Protein AF-0000000075696956 (afdb_homodimer)

Secondary structure (DSSP, 8-state):
-EEEEE-SSEEEEEEE-TTS-EEEEEEES-HHHHHHHSEE-TT-BEE-TT--S----EEEESTHHHHTHHHHTTSBSPPEE--HHHHHHHHHHHHHT-GGGEEEESS--S---SEEEEEESSSEEEEEE-TT--EEEEEEES-SHHHHHHHHHHHHS---HHHHHHHHHH--GGGTSEEHHHHH-TT-S-GGGTTSEEETTGGGGTS-S---HHHHHHHHHHHHHHHHHHHHHHHHHHHT--EEEEESTT--TTSSHHHHHHHHHHHH-TT-EEEEETTGGGHHHHHHHHHHHH--/-EEEEE-SSEEEEEEE-TTS-EEEEEEES-HHHHHHHSEE-TT-BEE-TT--S----EEEESTHHHHTHHHHTTSBSPPEE--HHHHHHHHHHHHHT-GGGEEEESS--S---SEEEEEESSSEEEEEE-TT--EEEEEEES-SHHHHHHHHHHHHS---HHHHHHHHHH--GGGTSEEHHHHH-TT-S-GGGTTSEEETTGGGGTT-S---HHHHHHHHHHHHHHHHHHHHHHHHHHHT--EEEEESTT--TTSSHHHHHHHHHHHH-TT-EEEEETTGGGHHHHHHHHHHHH--

Solvent-accessible surface area (backbone atoms only — not comparable to full-atom values): 29019 Å² total; per-residue (Å²): 40,30,4,31,20,25,36,75,61,40,28,28,34,20,36,39,47,96,86,65,50,76,46,81,49,77,45,60,53,38,72,69,53,47,51,67,51,62,29,56,50,98,84,25,40,57,46,39,91,90,50,90,63,85,61,74,32,32,15,32,20,35,41,28,49,55,54,45,34,77,64,50,71,62,35,31,53,67,55,42,80,48,62,43,68,60,28,26,51,50,14,43,55,57,42,59,69,43,62,90,44,46,49,73,48,67,59,87,71,89,68,72,62,42,24,33,40,35,40,28,25,49,24,29,39,30,29,37,34,42,80,86,71,46,73,41,84,70,53,65,37,33,53,26,39,22,20,52,30,7,48,36,16,56,67,63,68,42,60,47,68,70,59,45,49,55,32,22,69,74,29,48,40,76,76,28,27,32,30,38,25,74,34,27,26,86,75,42,84,60,65,88,45,32,82,39,66,37,8,39,32,27,44,24,36,78,78,30,75,69,72,59,61,28,28,51,31,20,37,51,51,46,47,37,28,31,54,47,24,38,44,47,40,41,44,25,58,48,69,70,40,47,32,37,35,48,29,23,64,53,63,46,83,91,50,60,52,63,58,41,26,47,62,29,21,41,74,78,34,75,70,39,19,42,34,40,35,61,67,24,57,37,19,37,5,42,19,23,16,52,49,31,64,65,60,118,40,30,4,31,20,24,36,77,63,41,27,27,33,19,37,38,47,97,86,65,50,74,46,81,49,76,44,61,54,38,73,69,52,47,51,67,52,62,29,54,50,98,86,27,40,58,47,40,90,90,50,90,64,86,59,74,33,31,15,33,20,36,42,29,49,55,54,45,34,77,63,48,71,61,34,32,52,66,55,44,80,49,62,46,69,59,27,28,50,50,13,45,54,58,42,58,70,46,62,91,45,46,50,74,49,66,59,86,70,88,68,73,63,43,24,34,40,34,41,29,26,49,24,30,39,30,30,37,35,42,80,86,70,46,73,40,84,70,52,66,37,33,52,26,40,22,20,52,30,6,49,36,15,54,66,64,70,44,60,47,68,70,60,44,50,55,31,22,69,74,29,48,40,74,75,29,28,30,30,38,27,75,35,27,26,86,77,41,84,60,64,88,46,33,80,38,67,37,8,39,33,27,44,23,36,78,78,32,78,67,72,58,61,28,27,52,32,19,37,51,52,46,49,37,27,31,53,47,25,37,44,48,42,40,44,25,57,49,69,72,41,48,33,38,35,48,29,24,64,54,61,45,86,91,49,59,53,63,58,41,26,48,61,31,22,40,73,75,35,76,71,38,20,42,34,40,34,60,67,24,56,36,18,37,5,43,19,21,15,53,48,30,66,65,60,119

Radius of gyration: 25.89 Å; Cα contacts (8 Å, |Δi|>4): 1410; chains: 2; bounding box: 44×90×58 Å

pLDDT: mean 91.82, std 8.29, range [48.97, 98.5]

Sequence (592 aa):
MLGVDLGGSFTKMCFIGKDGNKQLFCIPTLIEEIKNFFQTDENGELKIEQIHEKIEKICITGGGSVKFREFFEQIKPKPVKLDELGTQAFGAAHLLKDRSNVKILGPQIEDLIPCIIISMGTGVSYSALSIDNKVKHVGGSPLGGGTLLGLANLLIQVNNFDEILRLANIGKTSTLDLLISDIYGQNYGNTLLSDVCASSFAKASIEHKTAPKEDIAASLLSAICYSIAGGAATVARAEKVTSLVFVGGFLSMEGSIPDSLYKSASLFNKEISLIFPENHRYAGAIGAALRASELQMLGVDLGGSFTKMCFIGKDGNKQLFCIPTLIEEIKNFFQTDENGELKIEQIHEKIEKICITGGGSVKFREFFEQIKPKPVKLDELGTQAFGAAHLLKDRSNVKILGPQIEDLIPCIIISMGTGVSYSALSIDNKVKHVGGSPL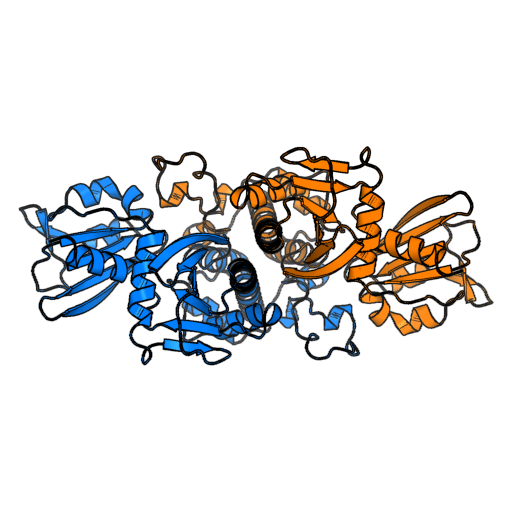GGGTLLGLANLLIQVNNFDEILRLANIGKTSTLDLLISDIYGQNYGNTLLSDVCASSFAKASIEHKTAPKEDIAASLLSAICYSIAGGAATVARAEKVTSLVFVGGFLSMEGSIPDSLYKSASLFNKEISLIFPENHRYAGAIGAALRASELQ

Organism: Trichomonas vaginalis (strain ATCC PRA-98 / G3) (NCBI:txid412133)

InterPro domains:
  IPR004567 Type II pantothenate kinase [PF03630] (21-290)
  IPR004567 Type II pantothenate kinase [PTHR12280] (3-291)
  IPR043129 ATPase, nucleotide binding domain [SSF53067] (2-291)

Structure (mmCIF, N/CA/C/O backbone):
data_AF-0000000075696956-model_v1
#
loop_
_entity.id
_entity.type
_entity.pdbx_description
1 polymer 'Fumble family protein'
#
loop_
_atom_site.group_PDB
_atom_site.id
_atom_site.type_symbol
_atom_site.label_atom_id
_atom_site.label_alt_id
_atom_site.label_comp_id
_atom_site.label_asym_id
_atom_site.label_entity_id
_atom_site.label_seq_id
_atom_site.pdbx_PDB_ins_code
_atom_site.Cartn_x
_atom_site.Cartn_y
_atom_site.Cartn_z
_atom_site.occupancy
_atom_site.B_iso_or_equiv
_atom_site.auth_seq_id
_atom_site.auth_comp_id
_atom_site.auth_asym_id
_atom_site.auth_atom_id
_atom_site.pdbx_PDB_model_num
ATOM 1 N N . MET A 1 1 ? 5.582 -37.031 -11.594 1 95.69 1 MET A N 1
ATOM 2 C CA . MET A 1 1 ? 4.586 -36.219 -10.891 1 95.69 1 MET A CA 1
ATOM 3 C C . MET A 1 1 ? 4.559 -34.812 -11.422 1 95.69 1 MET A C 1
ATOM 5 O O . MET A 1 1 ? 5.609 -34.188 -11.633 1 95.69 1 MET A O 1
ATOM 9 N N . LEU A 1 2 ? 3.389 -34.344 -11.688 1 97.5 2 LEU A N 1
ATOM 10 C CA . LEU A 1 2 ? 3.25 -33 -12.281 1 97.5 2 LEU A CA 1
ATOM 11 C C . LEU A 1 2 ? 2.482 -32.062 -11.352 1 97.5 2 LEU A C 1
ATOM 13 O O . LEU A 1 2 ? 1.396 -32.406 -10.883 1 97.5 2 LEU A O 1
ATOM 17 N N . GLY A 1 3 ? 3.137 -30.953 -11.008 1 98.25 3 GLY A N 1
ATOM 18 C CA . GLY A 1 3 ? 2.477 -29.859 -10.32 1 98.25 3 GLY A CA 1
ATOM 19 C C . GLY A 1 3 ? 2.186 -28.672 -11.219 1 98.25 3 GLY A C 1
ATOM 20 O O . GLY A 1 3 ? 3.047 -28.234 -11.984 1 98.25 3 GLY A O 1
ATOM 21 N N . VAL A 1 4 ? 0.925 -28.188 -11.125 1 98 4 VAL A N 1
ATOM 22 C CA . VAL A 1 4 ? 0.504 -27.078 -11.977 1 98 4 VAL A CA 1
ATOM 23 C C . VAL A 1 4 ? -0.059 -25.953 -11.109 1 98 4 VAL A C 1
ATOM 25 O O . VAL A 1 4 ? -0.96 -26.172 -10.297 1 98 4 VAL A O 1
ATOM 28 N N . ASP A 1 5 ? 0.472 -24.766 -11.219 1 97.38 5 ASP A N 1
ATOM 29 C CA . ASP A 1 5 ? -0.042 -23.547 -10.602 1 97.38 5 ASP A CA 1
ATOM 30 C C . ASP A 1 5 ? -0.634 -22.609 -11.656 1 97.38 5 ASP A C 1
ATOM 32 O O . ASP A 1 5 ? 0.098 -21.875 -12.328 1 97.38 5 ASP A O 1
ATOM 36 N N . LEU A 1 6 ? -1.943 -22.594 -11.758 1 95.25 6 LEU A N 1
ATOM 37 C CA . LEU A 1 6 ? -2.66 -21.797 -12.75 1 95.25 6 LEU A CA 1
ATOM 38 C C . LEU A 1 6 ? -2.961 -20.406 -12.203 1 95.25 6 LEU A C 1
ATOM 40 O O . LEU A 1 6 ? -4.07 -20.141 -11.727 1 95.25 6 LEU A O 1
ATOM 44 N N . GLY A 1 7 ? -2.123 -19.5 -12.383 1 90.25 7 GLY A N 1
ATOM 45 C CA . GLY A 1 7 ? -2.299 -18.125 -11.914 1 90.25 7 GLY A CA 1
ATOM 46 C C . GLY A 1 7 ? -3.137 -17.281 -12.844 1 90.25 7 GLY A C 1
ATOM 47 O O . GLY A 1 7 ? -3.629 -17.766 -13.867 1 90.25 7 GLY A O 1
ATOM 48 N N . GLY A 1 8 ? -3.322 -16.062 -12.477 1 83.5 8 GLY A N 1
ATOM 49 C CA . GLY A 1 8 ? -4.109 -15.148 -13.281 1 83.5 8 GLY A CA 1
ATOM 50 C C . GLY A 1 8 ? -3.439 -14.766 -14.586 1 83.5 8 GLY A C 1
ATOM 51 O O . GLY A 1 8 ? -4.105 -14.617 -15.609 1 83.5 8 GLY A O 1
ATOM 52 N N . SER A 1 9 ? -2.109 -14.594 -14.562 1 86.44 9 SER A N 1
ATOM 53 C CA . SER A 1 9 ? -1.383 -14.141 -15.742 1 86.44 9 SER A CA 1
ATOM 54 C C . SER A 1 9 ? -0.562 -15.266 -16.359 1 86.44 9 SER A C 1
ATOM 56 O O . SER A 1 9 ? -0.457 -15.367 -17.578 1 86.44 9 SER A O 1
ATOM 58 N N . PHE A 1 10 ? 0.007 -16.078 -15.477 1 91.44 10 PHE A N 1
ATOM 59 C CA . PHE A 1 10 ? 0.877 -17.141 -15.961 1 91.44 10 PHE A CA 1
ATOM 60 C C . PHE A 1 10 ? 0.565 -18.453 -15.266 1 91.44 10 PHE A C 1
ATOM 62 O O . PHE A 1 10 ? 0.112 -18.469 -14.117 1 91.44 10 PHE A O 1
ATOM 69 N N . THR A 1 11 ? 0.818 -19.5 -15.977 1 95.81 11 THR A N 1
ATOM 70 C CA . THR A 1 11 ? 0.739 -20.875 -15.469 1 95.81 11 THR A CA 1
ATOM 71 C C . THR A 1 11 ? 2.131 -21.484 -15.336 1 95.81 11 THR A C 1
ATOM 73 O O . THR A 1 11 ? 2.902 -21.484 -16.297 1 95.81 11 THR A O 1
ATOM 76 N N . LYS A 1 12 ? 2.48 -21.906 -14.148 1 97.44 12 LYS A N 1
ATOM 77 C CA . LYS A 1 12 ? 3.766 -22.547 -13.875 1 97.44 12 LYS A CA 1
ATOM 78 C C . LYS A 1 12 ? 3.594 -24.047 -13.656 1 97.44 12 LYS A C 1
ATOM 80 O O . LYS A 1 12 ? 2.623 -24.484 -13.031 1 97.44 12 LYS A O 1
ATOM 85 N N . MET A 1 13 ? 4.559 -24.844 -14.133 1 97.94 13 MET A N 1
ATOM 86 C CA . MET A 1 13 ? 4.527 -26.297 -13.969 1 97.94 13 MET A CA 1
ATOM 87 C C . MET A 1 13 ? 5.863 -26.812 -13.453 1 97.94 13 MET A C 1
ATOM 89 O O . MET A 1 13 ? 6.914 -26.234 -13.758 1 97.94 13 MET A O 1
ATOM 93 N N . CYS A 1 14 ? 5.773 -27.766 -12.672 1 98.5 14 CYS A N 1
ATOM 94 C CA . CYS A 1 14 ? 6.93 -28.516 -12.203 1 98.5 14 CYS A CA 1
ATOM 95 C C . CYS A 1 14 ? 6.715 -30.016 -12.391 1 98.5 14 CYS A C 1
ATOM 97 O O . CYS A 1 14 ? 5.762 -30.578 -11.859 1 98.5 14 CYS A O 1
ATOM 99 N N . PHE A 1 15 ? 7.555 -30.656 -13.219 1 98.25 15 PHE A N 1
ATOM 100 C CA . PHE A 1 15 ? 7.559 -32.094 -13.359 1 98.25 15 PHE A CA 1
ATOM 101 C C . PHE A 1 15 ? 8.711 -32.719 -12.57 1 98.25 15 PHE A C 1
ATOM 103 O O . PHE A 1 15 ? 9.859 -32.281 -12.711 1 98.25 15 PHE A O 1
ATOM 110 N N . ILE A 1 16 ? 8.398 -33.656 -11.695 1 97 16 ILE A N 1
ATOM 111 C CA . ILE A 1 16 ? 9.414 -34.406 -10.977 1 97 16 ILE A CA 1
ATOM 112 C C . ILE A 1 16 ? 9.523 -35.812 -11.57 1 97 16 ILE A C 1
ATOM 114 O O . ILE A 1 16 ? 8.609 -36.625 -11.43 1 97 16 ILE A O 1
ATOM 118 N N . GLY A 1 17 ? 10.648 -36.094 -12.117 1 94.94 17 GLY A N 1
ATOM 119 C CA . GLY A 1 17 ? 10.891 -37.406 -12.727 1 94.94 17 GLY A CA 1
ATOM 120 C C . GLY A 1 17 ? 11.188 -38.5 -11.711 1 94.94 17 GLY A C 1
ATOM 121 O O . GLY A 1 17 ? 11.312 -38.219 -10.516 1 94.94 17 GLY A O 1
ATOM 122 N N . LYS A 1 18 ? 11.352 -39.719 -12.211 1 93.06 18 LYS A N 1
ATOM 123 C CA . LYS A 1 18 ? 11.656 -40.875 -11.367 1 93.06 18 LYS A CA 1
ATOM 124 C C . LYS A 1 18 ? 13.008 -40.719 -10.688 1 93.06 18 LYS A C 1
ATOM 126 O O . LYS A 1 18 ? 13.211 -41.188 -9.57 1 93.06 18 LYS A O 1
ATOM 131 N N . ASP A 1 19 ? 13.867 -39.969 -11.297 1 93.25 19 ASP A N 1
ATOM 132 C CA . ASP A 1 19 ? 15.203 -39.75 -10.75 1 93.25 19 ASP A CA 1
ATOM 133 C C . ASP A 1 19 ? 15.211 -38.594 -9.766 1 93.25 19 ASP A C 1
ATOM 135 O O . ASP A 1 19 ? 16.25 -38.281 -9.172 1 93.25 19 ASP A O 1
ATOM 139 N N . GLY A 1 20 ? 14.086 -37.938 -9.594 1 91.31 20 GLY A N 1
ATOM 140 C CA . GLY A 1 20 ? 13.992 -36.812 -8.648 1 91.31 20 GLY A CA 1
ATOM 141 C C . GLY A 1 20 ? 14.297 -35.469 -9.281 1 91.31 20 GLY A C 1
ATOM 142 O O . GLY A 1 20 ? 14.102 -34.438 -8.656 1 91.31 20 GLY A O 1
ATOM 143 N N . ASN A 1 21 ? 14.672 -35.562 -10.562 1 93.44 21 ASN A N 1
ATOM 144 C CA . ASN A 1 21 ? 14.984 -34.312 -11.25 1 93.44 21 ASN A CA 1
ATOM 145 C C . ASN A 1 21 ? 13.727 -33.5 -11.555 1 93.44 21 ASN A C 1
ATOM 147 O O . ASN A 1 21 ? 12.688 -34.094 -11.891 1 93.44 21 ASN A O 1
ATOM 151 N N . LYS A 1 22 ? 13.891 -32.188 -11.453 1 95.94 22 LYS A N 1
ATOM 152 C CA . LYS A 1 22 ? 12.758 -31.297 -11.688 1 95.94 22 LYS A CA 1
ATOM 153 C C . LYS A 1 22 ? 12.883 -30.578 -13.031 1 95.94 22 LYS A C 1
ATOM 155 O O . LYS A 1 22 ? 13.977 -30.156 -13.422 1 95.94 22 LYS A O 1
ATOM 160 N N . GLN A 1 23 ? 11.828 -30.516 -13.75 1 97.56 23 GLN A N 1
ATOM 161 C CA . GLN A 1 23 ? 11.68 -29.672 -14.938 1 97.56 23 GLN A CA 1
ATOM 162 C C . GLN A 1 23 ? 10.625 -28.594 -14.719 1 97.56 23 GLN A C 1
ATOM 164 O O . GLN A 1 23 ? 9.523 -28.875 -14.242 1 97.56 23 GLN A O 1
ATOM 169 N N . LEU A 1 24 ? 11.016 -27.344 -15.031 1 97.88 24 LEU A N 1
ATOM 170 C CA . LEU A 1 24 ? 10.156 -26.188 -14.766 1 97.88 24 LEU A CA 1
ATOM 171 C C . LEU A 1 24 ? 9.711 -25.531 -16.062 1 97.88 24 LEU A C 1
ATOM 173 O O . LEU A 1 24 ? 10.516 -25.359 -16.984 1 97.88 24 LEU A O 1
ATOM 177 N N . PHE A 1 25 ? 8.383 -25.234 -16.156 1 97.31 25 PHE A N 1
ATOM 178 C CA . PHE A 1 25 ? 7.805 -24.578 -17.328 1 97.31 25 PHE A CA 1
ATOM 179 C C . PHE A 1 25 ? 6.926 -23.406 -16.938 1 97.31 25 PHE A C 1
ATOM 181 O O . PHE A 1 25 ? 6.367 -23.391 -15.836 1 97.31 25 PHE A O 1
ATOM 188 N N . CYS A 1 26 ? 6.824 -22.422 -17.781 1 96 26 CYS A N 1
ATOM 189 C CA . CYS A 1 26 ? 5.973 -21.266 -17.578 1 96 26 CYS A CA 1
ATOM 190 C C . CYS A 1 26 ? 5.328 -20.828 -18.891 1 96 26 CYS A C 1
ATOM 192 O O . CYS A 1 26 ? 6.016 -20.609 -19.891 1 96 26 CYS A O 1
ATOM 194 N N . ILE A 1 27 ? 3.986 -20.703 -18.938 1 94.81 27 ILE A N 1
ATOM 195 C CA . ILE A 1 27 ? 3.262 -20.25 -20.125 1 94.81 27 ILE A CA 1
ATOM 196 C C . ILE A 1 27 ? 2.227 -19.203 -19.719 1 94.81 27 ILE A C 1
ATOM 198 O O . ILE A 1 27 ? 1.799 -19.156 -18.562 1 94.81 27 ILE A O 1
ATOM 202 N N . PRO A 1 28 ? 1.761 -18.328 -20.641 1 91.06 28 PRO A N 1
ATOM 203 C CA . PRO A 1 28 ? 0.643 -17.438 -20.328 1 91.06 28 PRO A CA 1
ATOM 204 C C . PRO A 1 28 ? -0.636 -18.188 -19.984 1 91.06 28 PRO A C 1
ATOM 206 O O . PRO A 1 28 ? -0.896 -19.266 -20.531 1 91.06 28 PRO A O 1
ATOM 209 N N . THR A 1 29 ? -1.385 -17.625 -19.062 1 91.69 29 THR A N 1
ATOM 210 C CA . THR A 1 29 ? -2.662 -18.234 -18.719 1 91.69 29 THR A CA 1
ATOM 211 C C . THR A 1 29 ? -3.734 -17.859 -19.734 1 91.69 29 THR A C 1
ATOM 213 O O . THR A 1 29 ? -4.602 -17.031 -19.469 1 91.69 29 THR A O 1
ATOM 216 N N . LEU A 1 30 ? -3.668 -18.5 -20.781 1 89.19 30 LEU A N 1
ATOM 217 C CA . LEU A 1 30 ? -4.621 -18.406 -21.875 1 89.19 30 LEU A CA 1
ATOM 218 C C . LEU A 1 30 ? -5.09 -19.781 -22.312 1 89.19 30 LEU A C 1
ATOM 220 O O . LEU A 1 30 ? -4.293 -20.719 -22.375 1 89.19 30 LEU A O 1
ATOM 224 N N . ILE A 1 31 ? -6.328 -19.844 -22.609 1 89.56 31 ILE A N 1
ATOM 225 C CA . ILE A 1 31 ? -6.922 -21.141 -22.906 1 89.56 31 ILE A CA 1
ATOM 226 C C . ILE A 1 31 ? -6.18 -21.797 -24.062 1 89.56 31 ILE A C 1
ATOM 228 O O . ILE A 1 31 ? -5.949 -23.016 -24.047 1 89.56 31 ILE A O 1
ATOM 232 N N . GLU A 1 32 ? -5.836 -21 -25.016 1 93.31 32 GLU A N 1
ATOM 233 C CA . GLU A 1 32 ? -5.141 -21.547 -26.188 1 93.31 32 GLU A CA 1
ATOM 234 C C . GLU A 1 32 ? -3.771 -22.094 -25.797 1 93.31 32 GLU A C 1
ATOM 236 O O . GLU A 1 32 ? -3.375 -23.172 -26.266 1 93.31 32 GLU A O 1
ATOM 241 N N . GLU A 1 33 ? -3.076 -21.375 -24.938 1 93.44 33 GLU A N 1
ATOM 242 C CA . GLU A 1 33 ? -1.75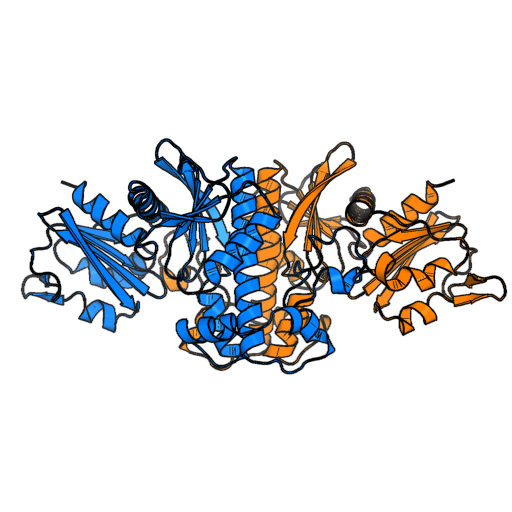9 -21.812 -24.484 1 93.44 33 GLU A CA 1
ATOM 243 C C . GLU A 1 33 ? -1.859 -23.047 -23.594 1 93.44 33 GLU A C 1
ATOM 245 O O . GLU A 1 33 ? -1.028 -23.953 -23.703 1 93.44 33 GLU A O 1
ATOM 250 N N . ILE A 1 34 ? -2.857 -23.078 -22.797 1 92.31 34 ILE A N 1
ATOM 251 C CA . ILE A 1 3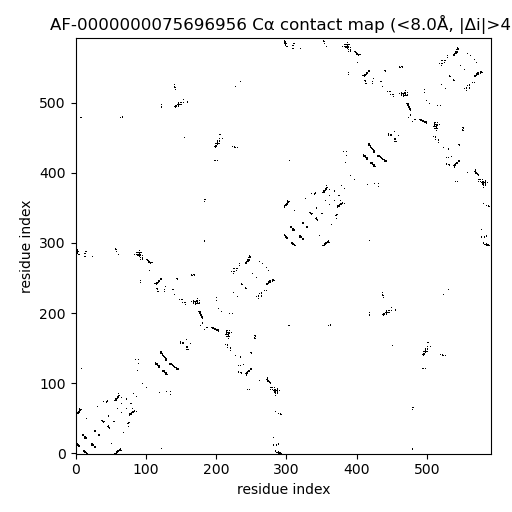4 ? -3.088 -24.203 -21.906 1 92.31 34 ILE A CA 1
ATOM 252 C C . ILE A 1 34 ? -3.385 -25.453 -22.719 1 92.31 34 ILE A C 1
ATOM 254 O O . ILE A 1 34 ? -2.764 -26.5 -22.516 1 92.31 34 ILE A O 1
ATOM 258 N N . LYS A 1 35 ? -4.227 -25.359 -23.672 1 91.69 35 LYS A N 1
ATOM 259 C CA . LYS A 1 35 ? -4.598 -26.484 -24.516 1 91.69 35 LYS A CA 1
ATOM 260 C C . LYS A 1 35 ? -3.408 -26.984 -25.328 1 91.69 35 LYS A C 1
ATOM 262 O O . LYS A 1 35 ? -3.262 -28.188 -25.547 1 91.69 35 LYS A O 1
ATOM 267 N N . ASN A 1 36 ? -2.662 -26.031 -25.766 1 93.5 36 ASN A N 1
ATOM 268 C CA . ASN A 1 36 ? -1.492 -26.375 -26.562 1 93.5 36 ASN A CA 1
ATOM 269 C C . ASN A 1 36 ? -0.446 -27.109 -25.719 1 93.5 36 ASN A C 1
ATOM 271 O O . ASN A 1 36 ? 0.248 -28 -26.219 1 93.5 36 ASN A O 1
ATOM 275 N N . PHE A 1 37 ? -0.311 -26.75 -24.516 1 94.19 37 PHE A N 1
ATOM 276 C CA . PHE A 1 37 ? 0.71 -27.344 -23.656 1 94.19 37 PHE A CA 1
ATOM 277 C C . PHE A 1 37 ? 0.253 -28.688 -23.109 1 94.19 37 PHE A C 1
ATOM 279 O O . PHE A 1 37 ? 1.036 -29.641 -23.047 1 94.19 37 PHE A O 1
ATOM 286 N N . PHE A 1 38 ? -1.013 -28.719 -22.703 1 93.69 38 PHE A N 1
ATOM 287 C CA . PHE A 1 38 ? -1.574 -29.922 -22.094 1 93.69 38 PHE A CA 1
ATOM 288 C C . PHE A 1 38 ? -2.311 -30.75 -23.141 1 93.69 38 PHE A C 1
ATOM 290 O O . PHE A 1 38 ? -3.535 -30.891 -23.094 1 93.69 38 PHE A O 1
ATOM 297 N N . GLN A 1 39 ? -1.601 -31.422 -23.922 1 92.69 39 GLN A N 1
ATOM 298 C CA . GLN A 1 39 ? -2.195 -32.25 -24.938 1 92.69 39 GLN A CA 1
ATOM 299 C C . GLN A 1 39 ? -2.51 -33.656 -24.391 1 92.69 39 GLN A C 1
ATOM 301 O O . GLN A 1 39 ? -1.891 -34.094 -23.422 1 92.69 39 GLN A O 1
ATOM 306 N N . THR A 1 40 ? -3.496 -34.312 -24.984 1 90.75 40 THR A N 1
ATOM 307 C CA . THR A 1 40 ? -3.877 -35.656 -24.578 1 90.75 40 THR A CA 1
ATOM 308 C C . THR A 1 40 ? -3.855 -36.625 -25.766 1 90.75 40 THR A C 1
ATOM 310 O O . THR A 1 40 ? -3.992 -36.188 -26.906 1 90.75 40 THR A O 1
ATOM 313 N N . ASP A 1 41 ? -3.59 -37.875 -25.5 1 88.88 41 ASP A N 1
ATOM 314 C CA . ASP A 1 41 ? -3.709 -38.906 -26.531 1 88.88 41 ASP A CA 1
ATOM 315 C C . ASP A 1 41 ? -5.16 -39.344 -26.703 1 88.88 41 ASP A C 1
ATOM 317 O O . ASP A 1 41 ? -6.074 -38.688 -26.172 1 88.88 41 ASP A O 1
ATOM 321 N N . GLU A 1 42 ? -5.309 -40.375 -27.516 1 88.19 42 GLU A N 1
ATOM 322 C CA . GLU A 1 42 ? -6.645 -40.844 -27.859 1 88.19 42 GLU A CA 1
ATOM 323 C C . GLU A 1 42 ? -7.395 -41.344 -26.625 1 88.19 42 GLU A C 1
ATOM 325 O O . GLU A 1 42 ? -8.625 -41.312 -26.609 1 88.19 42 GLU A O 1
ATOM 330 N N . ASN A 1 43 ? -6.66 -41.719 -25.609 1 87.88 43 ASN A N 1
ATOM 331 C CA . ASN A 1 43 ? -7.27 -42.25 -24.406 1 87.88 43 ASN A CA 1
ATOM 332 C C . ASN A 1 43 ? -7.441 -41.188 -23.328 1 87.88 43 ASN A C 1
ATOM 334 O O . ASN A 1 43 ? -7.855 -41.5 -22.203 1 87.88 43 ASN A O 1
ATOM 338 N N . GLY A 1 44 ? -7 -39.969 -23.594 1 87.19 44 GLY A N 1
ATOM 339 C CA . GLY A 1 44 ? -7.129 -38.875 -22.641 1 87.19 44 GLY A CA 1
ATOM 340 C C . GLY A 1 44 ? -5.91 -38.719 -21.75 1 87.19 44 GLY A C 1
ATOM 341 O O . GLY A 1 44 ? -5.898 -37.875 -20.844 1 87.19 44 GLY A O 1
ATOM 342 N N . GLU A 1 45 ? -4.93 -39.531 -22.031 1 91.44 45 GLU A N 1
ATOM 343 C CA . GLU A 1 45 ? -3.717 -39.469 -21.219 1 91.44 45 GLU A CA 1
ATOM 344 C C . GLU A 1 45 ? -2.877 -38.25 -21.578 1 91.44 45 GLU A C 1
ATOM 346 O O . GLU A 1 45 ? -2.627 -37.969 -22.766 1 91.44 45 GLU A O 1
ATOM 351 N N . LEU A 1 46 ? -2.541 -37.531 -20.562 1 93.12 46 LEU A N 1
ATOM 352 C CA . LEU A 1 46 ? -1.785 -36.312 -20.766 1 93.12 46 LEU A CA 1
ATOM 353 C C . LEU A 1 46 ? -0.43 -36.594 -21.406 1 93.12 46 LEU A C 1
ATOM 355 O O . LEU A 1 46 ? 0.287 -37.5 -20.953 1 93.12 46 LEU A O 1
ATOM 359 N N . LYS A 1 47 ? -0.138 -35.844 -22.438 1 90.56 47 LYS A N 1
ATOM 360 C CA . LYS A 1 47 ? 1.149 -35.906 -23.125 1 90.56 47 LYS A CA 1
ATOM 361 C C . LYS A 1 47 ? 1.739 -34.5 -23.281 1 90.56 47 LYS A C 1
ATOM 363 O O . LYS A 1 47 ? 1.202 -33.688 -24.031 1 90.56 47 LYS A O 1
ATOM 368 N N . ILE A 1 48 ? 2.787 -34.25 -22.531 1 92.56 48 ILE A N 1
ATOM 369 C CA . ILE A 1 48 ? 3.529 -33 -22.672 1 92.56 48 ILE A CA 1
ATOM 370 C C . ILE A 1 48 ? 4.809 -33.25 -23.453 1 92.56 48 ILE A C 1
ATOM 372 O O . ILE A 1 48 ? 5.625 -34.094 -23.078 1 92.56 48 ILE A O 1
ATOM 376 N N . GLU A 1 49 ? 5.004 -32.5 -24.562 1 91.56 49 GLU A N 1
ATOM 377 C CA . GLU A 1 49 ? 6.074 -32.75 -25.531 1 91.56 49 GLU A CA 1
ATOM 378 C C . GLU A 1 49 ? 7.441 -32.719 -24.859 1 91.56 49 GLU A C 1
ATOM 380 O O . GLU A 1 49 ? 8.328 -33.5 -25.203 1 91.56 49 GLU A O 1
ATOM 385 N N . GLN A 1 50 ? 7.602 -31.859 -23.891 1 91.75 50 GLN A N 1
ATOM 386 C CA . GLN A 1 50 ? 8.898 -31.641 -23.266 1 91.75 50 GLN A CA 1
ATOM 387 C C . GLN A 1 50 ? 9.18 -32.688 -22.188 1 91.75 50 GLN A C 1
ATOM 389 O O . GLN A 1 50 ? 10.312 -32.812 -21.719 1 91.75 50 GLN A O 1
ATOM 394 N N . ILE A 1 51 ? 8.141 -33.406 -21.812 1 93.38 51 ILE A N 1
ATOM 395 C CA . ILE A 1 51 ? 8.281 -34.406 -20.781 1 93.38 51 ILE A CA 1
ATOM 3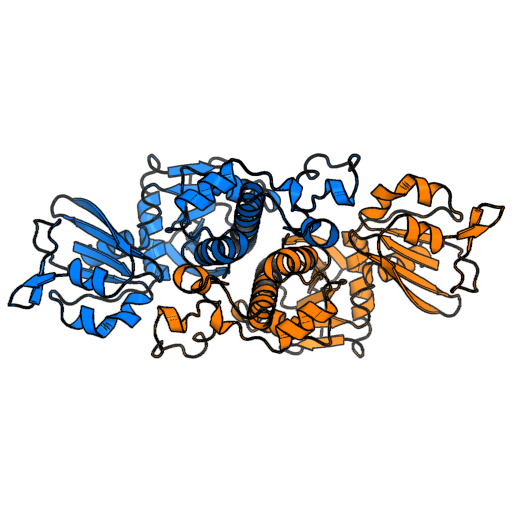96 C C . ILE A 1 51 ? 8.234 -35.812 -21.391 1 93.38 51 ILE A C 1
ATOM 398 O O . ILE A 1 51 ? 7.195 -36.219 -21.906 1 93.38 51 ILE A O 1
ATOM 402 N N . HIS A 1 52 ? 9.25 -36.562 -21.266 1 90.44 52 HIS A N 1
ATOM 403 C CA . HIS A 1 52 ? 9.398 -37.844 -21.969 1 90.44 52 HIS A CA 1
ATOM 404 C C . HIS A 1 52 ? 9.016 -39.031 -21.062 1 90.44 52 HIS A C 1
ATOM 406 O O . HIS A 1 52 ? 9.055 -40.188 -21.5 1 90.44 52 HIS A O 1
ATOM 412 N N . GLU A 1 53 ? 8.68 -38.75 -19.859 1 92.06 53 GLU A N 1
ATOM 413 C CA . GLU A 1 53 ? 8.219 -39.781 -18.922 1 92.06 53 GLU A CA 1
ATOM 414 C C . GLU A 1 53 ? 6.699 -39.719 -18.75 1 92.06 53 GLU A C 1
ATOM 416 O O . GLU A 1 53 ? 6.078 -38.688 -18.984 1 92.06 53 GLU A O 1
ATOM 421 N N . LYS A 1 54 ? 6.195 -40.906 -18.406 1 90.75 54 LYS A N 1
ATOM 422 C CA . LYS A 1 54 ? 4.766 -40.938 -18.125 1 90.75 54 LYS A CA 1
ATOM 423 C C . LYS A 1 54 ? 4.418 -40.125 -16.875 1 90.75 54 LYS A C 1
ATOM 425 O O . LYS A 1 54 ? 5.133 -40.188 -15.875 1 90.75 54 LYS A O 1
ATOM 430 N N . ILE A 1 55 ? 3.348 -39.344 -16.969 1 93.75 55 ILE A N 1
ATOM 431 C CA . ILE A 1 55 ? 2.857 -38.594 -15.82 1 93.75 55 ILE A CA 1
ATOM 432 C C . ILE A 1 55 ? 1.877 -39.438 -15.016 1 93.75 55 ILE A C 1
ATOM 434 O O . ILE A 1 55 ? 0.789 -39.75 -15.492 1 93.75 55 ILE A O 1
ATOM 438 N N . GLU A 1 56 ? 2.244 -39.75 -13.836 1 94 56 GLU A N 1
ATOM 439 C CA . GLU A 1 56 ? 1.458 -40.688 -13.039 1 94 56 GLU A CA 1
ATOM 440 C C . GLU A 1 56 ? 0.427 -39.969 -12.188 1 94 56 GLU A C 1
ATOM 442 O O . GLU A 1 56 ? -0.639 -40.5 -11.891 1 94 56 GLU A O 1
ATOM 447 N N . LYS A 1 57 ? 0.784 -38.781 -11.719 1 95.69 57 LYS A N 1
ATOM 448 C CA . LYS A 1 57 ? -0.094 -38 -10.859 1 95.69 57 LYS A CA 1
ATOM 449 C C . LYS A 1 57 ? 0.013 -36.5 -11.195 1 95.69 57 LYS A C 1
ATOM 451 O O . LYS A 1 57 ? 1.098 -36 -11.508 1 95.69 57 LYS A O 1
ATOM 456 N N . ILE A 1 58 ? -1.119 -35.844 -11.094 1 96.38 58 ILE A N 1
ATOM 457 C CA . ILE A 1 58 ? -1.185 -34.406 -11.359 1 96.38 58 ILE A CA 1
ATOM 458 C C . ILE A 1 58 ? -1.866 -33.719 -10.188 1 96.38 58 ILE A C 1
ATOM 460 O O . ILE A 1 58 ? -2.955 -34.094 -9.766 1 96.38 58 ILE A O 1
ATOM 464 N N . CYS A 1 59 ? -1.216 -32.719 -9.633 1 97.62 59 CYS A N 1
ATOM 465 C CA . CYS A 1 59 ? -1.84 -31.812 -8.68 1 97.62 59 CYS A CA 1
ATOM 466 C C . CYS A 1 59 ? -1.88 -30.406 -9.242 1 97.62 59 CYS A C 1
ATOM 468 O O . CYS A 1 59 ? -0.917 -29.938 -9.859 1 97.62 59 CYS A O 1
ATOM 470 N N . ILE A 1 60 ? -3.012 -29.719 -9.094 1 96.94 60 ILE A N 1
ATOM 471 C CA . ILE A 1 60 ? -3.17 -28.375 -9.633 1 96.94 60 ILE A CA 1
ATOM 472 C C . ILE A 1 60 ? -3.604 -27.422 -8.523 1 96.94 60 ILE A C 1
ATOM 474 O O . ILE A 1 60 ? -4.285 -27.828 -7.582 1 96.94 60 ILE A O 1
ATOM 478 N N . THR A 1 61 ? -3.133 -26.203 -8.586 1 95.44 61 THR A N 1
ATOM 479 C CA . THR A 1 61 ? -3.521 -25.125 -7.688 1 95.44 61 THR A CA 1
ATOM 480 C C . THR A 1 61 ? -3.699 -23.812 -8.461 1 95.44 61 THR A C 1
ATOM 482 O O . THR A 1 61 ? -3.719 -23.812 -9.695 1 95.44 61 THR A O 1
ATOM 485 N N . GLY A 1 62 ? -4.09 -22.766 -7.758 1 92.12 62 GLY A N 1
ATOM 486 C CA . GLY A 1 62 ? -4.293 -21.484 -8.391 1 92.12 62 GLY A CA 1
ATOM 487 C C . GLY A 1 62 ? -5.738 -21.234 -8.789 1 92.12 62 GLY A C 1
ATOM 488 O O . GLY A 1 62 ? -6.504 -22.188 -8.992 1 92.12 62 GLY A O 1
ATOM 489 N N . GLY A 1 63 ? -6.07 -20.016 -8.93 1 86.12 63 GLY A N 1
ATOM 490 C CA . GLY A 1 63 ? -7.426 -19.641 -9.312 1 86.12 63 GLY A CA 1
ATOM 491 C C . GLY A 1 63 ? -7.844 -20.203 -10.664 1 86.12 63 GLY A C 1
ATOM 492 O O . GLY A 1 63 ? -9.023 -20.484 -10.883 1 86.12 63 GLY A O 1
ATOM 493 N N . GLY A 1 64 ? -6.934 -20.344 -11.555 1 84.56 64 GLY A N 1
ATOM 494 C CA . GLY A 1 64 ? -7.207 -20.906 -12.867 1 84.56 64 GLY A CA 1
ATOM 495 C C . GLY A 1 64 ? -7.699 -22.344 -12.805 1 84.56 64 GLY A C 1
ATOM 496 O O . GLY A 1 64 ? -8.312 -22.828 -13.758 1 84.56 64 GLY A O 1
ATOM 497 N N . SER A 1 65 ? -7.375 -23 -11.703 1 86.5 65 SER A N 1
ATOM 498 C CA . SER A 1 65 ? -7.832 -24.391 -11.562 1 86.5 65 SER A CA 1
ATOM 499 C C . SER A 1 65 ? -9.352 -24.453 -11.469 1 86.5 65 SER A C 1
ATOM 501 O O . SER A 1 65 ? -9.953 -25.484 -11.773 1 86.5 65 SER A O 1
ATOM 503 N N . VAL A 1 66 ? -9.906 -23.359 -11.023 1 84.12 66 VAL A N 1
ATOM 504 C CA . VAL A 1 66 ? -11.359 -23.266 -10.969 1 84.12 66 VAL A CA 1
ATOM 505 C C . VAL A 1 66 ? -11.891 -22.75 -12.305 1 84.12 66 VAL A C 1
ATOM 507 O O . VAL A 1 66 ? -12.852 -23.297 -12.852 1 84.12 66 VAL A O 1
ATOM 510 N N . LYS A 1 67 ? -11.219 -21.844 -12.82 1 83.88 67 LYS A N 1
ATOM 511 C CA . LYS A 1 67 ? -11.617 -21.203 -14.07 1 83.88 67 LYS A CA 1
ATOM 512 C C . LYS A 1 67 ? -11.594 -22.203 -15.227 1 83.88 67 LYS A C 1
ATOM 514 O O . LYS A 1 67 ? -12.477 -22.188 -16.094 1 83.88 67 LYS A O 1
ATOM 519 N N . PHE A 1 68 ? -10.602 -23.125 -15.242 1 88.19 68 PHE A N 1
ATOM 520 C CA . PHE A 1 68 ? -10.398 -24.047 -16.344 1 88.19 68 PHE A CA 1
ATOM 521 C C . PHE A 1 68 ? -10.766 -25.469 -15.922 1 88.19 68 PHE A C 1
ATOM 523 O O . PHE A 1 68 ? -10.211 -26.438 -16.438 1 88.19 68 PHE A O 1
ATOM 530 N N . ARG A 1 69 ? -11.617 -25.547 -14.969 1 89.12 69 ARG A N 1
ATOM 531 C CA . ARG A 1 69 ? -12 -26.828 -14.375 1 89.12 69 ARG A CA 1
ATOM 532 C C . ARG A 1 69 ? -12.484 -27.797 -15.438 1 89.12 69 ARG A C 1
ATOM 534 O O . ARG A 1 69 ? -12.117 -28.984 -15.422 1 89.12 69 ARG A O 1
ATOM 541 N N . GLU A 1 70 ? -13.312 -27.375 -16.359 1 88.94 70 GLU A N 1
ATOM 542 C CA . GLU A 1 70 ? -13.883 -28.234 -17.391 1 88.94 70 GLU A CA 1
ATOM 543 C C . GLU A 1 70 ? -12.797 -28.891 -18.234 1 88.94 70 GLU A C 1
ATOM 545 O O . GLU A 1 70 ? -12.914 -30.062 -18.609 1 88.94 70 GLU A O 1
ATOM 550 N N . PHE A 1 71 ? -11.812 -28.172 -18.5 1 90.12 71 PHE A N 1
ATOM 551 C CA . PHE A 1 71 ? -10.703 -28.688 -19.297 1 90.12 71 PHE A CA 1
ATOM 552 C C . PHE A 1 71 ? -9.93 -29.75 -18.531 1 90.12 71 PHE A C 1
ATOM 554 O O . PHE A 1 71 ? -9.664 -30.828 -19.047 1 90.12 71 PHE A O 1
ATOM 561 N N . PHE A 1 72 ? -9.602 -29.5 -17.297 1 91.44 72 PHE A N 1
ATOM 562 C CA . PHE A 1 72 ? -8.719 -30.359 -16.5 1 91.44 72 PHE A CA 1
ATOM 563 C C . PHE A 1 72 ? -9.469 -31.609 -16.031 1 91.44 72 PHE A C 1
ATOM 565 O O . PHE A 1 72 ? -8.844 -32.625 -15.688 1 91.44 72 PHE A O 1
ATOM 572 N N . GLU A 1 73 ? -10.742 -31.547 -16 1 90.94 73 GLU A N 1
ATOM 573 C CA . GLU A 1 73 ? -11.547 -32.688 -15.609 1 90.94 73 GLU A CA 1
ATOM 574 C C . GLU A 1 73 ? -11.492 -33.781 -16.672 1 90.94 73 GLU A C 1
ATOM 576 O O . GLU A 1 73 ? -11.781 -34.938 -16.391 1 90.94 73 GLU A O 1
ATOM 581 N N . GLN A 1 74 ? -11.047 -33.438 -17.891 1 90.69 74 GLN A N 1
ATOM 582 C CA . GLN A 1 74 ? -11.062 -34.375 -19 1 90.69 74 GLN A CA 1
ATOM 583 C C . GLN A 1 74 ? -9.695 -35.062 -19.172 1 90.69 74 GLN A C 1
ATOM 585 O O . GLN A 1 74 ? -9.547 -35.969 -19.969 1 90.69 74 GLN A O 1
ATOM 590 N N . ILE A 1 75 ? -8.781 -34.594 -18.406 1 91.88 75 ILE A N 1
ATOM 591 C CA . ILE A 1 75 ? -7.43 -35.094 -18.609 1 91.88 75 ILE A CA 1
ATOM 592 C C . ILE A 1 75 ? -7.164 -36.25 -17.656 1 91.88 75 ILE A C 1
ATOM 594 O O . ILE A 1 75 ? -7.742 -36.344 -16.578 1 91.88 75 ILE A O 1
ATOM 598 N N . LYS A 1 76 ? -6.352 -37.219 -18.156 1 93.69 76 LYS A N 1
ATOM 599 C CA . LYS A 1 76 ? -5.863 -38.344 -17.344 1 93.69 76 LYS A CA 1
ATOM 600 C C . LYS A 1 76 ? -4.348 -38.281 -17.172 1 93.69 76 LYS A C 1
ATOM 602 O O . LYS A 1 76 ? -3.625 -37.969 -18.125 1 93.69 76 LYS A O 1
ATOM 607 N N . PRO A 1 77 ? -3.818 -38.719 -15.977 1 94.75 77 PRO A N 1
ATOM 608 C CA . PRO A 1 77 ? -4.598 -39.031 -14.773 1 94.75 77 PRO A CA 1
ATOM 609 C C . PRO A 1 77 ? -5.375 -37.812 -14.258 1 94.75 77 PRO A C 1
ATOM 611 O O . PRO A 1 77 ? -4.984 -36.656 -14.5 1 94.75 77 PRO A O 1
ATOM 614 N N . LYS A 1 78 ? -6.441 -38.031 -13.531 1 94.38 78 LYS A N 1
ATOM 615 C CA . LYS A 1 78 ? -7.289 -36.938 -13.031 1 94.38 78 LYS A CA 1
ATOM 616 C C . LYS A 1 78 ? -6.523 -36.062 -12.055 1 94.38 78 LYS A C 1
ATOM 618 O O . LYS A 1 78 ? -5.98 -36.531 -11.062 1 94.38 78 LYS A O 1
ATOM 623 N N . PRO A 1 79 ? -6.5 -34.781 -12.305 1 95.56 79 PRO A N 1
ATOM 624 C CA . PRO A 1 79 ? -5.77 -33.875 -11.422 1 95.56 79 PRO A CA 1
ATOM 625 C C . PRO A 1 79 ? -6.434 -33.719 -10.055 1 95.56 79 PRO A C 1
ATOM 627 O O . PRO A 1 79 ? -7.664 -33.688 -9.961 1 95.56 79 PRO A O 1
ATOM 630 N N . VAL A 1 80 ? -5.645 -33.656 -9.062 1 95.88 80 VAL A N 1
ATOM 631 C CA . VAL A 1 80 ? -6.109 -33.344 -7.715 1 95.88 80 VAL A CA 1
ATOM 632 C C . VAL A 1 80 ? -5.938 -31.844 -7.438 1 95.88 80 VAL A C 1
ATOM 634 O O . VAL A 1 80 ? -4.848 -31.297 -7.609 1 95.88 80 VAL A O 1
ATOM 637 N N . LYS A 1 81 ? -7 -31.219 -7.051 1 94.5 81 LYS A N 1
ATOM 638 C CA . LYS A 1 81 ? -6.961 -29.797 -6.758 1 94.5 81 LYS A CA 1
ATOM 639 C C . LYS A 1 81 ? -6.457 -29.547 -5.34 1 94.5 81 LYS A C 1
ATOM 641 O O . LYS A 1 81 ? -6.879 -30.203 -4.395 1 94.5 81 LYS A O 1
ATOM 646 N N . LEU A 1 82 ? -5.539 -28.594 -5.242 1 94.75 82 LEU A N 1
ATOM 647 C CA . LEU A 1 82 ? -4.965 -28.219 -3.951 1 94.75 82 LEU A CA 1
ATOM 648 C C . LEU A 1 82 ? -5.293 -26.766 -3.613 1 94.75 82 LEU A C 1
ATOM 650 O O . LEU A 1 82 ? -5.57 -25.969 -4.508 1 94.75 82 LEU A O 1
ATOM 654 N N . ASP A 1 83 ? -5.305 -26.438 -2.318 1 91.94 83 ASP A N 1
ATOM 655 C CA . ASP A 1 83 ? -5.461 -25.047 -1.905 1 91.94 83 ASP A CA 1
ATOM 656 C C . ASP A 1 83 ? -4.27 -24.203 -2.361 1 91.94 83 ASP A C 1
ATOM 658 O O . ASP A 1 83 ? -3.135 -24.688 -2.381 1 91.94 83 ASP A O 1
ATOM 662 N N . GLU A 1 84 ? -4.516 -23.047 -2.701 1 90.31 84 GLU A N 1
ATOM 663 C CA . GLU A 1 84 ? -3.514 -22.188 -3.342 1 90.31 84 GLU A CA 1
ATOM 664 C C . GLU A 1 84 ? -2.469 -21.719 -2.336 1 90.31 84 GLU A C 1
ATOM 666 O O . GLU A 1 84 ? -1.27 -21.922 -2.539 1 90.31 84 GLU A O 1
ATOM 671 N N . LEU A 1 85 ? -2.881 -21.141 -1.241 1 88.25 85 LEU A N 1
ATOM 672 C CA . LEU A 1 85 ? -1.973 -20.484 -0.3 1 88.25 85 LEU A CA 1
ATOM 673 C C . LEU A 1 85 ? -1.097 -21.516 0.406 1 88.25 85 LEU A C 1
ATOM 675 O O . LEU A 1 85 ? 0.119 -21.344 0.505 1 88.25 85 LEU A O 1
ATOM 679 N N . GLY A 1 86 ? -1.725 -22.578 0.8 1 92.19 86 GLY A N 1
ATOM 680 C CA . GLY A 1 86 ? -0.97 -23.641 1.45 1 92.19 86 GLY A CA 1
ATOM 681 C C . GLY A 1 86 ? 0.04 -24.297 0.533 1 92.19 86 GLY A C 1
ATOM 682 O O . GLY A 1 86 ? 1.159 -24.609 0.95 1 92.19 86 GLY A O 1
ATOM 683 N N . THR A 1 87 ? -0.352 -24.516 -0.69 1 95.88 87 THR A N 1
ATOM 684 C CA . THR A 1 87 ? 0.522 -25.156 -1.666 1 95.88 87 THR A CA 1
ATOM 685 C C . THR A 1 87 ? 1.723 -24.266 -1.982 1 95.88 87 THR A C 1
ATOM 687 O O . THR A 1 87 ? 2.85 -24.766 -2.098 1 95.88 87 THR A O 1
ATOM 690 N N . GLN A 1 88 ? 1.469 -23.016 -2.145 1 95.38 88 GLN A N 1
ATOM 691 C CA . GLN A 1 88 ? 2.551 -22.062 -2.398 1 95.38 88 GLN A CA 1
ATOM 692 C C . GLN A 1 88 ? 3.533 -22.031 -1.232 1 95.38 88 GLN A C 1
ATOM 694 O O . GLN A 1 88 ? 4.75 -22.016 -1.438 1 95.38 88 GLN A O 1
ATOM 699 N N . ALA A 1 89 ? 2.994 -21.984 -0.042 1 94.75 89 ALA A N 1
ATOM 700 C CA . ALA A 1 89 ? 3.838 -21.969 1.15 1 94.75 89 ALA A CA 1
ATOM 701 C C . ALA A 1 89 ? 4.664 -23.25 1.255 1 94.75 89 ALA A C 1
ATOM 703 O O . ALA A 1 89 ? 5.832 -23.219 1.645 1 94.75 89 ALA A O 1
ATOM 704 N N . PHE A 1 90 ? 4.051 -24.344 0.941 1 95.81 90 PHE A N 1
ATOM 705 C CA . PHE A 1 90 ? 4.742 -25.641 0.959 1 95.81 90 PHE A CA 1
ATOM 706 C C . PHE A 1 90 ? 5.902 -25.641 -0.026 1 95.81 90 PHE A C 1
ATOM 708 O O . PHE A 1 90 ? 7.004 -26.094 0.304 1 95.81 90 PHE A O 1
ATOM 715 N N . GLY A 1 91 ? 5.633 -25.109 -1.221 1 97.62 91 GLY A N 1
ATOM 716 C CA . GLY A 1 91 ? 6.688 -24.984 -2.213 1 97.62 91 GLY A CA 1
ATOM 717 C C . GLY A 1 91 ? 7.801 -24.047 -1.781 1 97.62 91 GLY A C 1
ATOM 718 O O . GLY A 1 91 ? 8.984 -24.344 -1.96 1 97.62 91 GLY A O 1
ATOM 719 N N . ALA A 1 92 ? 7.438 -22.969 -1.203 1 97.31 92 ALA A N 1
ATOM 720 C CA . ALA A 1 92 ? 8.422 -22.016 -0.718 1 97.31 92 ALA A CA 1
ATOM 721 C C . ALA A 1 92 ? 9.297 -22.625 0.37 1 97.31 92 ALA A C 1
ATOM 723 O O . ALA A 1 92 ? 10.523 -22.453 0.363 1 97.31 92 ALA A O 1
ATOM 724 N N . ALA A 1 93 ? 8.688 -23.328 1.285 1 96.25 93 ALA A N 1
ATOM 725 C CA . ALA A 1 93 ? 9.43 -24 2.354 1 96.25 93 ALA A CA 1
ATOM 726 C C . ALA A 1 93 ? 10.445 -24.984 1.784 1 96.25 93 ALA A C 1
ATOM 728 O O . ALA A 1 93 ? 11.555 -25.109 2.295 1 96.25 93 ALA A O 1
ATOM 729 N N . HIS A 1 94 ? 10.031 -25.672 0.831 1 96.56 94 HIS A N 1
ATOM 730 C CA . HIS A 1 94 ? 10.922 -26.625 0.184 1 96.56 94 HIS A CA 1
ATOM 731 C C . HIS A 1 94 ? 12.133 -25.922 -0.422 1 96.56 94 HIS A C 1
ATOM 733 O O . HIS A 1 94 ? 13.258 -26.422 -0.327 1 96.56 94 HIS A O 1
ATOM 739 N N . LEU A 1 95 ? 11.898 -24.797 -1.076 1 97.06 95 LEU A N 1
ATOM 740 C CA . LEU A 1 95 ? 12.977 -24.047 -1.717 1 97.06 95 LEU A CA 1
ATOM 741 C C . LEU A 1 95 ? 13.977 -23.547 -0.683 1 97.06 95 LEU A C 1
ATOM 743 O O . LEU A 1 95 ? 15.148 -23.328 -1.002 1 97.06 95 LEU A O 1
ATOM 747 N N . LEU A 1 96 ? 13.547 -23.391 0.534 1 96.31 96 LEU A N 1
ATOM 748 C CA . LEU A 1 96 ? 14.383 -22.828 1.588 1 96.31 96 LEU A CA 1
ATOM 749 C C . LEU A 1 96 ? 15.305 -23.891 2.178 1 96.31 96 LEU A C 1
ATOM 751 O O . LEU A 1 96 ? 16.25 -23.578 2.895 1 96.31 96 LEU A O 1
ATOM 755 N N . LYS A 1 97 ? 15.086 -25.109 1.896 1 94.25 97 LYS A N 1
ATOM 756 C CA . LYS A 1 97 ? 15.859 -26.203 2.482 1 94.25 97 LYS A CA 1
ATOM 757 C C . LYS A 1 97 ? 17.312 -26.172 2.008 1 94.25 97 LYS A C 1
ATOM 759 O O . LYS A 1 97 ? 18.219 -26.578 2.732 1 94.25 97 LYS A O 1
ATOM 764 N N . ASP A 1 98 ? 17.5 -25.734 0.828 1 92.75 98 ASP A N 1
ATOM 765 C CA . ASP A 1 98 ? 18.859 -25.594 0.315 1 92.75 98 ASP A CA 1
ATOM 766 C C . ASP A 1 98 ? 19.344 -24.156 0.459 1 92.75 98 ASP A C 1
ATOM 768 O O . ASP A 1 98 ? 19.172 -23.328 -0.452 1 92.75 98 ASP A O 1
ATOM 772 N N . ARG A 1 99 ? 20.141 -23.922 1.392 1 91.44 99 ARG A N 1
ATOM 773 C CA . ARG A 1 99 ? 20.578 -22.578 1.723 1 91.44 99 ARG A CA 1
ATOM 774 C C . ARG A 1 99 ? 21.5 -22.016 0.638 1 91.44 99 ARG A C 1
ATOM 776 O O . ARG A 1 99 ? 21.609 -20.812 0.472 1 91.44 99 ARG A O 1
ATOM 783 N N . SER A 1 100 ? 22.141 -22.906 -0.036 1 92.94 100 SER A N 1
ATOM 784 C CA . SER A 1 100 ? 23.062 -22.469 -1.07 1 92.94 100 SER A CA 1
ATOM 785 C C . SER A 1 100 ? 22.328 -21.812 -2.236 1 92.94 100 SER A C 1
ATOM 787 O O . SER A 1 100 ? 22.938 -21.109 -3.043 1 92.94 100 SER A O 1
ATOM 789 N N . ASN A 1 101 ? 21.047 -21.953 -2.307 1 95.06 101 ASN A N 1
ATOM 790 C CA . ASN A 1 101 ? 20.25 -21.438 -3.406 1 95.06 101 ASN A CA 1
ATOM 791 C C . ASN A 1 101 ? 19.359 -20.281 -2.951 1 95.06 101 ASN A C 1
ATOM 793 O O . ASN A 1 101 ? 18.312 -20.016 -3.557 1 95.06 101 ASN A O 1
ATOM 797 N N . VAL A 1 102 ? 19.828 -19.672 -1.869 1 95.19 102 VAL A N 1
ATOM 798 C CA . VAL A 1 102 ? 19.016 -18.609 -1.301 1 95.19 102 VAL A CA 1
ATOM 799 C C . VAL A 1 102 ? 19.844 -17.328 -1.207 1 95.19 102 VAL A C 1
ATOM 801 O O . VAL A 1 102 ? 20.984 -17.359 -0.744 1 95.19 102 VAL A O 1
ATOM 804 N N . LYS A 1 103 ? 19.375 -16.234 -1.782 1 95.31 103 LYS A N 1
ATOM 805 C CA . LYS A 1 103 ? 19.969 -14.914 -1.584 1 95.31 103 LYS A CA 1
ATOM 806 C C . LYS A 1 103 ? 19.297 -14.18 -0.426 1 95.31 103 LYS A C 1
ATOM 808 O O . LYS A 1 103 ? 18.078 -14.188 -0.3 1 95.31 103 LYS A O 1
ATOM 813 N N . ILE A 1 104 ? 20.125 -13.594 0.466 1 95.94 104 ILE A N 1
ATOM 814 C CA . ILE A 1 104 ? 19.594 -12.891 1.63 1 95.94 104 ILE A CA 1
ATOM 815 C C . ILE A 1 104 ? 20.047 -11.43 1.593 1 95.94 104 ILE A C 1
ATOM 817 O O . ILE A 1 104 ? 21.234 -11.148 1.383 1 95.94 104 ILE A O 1
ATOM 821 N N . LEU A 1 105 ? 19.172 -10.531 1.639 1 95.94 105 LEU A N 1
ATOM 822 C CA . LEU A 1 105 ? 19.453 -9.117 1.859 1 95.94 105 LEU A CA 1
ATOM 823 C C . LEU A 1 105 ? 19.125 -8.711 3.293 1 95.94 105 LEU A C 1
ATOM 825 O O . LEU A 1 105 ? 18.047 -9.023 3.801 1 95.94 105 LEU A O 1
ATOM 829 N N . GLY A 1 106 ? 20.047 -8 3.969 1 95.62 106 GLY A N 1
ATOM 830 C CA . GLY A 1 106 ? 19.891 -7.652 5.371 1 95.62 106 GLY A CA 1
ATOM 831 C C . GLY A 1 106 ? 20.688 -8.539 6.301 1 95.62 106 GLY A C 1
ATOM 832 O O . GLY A 1 106 ? 21.672 -9.156 5.883 1 95.62 106 GLY A O 1
ATOM 833 N N . PRO A 1 107 ? 20.344 -8.594 7.539 1 95.38 107 PRO A N 1
ATOM 834 C CA . PRO A 1 107 ? 21.078 -9.422 8.5 1 95.38 107 PRO A CA 1
ATOM 835 C C . PRO A 1 107 ? 21.062 -10.898 8.125 1 95.38 107 PRO A C 1
ATOM 837 O O . PRO A 1 107 ? 20.047 -11.422 7.656 1 95.38 107 PRO A O 1
ATOM 840 N N . GLN A 1 108 ? 22.172 -11.5 8.383 1 92.56 108 GLN A N 1
ATOM 841 C CA . GLN A 1 108 ? 22.234 -12.938 8.133 1 92.56 108 GLN A CA 1
ATOM 842 C C . GLN A 1 108 ? 21.547 -13.727 9.25 1 92.56 108 GLN A C 1
ATOM 844 O O . GLN A 1 108 ? 21.656 -13.367 10.422 1 92.56 108 GLN A O 1
ATOM 849 N N . ILE A 1 109 ? 20.781 -14.648 8.758 1 90.62 109 ILE A N 1
ATOM 850 C CA . ILE A 1 109 ? 20.031 -15.445 9.734 1 90.62 109 ILE A CA 1
ATOM 851 C C . ILE A 1 109 ? 20.312 -16.922 9.5 1 90.62 109 ILE A C 1
ATOM 853 O O . ILE A 1 109 ? 20.516 -17.359 8.367 1 90.62 109 ILE A O 1
ATOM 857 N N . GLU A 1 110 ? 20.281 -17.609 10.602 1 87.69 110 GLU A N 1
ATOM 858 C CA . GLU A 1 110 ? 20.531 -19.047 10.523 1 87.69 110 GLU A CA 1
ATOM 859 C C . GLU A 1 110 ? 19.25 -19.812 10.18 1 87.69 110 GLU A C 1
ATOM 861 O O . GLU A 1 110 ? 19.234 -20.625 9.258 1 87.69 110 GLU A O 1
ATOM 866 N N . ASP A 1 111 ? 18.219 -19.484 10.945 1 91.5 111 ASP A N 1
ATOM 867 C CA . ASP A 1 111 ? 16.938 -20.141 10.727 1 91.5 111 ASP A CA 1
ATOM 868 C C . ASP A 1 111 ? 16.047 -19.297 9.812 1 91.5 111 ASP A C 1
ATOM 870 O O . ASP A 1 111 ? 15.727 -18.156 10.133 1 91.5 111 ASP A O 1
ATOM 874 N N . LEU A 1 112 ? 15.664 -19.922 8.766 1 94.38 112 LEU A N 1
ATOM 875 C CA . LEU A 1 112 ? 14.867 -19.203 7.781 1 94.38 112 LEU A CA 1
ATOM 876 C C . LEU A 1 112 ? 13.383 -19.281 8.117 1 94.38 112 LEU A C 1
ATOM 878 O O . LEU A 1 112 ? 12.578 -18.516 7.594 1 94.38 112 LEU A O 1
ATOM 882 N N . ILE A 1 113 ? 13.031 -20.234 8.992 1 94.88 113 ILE A N 1
ATOM 883 C CA . ILE A 1 113 ? 11.672 -20.422 9.484 1 94.88 113 ILE A CA 1
ATOM 884 C C . ILE A 1 113 ? 11.648 -20.297 11 1 94.88 113 ILE A C 1
ATOM 886 O O . ILE A 1 113 ? 12.508 -20.859 11.695 1 94.88 113 ILE A O 1
ATOM 890 N N . PRO A 1 114 ? 10.656 -19.641 11.57 1 97.06 114 PRO A N 1
ATOM 891 C CA . PRO A 1 114 ? 9.43 -19.094 10.992 1 97.06 114 PRO A CA 1
ATOM 892 C C . PRO A 1 114 ? 9.68 -17.844 10.148 1 97.06 114 PRO A C 1
ATOM 894 O O . PRO A 1 114 ? 10.695 -17.172 10.328 1 97.06 114 PRO A O 1
ATOM 897 N N . CYS A 1 115 ? 8.742 -17.562 9.219 1 98.06 115 CYS A N 1
ATOM 898 C CA . CYS A 1 115 ? 8.875 -16.422 8.312 1 98.06 115 CYS A CA 1
ATOM 899 C C . CYS A 1 115 ? 7.52 -16.031 7.742 1 98.06 115 CYS A C 1
ATOM 901 O O . CYS A 1 115 ? 6.508 -16.688 8.008 1 98.06 115 CYS A O 1
ATOM 903 N N . ILE A 1 116 ? 7.461 -14.906 7.117 1 97.88 116 ILE A N 1
ATOM 904 C CA . ILE A 1 116 ? 6.332 -14.508 6.285 1 97.88 116 ILE A CA 1
ATOM 905 C C . ILE A 1 116 ? 6.652 -14.789 4.816 1 97.88 116 ILE A C 1
ATOM 907 O O . ILE A 1 116 ? 7.684 -14.359 4.305 1 97.88 116 ILE A O 1
ATOM 911 N N . ILE A 1 117 ? 5.801 -15.531 4.16 1 98.19 117 ILE A N 1
ATOM 912 C CA . ILE A 1 117 ? 5.926 -15.773 2.729 1 98.19 117 ILE A CA 1
ATOM 913 C C . ILE A 1 117 ? 5.133 -14.727 1.954 1 98.19 117 ILE A C 1
ATOM 915 O O . ILE A 1 117 ? 3.922 -14.594 2.143 1 98.19 117 ILE A O 1
ATOM 919 N N . ILE A 1 118 ? 5.824 -13.953 1.196 1 98.06 118 ILE A N 1
ATOM 920 C CA . ILE A 1 118 ? 5.199 -12.977 0.313 1 98.06 118 ILE A CA 1
ATOM 921 C C . ILE A 1 118 ? 5.109 -13.539 -1.103 1 98.06 118 ILE A C 1
ATOM 923 O O . ILE A 1 118 ? 6.129 -13.68 -1.787 1 98.06 118 ILE A O 1
ATOM 927 N N . SER A 1 119 ? 3.939 -13.852 -1.514 1 96.12 119 SER A N 1
ATOM 928 C CA . SER A 1 119 ? 3.707 -14.305 -2.881 1 96.12 119 SER A CA 1
ATOM 929 C C . SER A 1 119 ? 3.35 -13.133 -3.795 1 96.12 119 SER A C 1
ATOM 931 O O . SER A 1 119 ? 2.225 -12.633 -3.758 1 96.12 119 SER A O 1
ATOM 933 N N . MET A 1 120 ? 4.312 -12.773 -4.594 1 95.31 120 MET A N 1
ATOM 934 C CA . MET A 1 120 ? 4.121 -11.609 -5.449 1 95.31 120 MET A CA 1
ATOM 935 C C . MET A 1 120 ? 3.893 -12.023 -6.898 1 95.31 120 MET A C 1
ATOM 937 O O . MET A 1 120 ? 4.832 -12.43 -7.59 1 95.31 120 MET A O 1
ATOM 941 N N . GLY A 1 121 ? 2.707 -11.953 -7.418 1 93.38 121 GLY A N 1
ATOM 942 C CA . GLY A 1 121 ? 2.301 -12.156 -8.797 1 93.38 121 GLY A CA 1
ATOM 943 C C . GLY A 1 121 ? 1.511 -10.992 -9.367 1 93.38 121 GLY A C 1
ATOM 944 O O . GLY A 1 121 ? 1.947 -9.844 -9.289 1 93.38 121 GLY A O 1
ATOM 945 N N . THR A 1 122 ? 0.306 -11.43 -9.93 1 92.56 122 THR A N 1
ATOM 946 C CA . THR A 1 122 ? -0.592 -10.367 -10.359 1 92.56 122 THR A CA 1
ATOM 947 C C . THR A 1 122 ? -0.983 -9.484 -9.172 1 92.56 122 THR A C 1
ATOM 949 O O . THR A 1 122 ? -0.95 -8.258 -9.266 1 92.56 122 THR A O 1
ATOM 952 N N . GLY A 1 123 ? -1.392 -10.094 -8.125 1 93.69 123 GLY A N 1
ATOM 953 C CA . GLY A 1 123 ? -1.533 -9.5 -6.805 1 93.69 123 GLY A CA 1
ATOM 954 C C . GLY A 1 123 ? -0.537 -10.047 -5.797 1 93.69 123 GLY A C 1
ATOM 955 O O . GLY A 1 123 ? 0.404 -10.75 -6.168 1 93.69 123 GLY A O 1
ATOM 956 N N . VAL A 1 124 ? -0.679 -9.656 -4.531 1 95.25 124 VAL A N 1
ATOM 957 C CA . VAL A 1 124 ? 0.275 -10.062 -3.504 1 95.25 124 VAL A CA 1
ATOM 958 C C . VAL A 1 124 ? -0.471 -10.656 -2.309 1 95.25 124 VAL A C 1
ATOM 960 O O . VAL A 1 124 ? -1.513 -10.133 -1.901 1 95.25 124 VAL A O 1
ATOM 963 N N . SER A 1 125 ? 0.035 -11.719 -1.775 1 93.81 125 SER A N 1
ATOM 964 C CA . SER A 1 125 ? -0.499 -12.312 -0.554 1 93.81 125 SER A CA 1
ATOM 965 C C . SER A 1 125 ? 0.597 -12.523 0.485 1 93.81 125 SER A C 1
ATOM 967 O O . SER A 1 125 ? 1.76 -12.734 0.134 1 93.81 125 SER A O 1
ATOM 969 N N . TYR A 1 126 ? 0.271 -12.352 1.724 1 95.62 126 TYR A N 1
ATOM 970 C CA . TYR A 1 126 ? 1.157 -12.617 2.852 1 95.62 126 TYR A CA 1
ATOM 971 C C . TYR A 1 126 ? 0.694 -13.836 3.633 1 95.62 126 TYR A C 1
ATOM 973 O O . TYR A 1 126 ? -0.469 -13.922 4.035 1 95.62 126 TYR A O 1
ATOM 981 N N . SER A 1 127 ? 1.594 -14.781 3.889 1 96.62 127 SER A N 1
ATOM 982 C CA . SER A 1 127 ? 1.306 -15.961 4.695 1 96.62 127 SER A CA 1
ATOM 983 C C . SER A 1 127 ? 2.385 -16.188 5.746 1 96.62 127 SER A C 1
ATOM 985 O O . SER A 1 127 ? 3.578 -16.125 5.449 1 96.62 127 SER A O 1
ATOM 987 N N . ALA A 1 128 ? 1.946 -16.453 6.961 1 97 128 ALA A N 1
ATOM 988 C CA . ALA A 1 128 ? 2.889 -16.812 8.016 1 97 128 ALA A CA 1
ATOM 989 C C . ALA A 1 128 ? 3.174 -18.312 8.008 1 97 128 ALA A C 1
ATOM 991 O O . ALA A 1 128 ? 2.248 -19.125 7.969 1 97 128 ALA A O 1
ATOM 992 N N . LEU A 1 129 ? 4.41 -18.625 7.977 1 97.44 129 LEU A N 1
ATOM 993 C CA . LEU A 1 129 ? 4.855 -20 8.078 1 97.44 129 LEU A CA 1
ATOM 994 C C . LEU A 1 129 ? 5.52 -20.266 9.43 1 97.44 129 LEU A C 1
ATOM 996 O O . LEU A 1 129 ? 6.551 -19.656 9.742 1 97.44 129 LEU A O 1
ATOM 1000 N N . SER A 1 130 ? 4.949 -21.172 10.18 1 96.19 130 SER A N 1
ATOM 1001 C CA . SER A 1 130 ? 5.473 -21.469 11.508 1 96.19 130 SER A CA 1
ATOM 1002 C C . SER A 1 130 ? 6.543 -22.547 11.461 1 96.19 130 SER A C 1
ATOM 1004 O O . SER A 1 130 ? 6.75 -23.172 10.414 1 96.19 130 SER A O 1
ATOM 1006 N N . ILE A 1 131 ? 7.16 -22.781 12.578 1 93.44 131 ILE A N 1
ATOM 1007 C CA . ILE A 1 131 ? 8.242 -23.766 12.695 1 93.44 131 ILE A CA 1
ATOM 1008 C C . ILE A 1 131 ? 7.695 -25.156 12.445 1 93.44 131 ILE A C 1
ATOM 1010 O O . ILE A 1 131 ? 8.406 -26.031 11.93 1 93.44 131 ILE A O 1
ATOM 1014 N N . ASP A 1 132 ? 6.434 -25.344 12.766 1 92.5 132 ASP A N 1
ATOM 1015 C CA . ASP A 1 132 ? 5.812 -26.641 12.57 1 92.5 132 ASP A CA 1
ATOM 1016 C C . ASP A 1 132 ? 5.145 -26.734 11.203 1 92.5 132 ASP A C 1
ATOM 1018 O O . ASP A 1 132 ? 4.254 -27.562 10.992 1 92.5 132 ASP A O 1
ATOM 1022 N N . ASN A 1 133 ? 5.41 -25.812 10.305 1 88.5 133 ASN A N 1
ATOM 1023 C CA . ASN A 1 133 ? 5.004 -25.812 8.898 1 88.5 133 ASN A CA 1
ATOM 1024 C C . ASN A 1 133 ? 3.51 -25.531 8.75 1 88.5 133 ASN A C 1
ATOM 1026 O O . ASN A 1 133 ? 2.871 -26.047 7.832 1 88.5 133 ASN A O 1
ATOM 1030 N N . LYS A 1 134 ? 3 -24.859 9.711 1 94 134 LYS A N 1
ATOM 1031 C CA . LYS A 1 134 ? 1.628 -24.375 9.555 1 94 134 LYS A CA 1
ATOM 1032 C C . LYS A 1 134 ? 1.59 -23.031 8.836 1 94 134 LYS A C 1
ATOM 1034 O O . LYS A 1 134 ? 2.436 -22.172 9.07 1 94 134 LYS A O 1
ATOM 1039 N N . VAL A 1 135 ? 0.591 -22.953 7.945 1 94.94 135 VAL A N 1
ATOM 1040 C CA . VAL A 1 135 ? 0.476 -21.75 7.125 1 94.94 135 VAL A CA 1
ATOM 1041 C C . VAL A 1 135 ? -0.796 -21 7.496 1 94.94 135 VAL A C 1
ATOM 1043 O O . VAL A 1 135 ? -1.863 -21.594 7.645 1 94.94 135 VAL A O 1
ATOM 1046 N N . LYS A 1 136 ? -0.659 -19.734 7.723 1 94.06 136 LYS A N 1
ATOM 1047 C CA . LYS A 1 136 ? -1.787 -18.859 8.016 1 94.06 136 LYS A CA 1
ATOM 1048 C C . LYS A 1 136 ? -1.777 -17.641 7.102 1 94.06 136 LYS A C 1
ATOM 1050 O O . LYS A 1 136 ? -0.766 -16.938 7 1 94.06 136 LYS A O 1
ATOM 1055 N N . HIS A 1 137 ? -2.904 -17.438 6.414 1 92.62 137 HIS A N 1
ATOM 1056 C CA . HIS A 1 137 ? -3.041 -16.219 5.637 1 92.62 137 HIS A CA 1
ATOM 1057 C C . HIS A 1 137 ? -3.109 -14.992 6.551 1 92.62 137 HIS A C 1
ATOM 1059 O O . HIS A 1 137 ? -3.934 -14.945 7.469 1 92.62 137 HIS A O 1
ATOM 1065 N N . VAL A 1 138 ? -2.277 -13.977 6.312 1 92.44 138 VAL A N 1
ATOM 1066 C CA . VAL A 1 138 ? -2.197 -12.891 7.277 1 92.44 138 VAL A CA 1
ATOM 1067 C C . VAL A 1 138 ? -2.326 -11.547 6.555 1 92.44 138 VAL A C 1
ATOM 1069 O O . VAL A 1 138 ? -2.174 -10.492 7.172 1 92.44 138 VAL A O 1
ATOM 1072 N N . GLY A 1 139 ? -2.549 -11.562 5.246 1 89.81 139 GLY A N 1
ATOM 1073 C CA . GLY A 1 139 ? -2.758 -10.297 4.562 1 89.81 139 GLY A CA 1
ATOM 1074 C C . GLY A 1 139 ? -2.416 -10.359 3.084 1 89.81 139 GLY A C 1
ATOM 1075 O O . GLY A 1 139 ? -2.318 -11.445 2.506 1 89.81 139 GLY A O 1
ATOM 1076 N N . GLY A 1 140 ? -2.299 -9.109 2.492 1 92.25 140 GLY A N 1
ATOM 1077 C CA . GLY A 1 140 ? -1.978 -8.969 1.082 1 92.25 140 GLY A CA 1
ATOM 1078 C C . GLY A 1 140 ? -2.078 -7.535 0.588 1 92.25 140 GLY A C 1
ATOM 1079 O O . GLY A 1 140 ? -2.25 -6.609 1.384 1 92.25 140 GLY A O 1
ATOM 1080 N N . SER A 1 141 ? -1.869 -7.418 -0.716 1 93.25 141 SER A N 1
ATOM 1081 C CA . SER A 1 141 ? -1.952 -6.125 -1.387 1 93.25 141 SER A CA 1
ATOM 1082 C C . SER A 1 141 ? -2.447 -6.277 -2.82 1 93.25 141 SER A C 1
ATOM 1084 O O . SER A 1 141 ? -2.023 -7.188 -3.537 1 93.25 141 SER A O 1
ATOM 1086 N N . PRO A 1 142 ? -3.387 -5.469 -3.168 1 94.44 142 PRO A N 1
ATOM 1087 C CA . PRO A 1 142 ? -3.779 -5.488 -4.578 1 94.44 142 PRO A CA 1
ATOM 1088 C C . PRO A 1 142 ? -2.746 -4.828 -5.488 1 94.44 142 PRO A C 1
ATOM 1090 O O . PRO A 1 142 ? -2.914 -4.812 -6.711 1 94.44 142 PRO A O 1
ATOM 1093 N N . LEU A 1 143 ? -1.742 -4.227 -4.902 1 97 143 LEU A N 1
ATOM 1094 C CA . LEU A 1 143 ? -0.665 -3.621 -5.676 1 97 143 LEU A CA 1
ATOM 1095 C C . LEU A 1 143 ? 0.455 -4.625 -5.93 1 97 143 LEU A C 1
ATOM 1097 O O . LEU A 1 143 ? 1.321 -4.824 -5.074 1 97 143 LEU A O 1
ATOM 1101 N N . GLY A 1 144 ? 0.443 -5.223 -7.09 1 96.06 144 GLY A N 1
ATOM 1102 C CA . GLY A 1 144 ? 1.438 -6.207 -7.484 1 96.06 144 GLY A CA 1
ATOM 1103 C C . GLY A 1 144 ? 1.91 -6.035 -8.914 1 96.06 144 GLY A C 1
ATOM 1104 O O . GLY A 1 144 ? 2.008 -4.914 -9.414 1 96.06 144 GLY A O 1
ATOM 1105 N N . GLY A 1 145 ? 2.285 -7.109 -9.5 1 95.31 145 GLY A N 1
ATOM 1106 C CA . GLY A 1 145 ? 2.764 -7.078 -10.875 1 95.31 145 GLY A CA 1
ATOM 1107 C C . GLY A 1 145 ? 1.715 -6.602 -11.859 1 95.31 145 GLY A C 1
ATOM 1108 O O . GLY A 1 145 ? 2.037 -5.918 -12.836 1 95.31 145 GLY A O 1
ATOM 1109 N N . GLY A 1 146 ? 0.486 -7.051 -11.648 1 95 146 GLY A N 1
ATOM 1110 C CA . GLY A 1 146 ? -0.591 -6.582 -12.5 1 95 146 GLY A CA 1
ATOM 1111 C C . GLY A 1 146 ? -0.77 -5.078 -12.469 1 95 146 GLY A C 1
ATOM 1112 O O . GLY A 1 146 ? -1.065 -4.457 -13.492 1 95 146 GLY A O 1
ATOM 1113 N N . THR A 1 147 ? -0.629 -4.504 -11.336 1 97 147 THR A N 1
ATOM 1114 C CA . THR A 1 147 ? -0.732 -3.057 -11.172 1 97 147 THR A CA 1
ATOM 1115 C C . THR A 1 147 ? 0.368 -2.346 -11.953 1 97 147 THR A C 1
ATOM 1117 O O . THR A 1 147 ? 0.107 -1.36 -12.648 1 97 147 THR A O 1
ATOM 1120 N N . LEU A 1 148 ? 1.589 -2.904 -11.797 1 96.5 148 LEU A N 1
ATOM 1121 C CA . LEU A 1 148 ? 2.721 -2.312 -12.5 1 96.5 148 LEU A CA 1
ATOM 1122 C C . LEU A 1 148 ? 2.482 -2.311 -14.008 1 96.5 148 LEU A C 1
ATOM 1124 O O . LEU A 1 148 ? 2.643 -1.279 -14.664 1 96.5 148 LEU A O 1
ATOM 1128 N N . LEU A 1 149 ? 2.061 -3.406 -14.531 1 95.19 149 LEU A N 1
ATOM 1129 C CA . LEU A 1 149 ? 1.83 -3.545 -15.969 1 95.19 149 LEU A CA 1
ATOM 1130 C C . LEU A 1 149 ? 0.709 -2.621 -16.422 1 95.19 149 LEU A C 1
ATOM 1132 O O . LEU A 1 149 ? 0.84 -1.944 -17.453 1 95.19 149 LEU A O 1
ATOM 1136 N N . GLY A 1 150 ? -0.365 -2.617 -15.688 1 95.88 150 GLY A N 1
ATOM 1137 C CA . GLY A 1 150 ? -1.511 -1.8 -16.047 1 95.88 150 GLY A CA 1
ATOM 1138 C C . GLY A 1 150 ? -1.21 -0.313 -16.047 1 95.88 150 GLY A C 1
ATOM 1139 O O . GLY A 1 150 ? -1.51 0.388 -17.016 1 95.88 150 GLY A O 1
ATOM 1140 N N . LEU A 1 151 ? -0.59 0.187 -15.008 1 97 151 LEU A N 1
ATOM 1141 C CA . LEU A 1 151 ? -0.295 1.61 -14.891 1 97 151 LEU A CA 1
ATOM 1142 C C . LEU A 1 151 ? 0.788 2.025 -15.883 1 97 151 LEU A C 1
ATOM 1144 O O . LEU A 1 151 ? 0.733 3.121 -16.453 1 97 151 LEU A O 1
ATOM 1148 N N . ALA A 1 152 ? 1.802 1.147 -16.047 1 96.56 152 ALA A N 1
ATOM 1149 C CA . ALA A 1 152 ? 2.83 1.458 -17.047 1 96.56 152 ALA A CA 1
ATOM 1150 C C . ALA A 1 152 ? 2.227 1.588 -18.438 1 96.56 152 ALA A C 1
ATOM 1152 O O . ALA A 1 152 ? 2.59 2.488 -19.203 1 96.56 152 ALA A O 1
ATOM 1153 N N . ASN A 1 153 ? 1.325 0.691 -18.734 1 96 153 ASN A N 1
ATOM 1154 C CA . ASN A 1 153 ? 0.666 0.758 -20.031 1 96 153 ASN A CA 1
ATOM 1155 C C . ASN A 1 153 ? -0.107 2.062 -20.203 1 96 153 ASN A C 1
ATOM 1157 O O . ASN A 1 153 ? -0.028 2.703 -21.25 1 96 153 ASN A O 1
ATOM 1161 N N . LEU A 1 154 ? -0.833 2.463 -19.234 1 95.25 154 LEU A N 1
ATOM 1162 C CA . LEU A 1 154 ? -1.668 3.658 -19.297 1 95.25 154 LEU A CA 1
ATOM 1163 C C . LEU A 1 154 ? -0.81 4.918 -19.328 1 95.25 154 LEU A C 1
ATOM 1165 O O . LEU A 1 154 ? -1.145 5.883 -20.016 1 95.25 154 LEU A O 1
ATOM 1169 N N . LEU A 1 155 ? 0.322 4.891 -18.594 1 95.12 155 LEU A N 1
ATOM 1170 C CA . LEU A 1 155 ? 1.1 6.109 -18.391 1 95.12 155 LEU A CA 1
ATOM 1171 C C . LEU A 1 155 ? 2.123 6.297 -19.5 1 95.12 155 LEU A C 1
ATOM 1173 O O . LEU A 1 155 ? 2.35 7.422 -19.953 1 95.12 155 LEU A O 1
ATOM 1177 N N . ILE A 1 156 ? 2.77 5.156 -19.922 1 94.75 156 ILE A N 1
ATOM 1178 C CA . ILE A 1 156 ? 3.904 5.324 -20.828 1 94.75 156 ILE A CA 1
ATOM 1179 C C . ILE A 1 156 ? 3.783 4.352 -22 1 94.75 156 ILE A C 1
ATOM 1181 O O . ILE A 1 156 ? 4.715 4.203 -22.797 1 94.75 156 ILE A O 1
ATOM 1185 N N . GLN A 1 157 ? 2.711 3.59 -22.094 1 93.5 157 GLN A N 1
ATOM 1186 C CA . GLN A 1 157 ? 2.379 2.705 -23.203 1 93.5 157 GLN A CA 1
ATOM 1187 C C . GLN A 1 157 ? 3.402 1.581 -23.344 1 93.5 157 GLN A C 1
ATOM 1189 O O . GLN A 1 157 ? 3.879 1.295 -24.438 1 93.5 157 GLN A O 1
ATOM 1194 N N . VAL A 1 158 ? 3.828 1.098 -22.25 1 93.44 158 VAL A N 1
ATOM 1195 C CA . VAL A 1 158 ? 4.684 -0.081 -22.172 1 93.44 158 VAL A CA 1
ATOM 1196 C C . VAL A 1 158 ? 3.99 -1.171 -21.359 1 93.44 158 VAL A C 1
ATOM 1198 O O . VAL A 1 158 ? 3.6 -0.943 -20.203 1 93.44 158 VAL A O 1
ATOM 1201 N N . ASN A 1 159 ? 3.816 -2.348 -21.922 1 88.88 159 ASN A N 1
ATOM 1202 C CA . ASN A 1 159 ? 3.051 -3.381 -21.234 1 88.88 159 ASN A CA 1
ATOM 1203 C C . ASN A 1 159 ? 3.844 -4.68 -21.109 1 88.88 159 ASN A C 1
ATOM 1205 O O . ASN A 1 159 ? 3.264 -5.766 -21.094 1 88.88 159 ASN A O 1
ATOM 1209 N N . ASN A 1 160 ? 5.121 -4.551 -21.125 1 89.56 160 ASN A N 1
ATOM 1210 C CA . ASN A 1 160 ? 5.949 -5.73 -20.875 1 89.56 160 ASN A CA 1
ATOM 1211 C C . ASN A 1 160 ? 6.91 -5.504 -19.719 1 89.56 160 ASN A C 1
ATOM 1213 O O . ASN A 1 160 ? 7.531 -4.441 -19.625 1 89.56 160 ASN A O 1
ATOM 1217 N N . PHE A 1 161 ? 7.043 -6.516 -19 1 89.25 161 PHE A N 1
ATOM 1218 C CA . PHE A 1 161 ? 7.727 -6.453 -17.703 1 89.25 161 PHE A CA 1
ATOM 1219 C C . PHE A 1 161 ? 9.195 -6.102 -17.891 1 89.25 161 PHE A C 1
ATOM 1221 O O . PHE A 1 161 ? 9.727 -5.23 -17.203 1 89.25 161 PHE A O 1
ATOM 1228 N N . ASP A 1 162 ? 9.844 -6.758 -18.797 1 90.62 162 ASP A N 1
ATOM 1229 C CA . ASP A 1 162 ? 11.273 -6.559 -19.016 1 90.62 162 ASP A CA 1
ATOM 1230 C C . ASP A 1 162 ? 11.578 -5.109 -19.375 1 90.62 162 ASP A C 1
ATOM 1232 O O . ASP A 1 162 ? 12.531 -4.52 -18.859 1 90.62 162 ASP A O 1
ATOM 1236 N N . GLU A 1 163 ? 10.781 -4.535 -20.203 1 93.81 163 GLU A N 1
ATOM 1237 C CA . GLU A 1 163 ? 11 -3.158 -20.641 1 93.81 163 GLU A CA 1
ATOM 1238 C C . GLU A 1 163 ? 10.727 -2.172 -19.5 1 93.81 163 GLU A C 1
ATOM 1240 O O . GLU A 1 163 ? 11.438 -1.181 -19.359 1 93.81 163 GLU A O 1
ATOM 1245 N N . ILE A 1 164 ? 9.664 -2.426 -18.766 1 95.31 164 ILE A N 1
ATOM 1246 C CA . ILE A 1 164 ? 9.352 -1.564 -17.625 1 95.31 164 ILE A CA 1
ATOM 1247 C C . ILE A 1 164 ? 10.523 -1.558 -16.641 1 95.31 164 ILE A C 1
ATOM 1249 O O . ILE A 1 164 ? 10.93 -0.498 -16.172 1 95.31 164 ILE A O 1
ATOM 1253 N N . LEU A 1 165 ? 11.055 -2.744 -16.375 1 94.44 165 LEU A N 1
ATOM 1254 C CA . LEU A 1 165 ? 12.156 -2.859 -15.43 1 94.44 165 LEU A CA 1
ATOM 1255 C C . LEU A 1 165 ? 13.414 -2.188 -15.977 1 94.44 165 LEU A C 1
ATOM 1257 O O . LEU A 1 165 ? 14.164 -1.561 -15.227 1 94.44 165 LEU A O 1
ATOM 1261 N N . ARG A 1 166 ? 13.648 -2.348 -17.25 1 95.25 166 ARG A N 1
ATOM 1262 C CA . ARG A 1 166 ? 14.773 -1.664 -17.875 1 95.25 166 ARG A CA 1
ATOM 1263 C C . ARG A 1 166 ? 14.672 -0.154 -17.688 1 95.25 166 ARG A C 1
ATOM 1265 O O . ARG A 1 166 ? 15.648 0.494 -17.297 1 95.25 166 ARG A O 1
ATOM 1272 N N . LEU A 1 167 ? 13.531 0.396 -17.969 1 96.62 167 LEU A N 1
ATOM 1273 C CA . LEU A 1 167 ? 13.289 1.826 -17.812 1 96.62 167 LEU A CA 1
ATOM 1274 C C . LEU A 1 167 ? 13.445 2.242 -16.344 1 96.62 167 LEU A C 1
ATOM 1276 O O . LEU A 1 167 ? 14.117 3.232 -16.047 1 96.62 167 LEU A O 1
ATOM 1280 N N . ALA A 1 168 ? 12.828 1.447 -15.445 1 96.06 168 ALA A N 1
ATOM 1281 C CA . ALA A 1 168 ? 12.891 1.756 -14.023 1 96.06 168 ALA A CA 1
ATOM 1282 C C . ALA A 1 168 ? 14.336 1.806 -13.531 1 96.06 168 ALA A C 1
ATOM 1284 O O . ALA A 1 168 ? 14.672 2.613 -12.664 1 96.06 168 ALA A O 1
ATOM 1285 N N . ASN A 1 169 ? 15.188 0.967 -14.055 1 94.69 169 ASN A N 1
ATOM 1286 C CA . ASN A 1 169 ? 16.578 0.849 -13.617 1 94.69 169 ASN A CA 1
ATOM 1287 C C . ASN A 1 169 ? 17.391 2.082 -13.992 1 94.69 169 ASN A C 1
ATOM 1289 O O . ASN A 1 169 ? 18.406 2.379 -13.359 1 94.69 169 ASN A O 1
ATOM 1293 N N . ILE A 1 170 ? 16.969 2.82 -14.969 1 95.88 170 ILE A N 1
ATOM 1294 C CA . ILE A 1 170 ? 17.75 3.971 -15.398 1 95.88 170 ILE A CA 1
ATOM 1295 C C . ILE A 1 170 ? 17.031 5.262 -15.008 1 95.88 170 ILE A C 1
ATOM 1297 O O . ILE A 1 170 ? 17.547 6.359 -15.234 1 95.88 170 ILE A O 1
ATOM 1301 N N . GLY A 1 171 ? 15.836 5.176 -14.422 1 96.12 171 GLY A N 1
ATOM 1302 C CA . GLY A 1 171 ? 15.062 6.348 -14.031 1 96.12 171 GLY A CA 1
ATOM 1303 C C . GLY A 1 171 ? 15.398 6.848 -12.641 1 96.12 171 GLY A C 1
ATOM 1304 O O . GLY A 1 171 ? 16.078 6.164 -11.875 1 96.12 171 GLY A O 1
ATOM 1305 N N . LYS A 1 172 ? 14.914 8.047 -12.359 1 94.56 172 LYS A N 1
ATOM 1306 C CA . LYS A 1 172 ? 15.047 8.672 -11.039 1 94.56 172 LYS A CA 1
ATOM 1307 C C . LYS A 1 172 ? 13.688 8.961 -10.422 1 94.56 172 LYS A C 1
ATOM 1309 O O . LYS A 1 172 ? 12.836 9.594 -11.047 1 94.56 172 LYS A O 1
ATOM 1314 N N . THR A 1 173 ? 13.523 8.5 -9.156 1 94.25 173 THR A N 1
ATOM 1315 C CA . THR A 1 173 ? 12.242 8.688 -8.484 1 94.25 173 THR A CA 1
ATOM 1316 C C . THR A 1 173 ? 12.086 10.125 -8.008 1 94.25 173 THR A C 1
ATOM 1318 O O . THR A 1 173 ? 10.969 10.625 -7.859 1 94.25 173 THR A O 1
ATOM 1321 N N . SER A 1 174 ? 13.203 10.875 -7.781 1 92.25 174 SER A N 1
ATOM 1322 C CA . SER A 1 174 ? 13.203 12.203 -7.176 1 92.25 174 SER A CA 1
ATOM 1323 C C . SER A 1 174 ? 12.516 13.227 -8.078 1 92.25 174 SER A C 1
ATOM 1325 O O . SER A 1 174 ? 12.141 14.312 -7.625 1 92.25 174 SER A O 1
ATOM 1327 N N . THR A 1 175 ? 12.328 12.875 -9.344 1 93.31 175 THR A N 1
ATOM 1328 C CA . THR A 1 175 ? 11.648 13.766 -10.281 1 93.31 175 THR A CA 1
ATOM 1329 C C . THR A 1 175 ? 10.156 13.836 -9.977 1 93.31 175 THR A C 1
ATOM 1331 O O . THR A 1 175 ? 9.523 14.883 -10.164 1 93.31 175 THR A O 1
ATOM 1334 N N . LEU A 1 176 ? 9.664 12.719 -9.469 1 95.81 176 LEU A N 1
ATOM 1335 C CA . LEU A 1 176 ? 8.211 12.633 -9.344 1 95.81 176 LEU A CA 1
ATOM 1336 C C . LEU A 1 176 ? 7.797 12.5 -7.883 1 95.81 176 LEU A C 1
ATOM 1338 O O . LEU A 1 176 ? 6.703 12.922 -7.5 1 95.81 176 LEU A O 1
ATOM 1342 N N . ASP A 1 177 ? 8.641 11.891 -7.098 1 95.25 177 ASP A N 1
ATOM 1343 C CA . ASP A 1 177 ? 8.312 11.617 -5.699 1 95.25 177 ASP A CA 1
ATOM 1344 C C . ASP A 1 177 ? 8.711 12.781 -4.801 1 95.25 177 ASP A C 1
ATOM 1346 O O . ASP A 1 177 ? 9.766 13.391 -4.992 1 95.25 177 ASP A O 1
ATOM 1350 N N . LEU A 1 178 ? 7.855 13.094 -3.898 1 93.38 178 LEU A N 1
ATOM 1351 C CA . LEU A 1 178 ? 8.188 14.047 -2.846 1 93.38 178 LEU A CA 1
ATOM 1352 C C . LEU A 1 178 ? 9.008 13.375 -1.744 1 93.38 178 LEU A C 1
ATOM 1354 O O . LEU A 1 178 ? 8.539 12.43 -1.107 1 93.38 178 LEU A O 1
ATOM 1358 N N . LEU A 1 179 ? 10.172 13.844 -1.557 1 91.25 179 LEU A N 1
ATOM 1359 C CA . LEU A 1 179 ? 11.055 13.289 -0.537 1 91.25 179 LEU A CA 1
ATOM 1360 C C . LEU A 1 179 ? 10.914 14.055 0.775 1 91.25 179 LEU A C 1
ATOM 1362 O O . LEU A 1 179 ? 10.469 15.203 0.784 1 91.25 179 LEU A O 1
ATOM 1366 N N . ILE A 1 180 ? 11.227 13.398 1.894 1 86.62 180 ILE A N 1
ATOM 1367 C CA . ILE A 1 180 ? 11.195 14.031 3.205 1 86.62 180 ILE A CA 1
ATOM 1368 C C . ILE A 1 180 ? 12.031 15.312 3.182 1 86.62 180 ILE A C 1
ATOM 1370 O O . ILE A 1 180 ? 11.633 16.328 3.74 1 86.62 180 ILE A O 1
ATOM 1374 N N . SER A 1 181 ? 13.148 15.312 2.451 1 86.31 181 SER A N 1
ATOM 1375 C CA . SER A 1 181 ? 14.016 16.484 2.355 1 86.31 181 SER A CA 1
ATOM 1376 C C . SER A 1 181 ? 13.32 17.641 1.645 1 86.31 181 SER A C 1
ATOM 1378 O O . SER A 1 181 ? 13.625 18.797 1.897 1 86.31 181 SER A O 1
ATOM 1380 N N . ASP A 1 182 ? 12.414 17.312 0.791 1 85.44 182 ASP A N 1
ATOM 1381 C CA . ASP A 1 182 ? 11.648 18.344 0.105 1 85.44 182 ASP A CA 1
ATOM 1382 C C . ASP A 1 182 ? 10.719 19.078 1.074 1 85.44 182 ASP A C 1
ATOM 1384 O O . ASP A 1 182 ? 10.414 20.266 0.883 1 85.44 182 ASP A O 1
ATOM 1388 N N . ILE A 1 183 ? 10.242 18.375 2.078 1 82.44 183 ILE A N 1
ATOM 1389 C CA . ILE A 1 183 ? 9.266 18.922 3.016 1 82.44 183 ILE A CA 1
ATOM 1390 C C . ILE A 1 183 ? 9.984 19.625 4.16 1 82.44 183 ILE A C 1
ATOM 1392 O O . ILE A 1 183 ? 9.617 20.75 4.535 1 82.44 183 ILE A O 1
ATOM 1396 N N . TYR A 1 184 ? 11.031 19 4.652 1 80.75 184 TYR A N 1
ATOM 1397 C CA . TYR A 1 184 ? 11.688 19.484 5.859 1 80.75 184 TYR A CA 1
ATOM 1398 C C . TYR A 1 184 ? 12.898 20.344 5.52 1 80.75 184 TYR A C 1
ATOM 1400 O O . TYR A 1 184 ? 13.398 21.078 6.363 1 80.75 184 TYR A O 1
ATOM 1408 N N . GLY A 1 185 ? 13.25 20.328 4.32 1 75.94 185 GLY A N 1
ATOM 1409 C CA . GLY A 1 185 ? 14.469 21 3.918 1 75.94 185 GLY A CA 1
ATOM 1410 C C . GLY A 1 185 ? 15.711 20.141 4.07 1 75.94 185 GLY A C 1
ATOM 1411 O O . GLY A 1 185 ? 15.641 19.016 4.578 1 75.94 185 GLY A O 1
ATOM 1412 N N . GLN A 1 186 ? 16.766 20.594 3.477 1 65.56 186 GLN A N 1
ATOM 1413 C CA . GLN A 1 186 ? 18.016 19.859 3.438 1 65.56 186 GLN A CA 1
ATOM 1414 C C . GLN A 1 186 ? 18.641 19.75 4.828 1 65.56 186 GLN A C 1
ATOM 1416 O O . GLN A 1 186 ? 19.438 18.844 5.086 1 65.56 186 GLN A O 1
ATOM 1421 N N . ASN A 1 187 ? 18.281 20.562 5.676 1 58.94 187 ASN A N 1
ATOM 1422 C CA . ASN A 1 187 ? 18.875 20.594 7 1 58.94 187 ASN A CA 1
ATOM 1423 C C . ASN A 1 187 ? 18.109 19.734 7.992 1 58.94 187 ASN A C 1
ATOM 1425 O O . ASN A 1 187 ? 18.188 19.953 9.203 1 58.94 187 ASN A O 1
ATOM 1429 N N . TYR A 1 188 ? 17.391 18.891 7.465 1 57.25 188 TYR A N 1
ATOM 1430 C CA . TYR A 1 188 ? 16.656 17.969 8.336 1 57.25 188 TYR A CA 1
ATOM 1431 C C . TYR A 1 188 ? 17.609 17.109 9.156 1 57.25 188 TYR A C 1
ATOM 1433 O O . TYR A 1 188 ? 18.609 16.609 8.633 1 57.25 188 TYR A O 1
ATOM 1441 N N . GLY A 1 189 ? 17.719 17.328 10.445 1 52.47 189 GLY A N 1
ATOM 1442 C CA . GLY A 1 189 ? 18.672 16.75 11.383 1 52.47 189 GLY A CA 1
ATOM 1443 C C . GLY A 1 189 ? 18.844 15.25 11.211 1 52.47 189 GLY A C 1
ATOM 1444 O O . GLY A 1 189 ? 19.844 14.68 11.656 1 52.47 189 GLY A O 1
ATOM 1445 N N . ASN A 1 190 ? 17.797 14.57 10.82 1 55.12 190 ASN A N 1
ATOM 1446 C CA . ASN A 1 190 ? 18.031 13.141 10.625 1 55.12 190 ASN A CA 1
ATOM 1447 C C . ASN A 1 190 ? 18.297 12.812 9.164 1 55.12 190 ASN A C 1
ATOM 1449 O O . ASN A 1 190 ? 17.359 12.547 8.398 1 55.12 190 ASN A O 1
ATOM 1453 N N . THR A 1 191 ? 19.516 12.945 8.711 1 50.09 191 THR A N 1
ATOM 1454 C CA . THR A 1 191 ? 20.031 12.82 7.348 1 50.09 191 THR A CA 1
ATOM 1455 C C . THR A 1 191 ? 19.625 11.477 6.742 1 50.09 191 THR A C 1
ATOM 1457 O O . THR A 1 191 ? 19.406 11.383 5.535 1 50.09 191 THR A O 1
ATOM 1460 N N . LEU A 1 192 ? 19.375 10.469 7.602 1 49.16 192 LEU A N 1
ATOM 1461 C CA . LEU A 1 192 ? 19.156 9.117 7.113 1 49.16 192 LEU A CA 1
ATOM 1462 C C . LEU A 1 192 ? 17.781 8.977 6.488 1 49.16 192 LEU A C 1
ATOM 1464 O O . LEU A 1 192 ? 17.547 8.086 5.664 1 49.16 192 LEU A O 1
ATOM 1468 N N . LEU A 1 193 ? 17.016 10.023 6.707 1 65.88 193 LEU A N 1
ATOM 1469 C CA . LEU A 1 193 ? 15.648 9.906 6.227 1 65.88 193 LEU A CA 1
ATOM 1470 C C . LEU A 1 193 ? 15.391 10.883 5.09 1 65.88 193 LEU A C 1
ATOM 1472 O O . LEU A 1 193 ? 14.289 10.914 4.527 1 65.88 193 LEU A O 1
ATOM 1476 N N . SER A 1 194 ? 16.422 11.586 4.754 1 69.81 194 SER A N 1
ATOM 1477 C CA . SER A 1 194 ? 16.234 12.664 3.787 1 69.81 194 SER A CA 1
ATOM 1478 C C . SER A 1 194 ? 15.758 12.125 2.443 1 69.81 194 SER A C 1
ATOM 1480 O O . SER A 1 194 ? 14.891 12.719 1.8 1 69.81 194 SER A O 1
ATOM 1482 N N . ASP A 1 1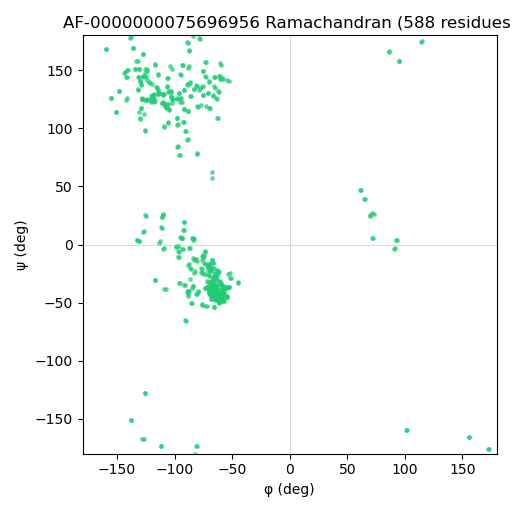95 ? 16.25 10.938 2.09 1 80.56 195 ASP A N 1
ATOM 1483 C CA . ASP A 1 195 ? 15.961 10.414 0.756 1 80.56 195 ASP A CA 1
ATOM 1484 C C . ASP A 1 195 ? 14.75 9.492 0.777 1 80.56 195 ASP A C 1
ATOM 1486 O O . ASP A 1 195 ? 14.359 8.945 -0.257 1 80.56 195 ASP A O 1
ATOM 1490 N N . VAL A 1 196 ? 14.195 9.477 1.908 1 85.81 196 VAL A N 1
ATOM 1491 C CA . VAL A 1 196 ? 13.023 8.617 2.031 1 85.81 196 VAL A CA 1
ATOM 1492 C C . VAL A 1 196 ? 11.836 9.273 1.336 1 85.81 196 VAL A C 1
ATOM 1494 O O . VAL A 1 196 ? 11.625 10.484 1.449 1 85.81 196 VAL A O 1
ATOM 1497 N N . CYS A 1 197 ? 11.102 8.516 0.601 1 91.44 197 CYS A N 1
ATOM 1498 C CA . CYS A 1 197 ? 9.922 9 -0.112 1 91.44 197 CYS A CA 1
ATOM 1499 C C . CYS A 1 197 ? 8.797 9.336 0.858 1 91.44 197 CYS A C 1
ATOM 1501 O O . CYS A 1 197 ? 8.328 8.461 1.593 1 91.44 197 CYS A O 1
ATOM 1503 N N . ALA A 1 198 ? 8.422 10.602 0.869 1 91.31 198 ALA A N 1
ATOM 1504 C CA . ALA A 1 198 ? 7.281 11.031 1.676 1 91.31 198 ALA A CA 1
ATOM 1505 C C . ALA A 1 198 ? 5.961 10.719 0.98 1 91.31 198 ALA A C 1
ATOM 1507 O O . ALA A 1 198 ? 4.988 10.328 1.631 1 91.31 198 ALA A O 1
ATOM 1508 N N . SER A 1 199 ? 5.98 10.938 -0.268 1 95.25 199 SER A N 1
ATOM 1509 C CA . SER A 1 199 ? 4.781 10.664 -1.055 1 95.25 199 SER A CA 1
ATOM 1510 C C . SER A 1 199 ? 5.129 10.398 -2.516 1 95.25 199 SER A C 1
ATOM 1512 O O . SER A 1 199 ? 5.711 11.25 -3.188 1 95.25 199 SER A O 1
ATOM 1514 N N . SER A 1 200 ? 4.668 9.25 -3.012 1 97 200 SER A N 1
ATOM 1515 C CA . SER A 1 200 ? 4.938 8.844 -4.387 1 97 200 SER A CA 1
ATOM 1516 C C . SER A 1 200 ? 4.152 9.703 -5.379 1 97 200 SER A C 1
ATOM 1518 O O . SER A 1 200 ? 2.971 9.984 -5.164 1 97 200 SER A O 1
ATOM 1520 N N . PHE A 1 201 ? 4.852 10.25 -6.43 1 96.88 201 PHE A N 1
ATOM 1521 C CA . PHE A 1 201 ? 4.281 10.953 -7.574 1 96.88 201 PHE A CA 1
ATOM 1522 C C . PHE A 1 201 ? 3.758 12.328 -7.164 1 96.88 201 PHE A C 1
ATOM 1524 O O . PHE A 1 201 ? 3.164 13.039 -7.973 1 96.88 201 PHE A O 1
ATOM 1531 N N . ALA A 1 202 ? 3.98 12.711 -5.938 1 94.81 202 ALA A N 1
ATOM 1532 C CA . ALA A 1 202 ? 3.354 13.922 -5.422 1 94.81 202 ALA A CA 1
ATOM 1533 C C . ALA A 1 202 ? 3.832 15.156 -6.184 1 94.81 202 ALA A C 1
ATOM 1535 O O . ALA A 1 202 ? 3.078 16.109 -6.363 1 94.81 202 ALA A O 1
ATOM 1536 N N . LYS A 1 203 ? 5.039 15.156 -6.676 1 92.5 203 LYS A N 1
ATOM 1537 C CA . LYS A 1 203 ? 5.586 16.312 -7.387 1 92.5 203 LYS A CA 1
ATOM 1538 C C . LYS A 1 203 ? 4.914 16.484 -8.742 1 92.5 203 LYS A C 1
ATOM 1540 O O . LYS A 1 203 ? 4.988 17.547 -9.352 1 92.5 203 LYS A O 1
ATOM 1545 N N . ALA A 1 204 ? 4.281 15.461 -9.234 1 92.44 204 ALA A N 1
ATOM 1546 C CA . ALA A 1 204 ? 3.617 15.523 -10.531 1 92.44 204 ALA A CA 1
ATOM 1547 C C . ALA A 1 204 ? 2.303 16.297 -10.438 1 92.44 204 ALA A C 1
ATOM 1549 O O . ALA A 1 204 ? 1.69 16.609 -11.461 1 92.44 204 ALA A O 1
ATOM 1550 N N . SER A 1 205 ? 1.842 16.625 -9.234 1 86.12 205 SER A N 1
ATOM 1551 C CA . SER A 1 205 ? 0.59 17.359 -9.055 1 86.12 205 SER A CA 1
ATOM 1552 C C . SER A 1 205 ? 0.723 18.812 -9.523 1 86.12 205 SER A C 1
ATOM 1554 O O . SER A 1 205 ? -0.273 19.453 -9.859 1 86.12 205 SER A O 1
ATOM 1556 N N . ILE A 1 206 ? 1.798 19.484 -9.305 1 73.94 206 ILE A N 1
ATOM 1557 C CA . ILE A 1 206 ? 1.995 20.906 -9.562 1 73.94 206 ILE A CA 1
ATOM 1558 C C . ILE A 1 206 ? 2.533 21.094 -10.977 1 73.94 206 ILE A C 1
ATOM 1560 O O . ILE A 1 206 ? 2.025 21.938 -11.727 1 73.94 206 ILE A O 1
ATOM 1564 N N . GLU A 1 207 ? 3.744 20.609 -11.172 1 61.81 207 GLU A N 1
ATOM 1565 C CA . GLU A 1 207 ? 4.633 21.094 -12.227 1 61.81 207 GLU A CA 1
ATOM 1566 C C . GLU A 1 207 ? 4.379 20.375 -13.547 1 61.81 207 GLU A C 1
ATOM 1568 O O . GLU A 1 207 ? 4.535 20.953 -14.617 1 61.81 207 GLU A O 1
ATOM 1573 N N . HIS A 1 208 ? 3.896 19.031 -13.453 1 63.44 208 HIS A N 1
ATOM 1574 C CA . HIS A 1 208 ? 4.312 18.281 -14.633 1 63.44 208 HIS A CA 1
ATOM 1575 C C . HIS A 1 208 ? 3.137 17.531 -15.258 1 63.44 208 HIS A C 1
ATOM 1577 O O . HIS A 1 208 ? 2.506 16.703 -14.594 1 63.44 208 HIS A O 1
ATOM 1583 N N . LYS A 1 209 ? 2.896 18 -16.359 1 68.81 209 LYS A N 1
ATOM 1584 C CA . LYS A 1 209 ? 1.955 17.219 -17.156 1 68.81 209 LYS A CA 1
ATOM 1585 C C . LYS A 1 209 ? 2.654 16.047 -17.828 1 68.81 209 LYS A C 1
ATOM 1587 O O . LYS A 1 209 ? 1.999 15.094 -18.281 1 68.81 209 LYS A O 1
ATOM 1592 N N . THR A 1 210 ? 3.996 16.203 -17.781 1 80.31 210 THR A N 1
ATOM 1593 C CA . THR A 1 210 ? 4.738 15.109 -18.406 1 80.31 210 THR A CA 1
ATOM 1594 C C . THR A 1 210 ? 6.02 14.82 -17.625 1 80.31 210 THR A C 1
ATOM 1596 O O . THR A 1 210 ? 6.492 15.664 -16.859 1 80.31 210 THR A O 1
ATOM 1599 N N . ALA A 1 211 ? 6.402 13.617 -17.641 1 90.44 211 ALA A N 1
ATOM 1600 C CA . ALA A 1 211 ? 7.648 13.148 -17.031 1 90.44 211 ALA A CA 1
ATOM 1601 C C . ALA A 1 211 ? 8.312 12.086 -17.906 1 90.44 211 ALA A C 1
ATOM 1603 O O . ALA A 1 211 ? 7.648 11.414 -18.688 1 90.44 211 ALA A O 1
ATOM 1604 N N . PRO A 1 212 ? 9.672 12.039 -17.812 1 95.19 212 PRO A N 1
ATOM 1605 C CA . PRO A 1 212 ? 10.336 10.977 -18.562 1 95.19 212 PRO A CA 1
ATOM 1606 C C . PRO A 1 212 ? 9.789 9.586 -18.234 1 95.19 212 PRO A C 1
ATOM 1608 O O . PRO A 1 212 ? 9.477 9.297 -17.078 1 95.19 212 PRO A O 1
ATOM 1611 N N . LYS A 1 213 ? 9.695 8.781 -19.312 1 96.75 213 LYS A N 1
ATOM 1612 C CA . LYS A 1 213 ? 9.148 7.434 -19.156 1 96.75 213 LYS A CA 1
ATOM 1613 C C . LYS A 1 213 ? 9.945 6.641 -18.125 1 96.75 213 LYS A C 1
ATOM 1615 O O . LYS A 1 213 ? 9.375 5.859 -17.359 1 96.75 213 LYS A O 1
ATOM 1620 N N . GLU A 1 214 ? 11.281 6.859 -18.156 1 97.88 214 GLU A N 1
ATOM 1621 C CA . GLU A 1 214 ? 12.141 6.125 -17.219 1 97.88 214 GLU A CA 1
ATOM 1622 C C . GLU A 1 214 ? 11.859 6.527 -15.781 1 97.88 214 GLU A C 1
ATOM 1624 O O . GLU A 1 214 ? 11.883 5.684 -14.883 1 97.88 214 GLU A O 1
ATOM 1629 N N . ASP A 1 215 ? 11.562 7.801 -15.523 1 97.62 215 ASP A N 1
ATOM 1630 C CA . ASP A 1 215 ? 11.25 8.273 -14.18 1 97.62 215 ASP A CA 1
ATOM 1631 C C . ASP A 1 215 ? 9.883 7.777 -13.719 1 97.62 215 ASP A C 1
ATOM 1633 O O . ASP A 1 215 ? 9.688 7.477 -12.539 1 97.62 215 ASP A O 1
ATOM 1637 N N . ILE A 1 216 ? 8.914 7.707 -14.664 1 97.56 216 ILE A N 1
ATOM 1638 C CA . ILE A 1 216 ? 7.59 7.172 -14.367 1 97.56 216 ILE A CA 1
ATOM 1639 C C . ILE A 1 216 ? 7.707 5.699 -13.977 1 97.56 216 ILE A C 1
ATOM 1641 O O . ILE A 1 216 ? 7.148 5.273 -12.969 1 97.56 216 ILE A O 1
ATOM 1645 N N . ALA A 1 217 ? 8.484 4.953 -14.742 1 97.12 217 ALA A N 1
ATOM 1646 C CA . ALA A 1 217 ? 8.68 3.533 -14.461 1 97.12 217 ALA A CA 1
ATOM 1647 C C . ALA A 1 217 ? 9.352 3.33 -13.109 1 97.12 217 ALA A C 1
ATOM 1649 O O . ALA A 1 217 ? 8.953 2.451 -12.336 1 97.12 217 ALA A O 1
ATOM 1650 N N . ALA A 1 218 ? 10.328 4.16 -12.836 1 96.81 218 ALA A N 1
ATOM 1651 C CA . ALA A 1 218 ? 11.062 4.059 -11.57 1 96.81 218 ALA A CA 1
ATOM 1652 C C . ALA A 1 218 ? 10.148 4.348 -10.383 1 96.81 218 ALA A C 1
ATOM 1654 O O . ALA A 1 218 ? 10.172 3.623 -9.383 1 96.81 218 ALA A O 1
ATOM 1655 N N . SER A 1 219 ? 9.375 5.391 -10.477 1 97.19 219 SER A N 1
ATOM 1656 C CA . SER A 1 219 ? 8.484 5.773 -9.383 1 97.19 219 SER A CA 1
ATOM 1657 C C . SER A 1 219 ? 7.371 4.75 -9.195 1 97.19 219 SER A C 1
ATOM 1659 O O . SER A 1 219 ? 6.957 4.477 -8.062 1 97.19 219 SER A O 1
ATOM 1661 N N . LEU A 1 220 ? 6.871 4.176 -10.305 1 97.56 220 LEU A N 1
ATOM 1662 C CA . LEU A 1 220 ? 5.863 3.123 -10.219 1 97.56 220 LEU A CA 1
ATOM 1663 C C . LEU A 1 220 ? 6.406 1.911 -9.461 1 97.56 220 LEU A C 1
ATOM 1665 O O . LEU A 1 220 ? 5.758 1.404 -8.547 1 97.56 220 LEU A O 1
ATOM 1669 N N . LEU A 1 221 ? 7.562 1.495 -9.883 1 96.75 221 LEU A N 1
ATOM 1670 C CA . LEU A 1 221 ? 8.172 0.332 -9.25 1 96.75 221 LEU A CA 1
ATOM 1671 C C . LEU A 1 221 ? 8.414 0.588 -7.762 1 96.75 221 LEU A C 1
ATOM 1673 O O . LEU A 1 221 ? 8.117 -0.265 -6.926 1 96.75 221 LEU A O 1
ATOM 1677 N N . SER A 1 222 ? 8.914 1.747 -7.449 1 96.31 222 SER A N 1
ATOM 1678 C CA . SER A 1 222 ? 9.203 2.109 -6.066 1 96.31 222 SER A CA 1
ATOM 1679 C C . SER A 1 222 ? 7.934 2.123 -5.223 1 96.31 222 SER A C 1
ATOM 1681 O O . SER A 1 222 ? 7.922 1.609 -4.102 1 96.31 222 SER A O 1
ATOM 1683 N N . ALA A 1 223 ? 6.914 2.721 -5.758 1 97.31 223 ALA A N 1
ATOM 1684 C CA . ALA A 1 223 ? 5.648 2.824 -5.035 1 97.31 223 ALA A CA 1
ATOM 1685 C C . ALA A 1 223 ? 5.082 1.441 -4.723 1 97.31 223 ALA A C 1
ATOM 1687 O O . ALA A 1 223 ? 4.629 1.189 -3.604 1 97.31 223 ALA A O 1
ATOM 1688 N N . ILE A 1 224 ? 5.082 0.564 -5.668 1 97.06 224 ILE A N 1
ATOM 1689 C CA . ILE A 1 224 ? 4.523 -0.775 -5.516 1 97.06 224 ILE A CA 1
ATOM 1690 C C . ILE A 1 224 ? 5.383 -1.582 -4.543 1 97.06 224 ILE A C 1
ATOM 1692 O O . ILE A 1 224 ? 4.859 -2.256 -3.652 1 97.06 224 ILE A O 1
ATOM 1696 N N . CYS A 1 225 ? 6.719 -1.484 -4.645 1 96.31 225 CYS A N 1
ATOM 1697 C CA . CYS A 1 225 ? 7.613 -2.197 -3.736 1 96.31 225 CYS A CA 1
ATOM 1698 C C . CYS A 1 225 ? 7.453 -1.694 -2.307 1 96.31 225 CYS A C 1
ATOM 1700 O O . CYS A 1 225 ? 7.508 -2.479 -1.358 1 96.31 225 CYS A O 1
ATOM 1702 N N . TYR A 1 226 ? 7.238 -0.407 -2.18 1 94.31 226 TYR A N 1
ATOM 1703 C CA . TYR A 1 226 ? 7 0.141 -0.849 1 94.31 226 TYR A CA 1
ATOM 1704 C C . TYR A 1 226 ? 5.734 -0.446 -0.236 1 94.31 226 TYR A C 1
ATOM 1706 O O . TYR A 1 226 ? 5.715 -0.8 0.946 1 94.31 226 TYR A O 1
ATOM 1714 N N . SER A 1 227 ? 4.754 -0.504 -1.002 1 95 227 SER A N 1
ATOM 1715 C CA . SER A 1 227 ? 3.492 -1.04 -0.506 1 95 227 SER A CA 1
ATOM 1716 C C . SER A 1 227 ? 3.637 -2.498 -0.086 1 95 227 SER A C 1
ATOM 1718 O O . SER A 1 227 ? 3.188 -2.887 0.994 1 95 227 SER A O 1
ATOM 1720 N N . ILE A 1 228 ? 4.242 -3.246 -0.914 1 96.62 228 ILE A N 1
ATOM 1721 C CA . ILE A 1 228 ? 4.383 -4.676 -0.663 1 96.62 228 ILE A CA 1
ATOM 1722 C C . ILE A 1 228 ? 5.266 -4.902 0.562 1 96.62 228 ILE A C 1
ATOM 1724 O O . ILE A 1 228 ? 4.859 -5.566 1.517 1 96.62 228 ILE A O 1
ATOM 1728 N N . ALA A 1 229 ? 6.488 -4.312 0.551 1 96.19 229 ALA A N 1
ATOM 1729 C CA . ALA A 1 229 ? 7.48 -4.586 1.586 1 96.19 229 ALA A CA 1
ATOM 1730 C C . ALA A 1 229 ? 7.105 -3.912 2.902 1 96.19 229 ALA A C 1
ATOM 1732 O O . ALA A 1 229 ? 7.375 -4.445 3.98 1 96.19 229 ALA A O 1
ATOM 1733 N N . GLY A 1 230 ? 6.555 -2.723 2.756 1 92.81 230 GLY A N 1
ATOM 1734 C CA . GLY A 1 230 ? 6.059 -2.082 3.963 1 92.81 230 GLY A CA 1
ATOM 1735 C C . GLY A 1 230 ? 4.977 -2.881 4.66 1 92.81 230 GLY A C 1
ATOM 1736 O O . GLY A 1 230 ? 5.016 -3.061 5.879 1 92.81 230 GLY A O 1
ATOM 1737 N N . GLY A 1 231 ? 4.004 -3.338 3.91 1 93.25 231 GLY A N 1
ATOM 1738 C CA . GLY A 1 231 ? 2.977 -4.211 4.457 1 93.25 231 GLY A CA 1
ATOM 1739 C C . GLY A 1 231 ? 3.537 -5.484 5.062 1 93.25 231 GLY A C 1
ATOM 1740 O O . GLY A 1 231 ? 3.143 -5.883 6.16 1 93.25 231 GLY A O 1
ATOM 1741 N N . ALA A 1 232 ? 4.449 -6.066 4.359 1 96.44 232 ALA A N 1
ATOM 1742 C CA . ALA A 1 232 ? 5.055 -7.312 4.824 1 96.44 232 ALA A CA 1
ATOM 1743 C C . ALA A 1 232 ? 5.801 -7.102 6.137 1 96.44 232 ALA A C 1
ATOM 1745 O O . ALA A 1 232 ? 5.742 -7.949 7.035 1 96.44 232 ALA A O 1
ATOM 1746 N N . ALA A 1 233 ? 6.52 -6.027 6.234 1 95 233 ALA A N 1
ATOM 1747 C CA . ALA A 1 233 ? 7.266 -5.727 7.453 1 95 233 ALA A CA 1
ATOM 1748 C C . ALA A 1 233 ? 6.32 -5.539 8.641 1 95 233 ALA A C 1
ATOM 1750 O O . ALA A 1 233 ? 6.633 -5.957 9.758 1 95 233 ALA A O 1
ATOM 1751 N N . THR A 1 234 ? 5.258 -4.93 8.383 1 92.06 234 THR A N 1
ATOM 1752 C CA . THR A 1 234 ? 4.27 -4.723 9.43 1 92.06 234 THR A CA 1
ATOM 1753 C C . THR A 1 234 ? 3.668 -6.051 9.883 1 92.06 234 THR A C 1
ATOM 1755 O O . THR A 1 234 ? 3.471 -6.277 11.078 1 92.06 234 THR A O 1
ATOM 1758 N N . VAL A 1 235 ? 3.375 -6.906 8.93 1 94.38 235 VAL A N 1
ATOM 1759 C CA . VAL A 1 235 ? 2.859 -8.234 9.234 1 94.38 235 VAL A CA 1
ATOM 1760 C C . VAL A 1 235 ? 3.891 -9.016 10.047 1 94.38 235 VAL A C 1
ATOM 1762 O O . VAL A 1 235 ? 3.539 -9.711 11.008 1 94.38 235 VAL A O 1
ATOM 1765 N N . ALA A 1 236 ? 5.109 -8.914 9.609 1 96.06 236 ALA A N 1
ATOM 1766 C CA . ALA A 1 236 ? 6.188 -9.602 10.312 1 96.06 236 ALA A CA 1
ATOM 1767 C C . ALA A 1 236 ? 6.25 -9.164 11.773 1 96.06 236 ALA A C 1
ATOM 1769 O O . ALA A 1 236 ? 6.465 -9.992 12.672 1 96.06 236 ALA A O 1
ATOM 1770 N N . ARG A 1 237 ? 6.102 -7.906 12 1 92.06 237 ARG A N 1
ATOM 1771 C CA . ARG A 1 237 ? 6.074 -7.383 13.359 1 92.06 237 ARG A CA 1
ATOM 1772 C C . ARG A 1 237 ? 4.91 -7.977 14.148 1 92.06 237 ARG A C 1
ATOM 1774 O O . ARG A 1 237 ? 5.074 -8.367 15.305 1 92.06 237 ARG A O 1
ATOM 1781 N N . ALA A 1 238 ? 3.777 -8.07 13.531 1 90.88 238 ALA A N 1
ATOM 1782 C CA . ALA A 1 238 ? 2.586 -8.609 14.18 1 90.88 238 ALA A CA 1
ATOM 1783 C C . ALA A 1 238 ? 2.773 -10.086 14.523 1 90.88 238 ALA A C 1
ATOM 1785 O O . ALA A 1 238 ? 2.297 -10.555 15.562 1 90.88 238 ALA A O 1
ATOM 1786 N N . GLU A 1 239 ? 3.482 -10.766 13.664 1 94.25 239 GLU A N 1
ATOM 1787 C CA . GLU A 1 239 ? 3.684 -12.203 13.828 1 94.25 239 GLU A CA 1
ATOM 1788 C C . GLU A 1 239 ? 4.965 -12.5 14.602 1 94.25 239 GLU A C 1
ATOM 1790 O O . GLU A 1 239 ? 5.281 -13.656 14.875 1 94.25 239 GLU A O 1
ATOM 1795 N N . LYS A 1 240 ? 5.734 -11.492 14.945 1 92.81 240 LYS A N 1
ATOM 1796 C CA . LYS A 1 240 ? 6.969 -11.586 15.719 1 92.81 240 LYS A CA 1
ATOM 1797 C C . LYS A 1 240 ? 8.008 -12.438 14.992 1 92.81 240 LYS A C 1
ATOM 1799 O O . LYS A 1 240 ? 8.602 -13.344 15.578 1 92.81 240 LYS A O 1
ATOM 1804 N N . VAL A 1 241 ? 8.18 -12.164 13.719 1 95.56 241 VAL A N 1
ATOM 1805 C CA . VAL A 1 241 ? 9.25 -12.781 12.938 1 95.56 241 VAL A CA 1
ATOM 1806 C C . VAL A 1 241 ? 10.062 -11.695 12.234 1 95.56 241 VAL A C 1
ATOM 1808 O O . VAL A 1 241 ? 9.625 -10.539 12.148 1 95.56 241 VAL A O 1
ATOM 1811 N N . THR A 1 242 ? 11.273 -12.039 11.734 1 95.5 242 THR A N 1
ATOM 1812 C CA . THR A 1 242 ? 12.141 -11.039 11.125 1 95.5 242 THR A CA 1
ATOM 1813 C C . THR A 1 242 ? 12.578 -11.477 9.734 1 95.5 242 THR A C 1
ATOM 1815 O O . THR A 1 242 ? 13.484 -10.883 9.148 1 95.5 242 THR A O 1
ATOM 1818 N N . SER A 1 243 ? 11.914 -12.562 9.242 1 97 243 SER A N 1
ATOM 1819 C CA . SER A 1 243 ? 12.281 -13.094 7.938 1 97 243 SER A CA 1
ATOM 1820 C C . SER A 1 243 ? 11.117 -13.008 6.953 1 97 243 SER A C 1
ATOM 1822 O O . SER A 1 243 ? 10.016 -13.477 7.238 1 97 243 SER A O 1
ATOM 1824 N N . LEU A 1 244 ? 11.406 -12.375 5.84 1 98.25 244 LEU A N 1
ATOM 1825 C CA . LEU A 1 244 ? 10.461 -12.289 4.73 1 98.25 244 LEU A CA 1
ATOM 1826 C C . LEU A 1 244 ? 10.945 -13.102 3.537 1 98.25 244 LEU A C 1
ATOM 1828 O O . LEU A 1 244 ? 12.039 -12.859 3.016 1 98.25 244 LEU A O 1
ATOM 1832 N N . VAL A 1 245 ? 10.18 -14.023 3.1 1 98.44 245 VAL A N 1
ATOM 1833 C CA . VAL A 1 245 ? 10.523 -14.844 1.943 1 98.44 245 VAL A CA 1
ATOM 1834 C C . VAL A 1 245 ? 9.672 -14.43 0.745 1 98.44 245 VAL A C 1
ATOM 1836 O O . VAL A 1 245 ? 8.438 -14.492 0.796 1 98.44 245 VAL A O 1
ATOM 1839 N N . PHE A 1 246 ? 10.344 -14.023 -0.308 1 98.31 246 PHE A N 1
ATOM 1840 C CA . PHE A 1 246 ? 9.633 -13.539 -1.489 1 98.31 246 PHE A CA 1
ATOM 1841 C C . PHE A 1 246 ? 9.633 -14.594 -2.588 1 98.31 246 PHE A C 1
ATOM 1843 O O . PHE A 1 246 ? 10.695 -15.094 -2.979 1 98.31 246 PHE A O 1
ATOM 1850 N N . VAL A 1 247 ? 8.422 -14.867 -3.068 1 97.44 247 VAL A N 1
ATOM 1851 C CA . VAL A 1 247 ? 8.242 -15.789 -4.188 1 97.44 247 VAL A CA 1
ATOM 1852 C C . VAL A 1 247 ? 7.227 -15.211 -5.176 1 97.44 247 VAL A C 1
ATOM 1854 O O . VAL A 1 247 ? 6.598 -14.188 -4.898 1 97.44 247 VAL A O 1
ATOM 1857 N N . GLY A 1 248 ? 7.137 -15.836 -6.34 1 95.19 248 GLY A N 1
ATOM 1858 C CA . GLY A 1 248 ? 6.148 -15.414 -7.32 1 95.19 248 GLY A CA 1
ATOM 1859 C C . GLY A 1 248 ? 6.762 -14.836 -8.578 1 95.19 248 GLY A C 1
ATOM 1860 O O . GLY A 1 248 ? 7.965 -14.578 -8.633 1 95.19 248 GLY A O 1
ATOM 1861 N N . GLY A 1 249 ? 5.914 -14.562 -9.516 1 91.75 249 GLY A N 1
ATOM 1862 C CA . GLY A 1 249 ? 6.348 -14.203 -10.852 1 91.75 249 GLY A CA 1
ATOM 1863 C C . GLY A 1 249 ? 6.73 -12.742 -10.984 1 91.75 249 GLY A C 1
ATOM 1864 O O . GLY A 1 249 ? 7.449 -12.359 -11.914 1 91.75 249 GLY A O 1
ATOM 1865 N N . PHE A 1 250 ? 6.254 -11.875 -10.148 1 92.44 250 PHE A N 1
ATOM 1866 C CA . PHE A 1 250 ? 6.59 -10.461 -10.203 1 92.44 250 PHE A CA 1
ATOM 1867 C C . PHE A 1 250 ? 8.031 -10.227 -9.766 1 92.44 250 PHE A C 1
ATOM 1869 O O . PHE A 1 250 ? 8.656 -9.242 -10.172 1 92.44 250 PHE A O 1
ATOM 1876 N N . LEU A 1 251 ? 8.531 -11.172 -9.039 1 91.31 251 LEU A N 1
ATOM 1877 C CA . LEU A 1 251 ? 9.914 -11.055 -8.586 1 91.31 251 LEU A CA 1
ATOM 1878 C C . LEU A 1 251 ? 10.883 -11.289 -9.734 1 91.31 251 LEU A C 1
ATOM 1880 O O . LEU A 1 251 ? 10.703 -12.227 -10.523 1 91.31 251 LEU A O 1
ATOM 1884 N N . SER A 1 252 ? 11.68 -10.344 -10.055 1 84.19 252 SER A N 1
ATOM 1885 C CA . SER A 1 252 ? 12.797 -10.453 -10.984 1 84.19 252 SER A CA 1
ATOM 1886 C C . SER A 1 252 ? 14.125 -10.141 -10.297 1 84.19 252 SER A C 1
ATOM 1888 O O . SER A 1 252 ? 14.297 -9.055 -9.742 1 84.19 252 SER A O 1
ATOM 1890 N N . MET A 1 253 ? 15.039 -10.984 -10.391 1 80.5 253 MET A N 1
ATOM 1891 C CA . MET A 1 253 ? 16.281 -10.852 -9.648 1 80.5 253 MET A CA 1
ATOM 1892 C C . MET A 1 253 ? 17.281 -9.969 -10.406 1 80.5 253 MET A C 1
ATOM 1894 O O . MET A 1 253 ? 18.25 -9.484 -9.82 1 80.5 253 MET A O 1
ATOM 1898 N N . GLU A 1 254 ? 17.125 -9.82 -11.609 1 75 254 GLU A N 1
ATOM 1899 C CA . GLU A 1 254 ? 18.047 -9.055 -12.438 1 75 254 GLU A CA 1
ATOM 1900 C C . GLU A 1 254 ? 17.734 -7.562 -12.375 1 75 254 GLU A C 1
ATOM 1902 O O . GLU A 1 254 ? 18.547 -6.738 -12.812 1 75 254 GLU A O 1
ATOM 1907 N N . GLY A 1 255 ? 16.828 -7.176 -11.594 1 74 255 GLY A N 1
ATOM 1908 C CA . GLY A 1 255 ? 16.453 -5.77 -11.523 1 74 255 GLY A CA 1
ATOM 1909 C C . GLY A 1 255 ? 16.5 -5.211 -10.117 1 74 255 GLY A C 1
ATOM 1910 O O . GLY A 1 255 ? 17.188 -5.754 -9.25 1 74 255 GLY A O 1
ATOM 1911 N N . SER A 1 256 ? 15.938 -4.086 -10.031 1 87.31 256 SER A N 1
ATOM 1912 C CA . SER A 1 256 ? 16.047 -3.291 -8.812 1 87.31 256 SER A CA 1
ATOM 1913 C C . SER A 1 256 ? 14.992 -3.713 -7.789 1 87.31 256 SER A C 1
ATOM 1915 O O . SER A 1 256 ? 14.922 -3.145 -6.695 1 87.31 256 SER A O 1
ATOM 1917 N N . ILE A 1 257 ? 14.211 -4.848 -8.164 1 94.88 257 ILE A N 1
ATOM 1918 C CA . ILE A 1 257 ? 13.07 -5.176 -7.316 1 94.88 257 ILE A CA 1
ATOM 1919 C C . ILE A 1 257 ? 13.562 -5.586 -5.93 1 94.88 257 ILE A C 1
ATOM 1921 O O . ILE A 1 257 ? 13.125 -5.02 -4.922 1 94.88 257 ILE A O 1
ATOM 1925 N N . PRO A 1 258 ? 14.578 -6.492 -5.793 1 95.56 258 PRO A N 1
ATOM 1926 C CA . PRO A 1 258 ? 15.039 -6.867 -4.453 1 95.56 258 PRO A CA 1
ATOM 1927 C C . PRO A 1 258 ? 15.562 -5.672 -3.656 1 95.56 258 PRO A C 1
ATOM 1929 O O . PRO A 1 258 ? 15.258 -5.535 -2.471 1 95.56 258 PRO A O 1
ATOM 1932 N N . ASP A 1 259 ? 16.266 -4.812 -4.332 1 93.5 259 ASP A N 1
ATOM 1933 C CA . ASP A 1 259 ? 16.828 -3.639 -3.662 1 93.5 259 ASP A CA 1
ATOM 1934 C C . ASP A 1 259 ? 15.719 -2.689 -3.211 1 93.5 259 ASP A C 1
ATOM 1936 O O . ASP A 1 259 ? 15.789 -2.123 -2.117 1 93.5 259 ASP A O 1
ATOM 1940 N N . SER A 1 260 ? 14.758 -2.52 -4.051 1 93.81 260 SER A N 1
ATOM 1941 C CA . SER A 1 260 ? 13.633 -1.645 -3.727 1 93.81 260 SER A CA 1
ATOM 1942 C C . SER A 1 260 ? 12.82 -2.197 -2.561 1 93.81 260 SER A C 1
ATOM 1944 O O . SER A 1 260 ? 12.391 -1.442 -1.687 1 93.81 260 SER A O 1
ATOM 1946 N N . LEU A 1 261 ? 12.625 -3.49 -2.576 1 96.75 261 LEU A N 1
ATOM 1947 C CA . LEU A 1 261 ? 11.922 -4.145 -1.478 1 96.75 261 LEU A CA 1
ATOM 1948 C C . LEU A 1 261 ? 12.68 -3.965 -0.164 1 96.75 261 LEU A C 1
ATOM 1950 O O . LEU A 1 261 ? 12.078 -3.637 0.862 1 96.75 261 LEU A O 1
ATOM 1954 N N . TYR A 1 262 ? 13.938 -4.148 -0.203 1 95.5 262 TYR A N 1
ATOM 1955 C CA . TYR A 1 262 ? 14.742 -4.055 1.013 1 95.5 262 TYR A CA 1
ATOM 1956 C C . TYR A 1 262 ? 14.758 -2.627 1.546 1 95.5 262 TYR A C 1
ATOM 1958 O O . TYR A 1 262 ? 14.633 -2.406 2.754 1 95.5 262 TYR A O 1
ATOM 1966 N N . LYS A 1 263 ? 14.93 -1.658 0.62 1 90.94 263 LYS A N 1
ATOM 1967 C CA . LYS A 1 263 ? 14.898 -0.25 1.006 1 90.94 263 LYS A CA 1
ATOM 1968 C C . LYS A 1 263 ? 13.602 0.095 1.722 1 90.94 263 LYS A C 1
ATOM 1970 O O . LYS A 1 263 ? 13.602 0.853 2.693 1 90.94 263 LYS A O 1
ATOM 1975 N N . SER A 1 264 ? 12.578 -0.468 1.306 1 91.5 264 SER A N 1
ATOM 1976 C CA . SER A 1 264 ? 11.258 -0.21 1.875 1 91.5 264 SER A CA 1
ATOM 1977 C C . SER A 1 264 ? 11.094 -0.915 3.217 1 91.5 264 SER A C 1
ATOM 1979 O O . SER A 1 264 ? 10.727 -0.285 4.215 1 91.5 264 SER A O 1
ATOM 1981 N N . ALA A 1 265 ? 11.359 -2.158 3.279 1 93.81 265 ALA A N 1
ATOM 1982 C CA . ALA A 1 265 ? 11.141 -2.961 4.48 1 93.81 265 ALA A CA 1
ATOM 1983 C C . ALA A 1 265 ? 12.031 -2.486 5.629 1 93.81 265 ALA A C 1
ATOM 1985 O O . ALA A 1 265 ? 11.609 -2.482 6.785 1 93.81 265 ALA A O 1
ATOM 1986 N N . SER A 1 266 ? 13.234 -2.08 5.316 1 91.44 266 SER A N 1
ATOM 1987 C CA . SER A 1 266 ? 14.211 -1.718 6.34 1 91.44 266 SER A CA 1
ATOM 1988 C C . SER A 1 266 ? 13.844 -0.404 7.02 1 91.44 266 SER A C 1
ATOM 1990 O O . SER A 1 266 ? 14.344 -0.096 8.102 1 91.44 266 SER A O 1
ATOM 1992 N N . LEU A 1 267 ? 13 0.369 6.375 1 86 267 LEU A N 1
ATOM 1993 C CA . LEU A 1 267 ? 12.5 1.595 6.988 1 86 267 LEU A CA 1
ATOM 1994 C C . LEU A 1 267 ? 11.625 1.279 8.195 1 86 267 LEU A C 1
ATOM 1996 O O . LEU A 1 267 ? 11.57 2.059 9.148 1 86 267 LEU A O 1
ATOM 2000 N N . PHE A 1 268 ? 11.008 0.122 8.125 1 83.44 268 PHE A N 1
ATOM 2001 C CA . PHE A 1 268 ? 10.055 -0.243 9.164 1 83.44 268 PHE A CA 1
ATOM 2002 C C . PHE A 1 268 ? 10.727 -1.102 10.234 1 83.44 268 PHE A C 1
ATOM 2004 O O . PHE A 1 268 ? 10.305 -1.106 11.391 1 83.44 268 PHE A O 1
ATOM 2011 N N . ASN A 1 269 ? 11.625 -1.853 9.812 1 87.75 269 ASN A N 1
ATOM 2012 C CA . ASN A 1 269 ? 12.344 -2.734 10.727 1 87.75 269 ASN A CA 1
ATOM 2013 C C . ASN A 1 269 ? 13.766 -3.004 10.234 1 87.75 269 ASN A C 1
ATOM 2015 O O . ASN A 1 269 ? 13.969 -3.777 9.297 1 87.75 269 ASN A O 1
ATOM 2019 N N . LYS A 1 270 ? 14.719 -2.549 10.938 1 88.94 270 LYS A N 1
ATOM 2020 C CA . LYS A 1 270 ? 16.109 -2.664 10.523 1 88.94 270 LYS A CA 1
ATOM 2021 C C . LYS A 1 270 ? 16.625 -4.094 10.688 1 88.94 270 LYS A C 1
ATOM 2023 O O . LYS A 1 270 ? 17.625 -4.473 10.094 1 88.94 270 LYS A O 1
ATOM 2028 N N . GLU A 1 271 ? 15.906 -4.895 11.453 1 93.12 271 GLU A N 1
ATOM 2029 C CA . GLU A 1 271 ? 16.344 -6.258 11.727 1 93.12 271 GLU A CA 1
ATOM 2030 C C . GLU A 1 271 ? 15.742 -7.246 10.742 1 93.12 271 GLU A C 1
ATOM 2032 O O . GLU A 1 271 ? 16 -8.445 10.812 1 93.12 271 GLU A O 1
ATOM 2037 N N . ILE A 1 272 ? 15.047 -6.754 9.773 1 95.62 272 ILE A N 1
ATOM 2038 C CA . ILE A 1 272 ? 14.312 -7.625 8.859 1 95.62 272 ILE A CA 1
ATOM 2039 C C . ILE A 1 272 ? 15.258 -8.188 7.805 1 95.62 272 ILE A C 1
ATOM 2041 O O . ILE A 1 272 ? 16.156 -7.492 7.34 1 95.62 272 ILE A O 1
ATOM 2045 N N . SER A 1 273 ? 15.188 -9.453 7.477 1 97.56 273 SER A N 1
ATOM 2046 C CA . SER A 1 273 ? 15.914 -10.102 6.395 1 97.56 273 SER A CA 1
ATOM 2047 C C . SER A 1 273 ? 14.984 -10.492 5.254 1 97.56 273 SER A C 1
ATOM 2049 O O . SER A 1 273 ? 13.914 -11.07 5.488 1 97.56 273 SER A O 1
ATOM 2051 N N . LEU A 1 274 ? 15.352 -10.109 4.043 1 97.94 274 LEU A N 1
ATOM 2052 C CA . LEU A 1 274 ? 14.617 -10.555 2.863 1 97.94 274 LEU A CA 1
ATOM 2053 C C . LEU A 1 274 ? 15.281 -11.773 2.23 1 97.94 274 LEU A C 1
ATOM 2055 O O . LEU A 1 274 ? 16.5 -11.766 2.002 1 97.94 274 LEU A O 1
ATOM 2059 N N . ILE A 1 275 ? 14.539 -12.734 1.983 1 97.88 275 ILE A N 1
ATOM 2060 C CA . ILE A 1 275 ? 15.031 -14.016 1.487 1 97.88 275 ILE A CA 1
ATOM 2061 C C . ILE A 1 275 ? 14.438 -14.297 0.109 1 97.88 275 ILE A C 1
ATOM 2063 O O . ILE A 1 275 ? 13.219 -14.25 -0.073 1 97.88 275 ILE A O 1
ATOM 2067 N N . PHE A 1 276 ? 15.32 -14.633 -0.857 1 97.81 276 PHE A N 1
ATOM 2068 C CA . PHE A 1 276 ? 14.938 -14.898 -2.238 1 97.81 276 PHE A CA 1
ATOM 2069 C C . PHE A 1 276 ? 15.453 -16.266 -2.688 1 97.81 276 PHE A C 1
ATOM 2071 O O . PHE A 1 276 ? 16.594 -16.375 -3.131 1 97.81 276 PHE A O 1
ATOM 2078 N N . PRO A 1 277 ? 14.656 -17.266 -2.66 1 97.5 277 PRO A N 1
ATOM 2079 C CA . PRO A 1 277 ? 15.117 -18.578 -3.119 1 97.5 277 PRO A CA 1
ATOM 2080 C C . PRO A 1 277 ? 15.211 -18.672 -4.641 1 97.5 277 PRO A C 1
ATOM 2082 O O . PRO A 1 277 ? 14.422 -18.031 -5.352 1 97.5 277 PRO A O 1
ATOM 2085 N N . GLU A 1 278 ? 16.141 -19.469 -5.07 1 96.19 278 GLU A N 1
ATOM 2086 C CA . GLU A 1 278 ? 16.141 -19.828 -6.484 1 96.19 278 GLU A CA 1
ATOM 2087 C C . GLU A 1 278 ? 14.82 -20.5 -6.883 1 96.19 278 GLU A C 1
ATOM 2089 O O . GLU A 1 278 ? 14.195 -21.172 -6.062 1 96.19 278 GLU A O 1
ATOM 2094 N N . ASN A 1 279 ? 14.32 -20.234 -8.07 1 96.62 279 ASN A N 1
ATOM 2095 C CA . ASN A 1 279 ? 13.086 -20.797 -8.617 1 96.62 279 ASN A CA 1
ATOM 2096 C C . ASN A 1 279 ? 11.859 -20.25 -7.887 1 96.62 279 ASN A C 1
ATOM 2098 O O . ASN A 1 279 ? 10.828 -20.938 -7.816 1 96.62 279 ASN A O 1
ATOM 2102 N N . HIS A 1 280 ? 12.008 -19.062 -7.285 1 96.38 280 HIS A N 1
ATOM 2103 C CA . HIS A 1 280 ? 10.945 -18.406 -6.539 1 96.38 280 HIS A CA 1
ATOM 2104 C C . HIS A 1 280 ? 9.664 -18.328 -7.363 1 96.38 280 HIS A C 1
ATOM 2106 O O . HIS A 1 280 ? 8.562 -18.422 -6.812 1 96.38 280 HIS A O 1
ATOM 2112 N N . ARG A 1 281 ? 9.711 -18.266 -8.633 1 95.81 281 ARG A N 1
ATOM 2113 C CA . ARG A 1 281 ? 8.578 -18.141 -9.531 1 95.81 281 ARG A CA 1
ATOM 2114 C C . ARG A 1 281 ? 7.73 -19.406 -9.539 1 95.81 281 ARG A C 1
ATOM 2116 O O . ARG A 1 281 ? 6.543 -19.375 -9.875 1 95.81 281 ARG A O 1
ATOM 2123 N N . TYR A 1 282 ? 8.336 -20.484 -9.148 1 98 282 TYR A N 1
ATOM 2124 C CA . TYR A 1 282 ? 7.703 -21.797 -9.344 1 98 282 TYR A CA 1
ATOM 2125 C C . TYR A 1 282 ? 7.289 -22.406 -8.008 1 98 282 TYR A C 1
ATOM 2127 O O . TYR A 1 282 ? 6.984 -23.594 -7.938 1 98 282 TYR A O 1
ATOM 2135 N N . ALA A 1 283 ? 7.258 -21.625 -6.945 1 97.75 283 ALA A N 1
ATOM 2136 C CA . ALA A 1 283 ? 6.965 -22.141 -5.613 1 97.75 283 ALA A CA 1
ATOM 2137 C C . ALA A 1 283 ? 5.637 -22.891 -5.598 1 97.75 283 ALA A C 1
ATOM 2139 O O . ALA A 1 283 ? 5.551 -24 -5.055 1 97.75 283 ALA A O 1
ATOM 2140 N N . GLY A 1 284 ? 4.625 -22.344 -6.195 1 97.56 284 GLY A N 1
ATOM 2141 C CA . GLY A 1 284 ? 3.33 -23 -6.238 1 97.56 284 GLY A CA 1
ATOM 2142 C C . GLY A 1 284 ? 3.355 -24.312 -7 1 97.56 284 GLY A C 1
ATOM 2143 O O . GLY A 1 284 ? 2.83 -25.328 -6.527 1 97.56 284 GLY A O 1
ATOM 2144 N N . ALA A 1 285 ? 3.99 -24.328 -8.148 1 98.38 285 ALA A N 1
ATOM 2145 C CA . ALA A 1 285 ? 4.09 -25.531 -8.977 1 98.38 285 ALA A CA 1
ATOM 2146 C C . ALA A 1 285 ? 4.918 -26.609 -8.281 1 98.38 285 ALA A C 1
ATOM 2148 O O . ALA A 1 285 ? 4.57 -27.797 -8.328 1 98.38 285 ALA A O 1
ATOM 2149 N N . ILE A 1 286 ? 5.977 -26.219 -7.688 1 98.19 286 ILE A N 1
ATOM 2150 C CA . ILE A 1 286 ? 6.84 -27.141 -6.961 1 98.19 286 ILE A CA 1
ATOM 2151 C C . ILE A 1 286 ? 6.074 -27.75 -5.789 1 98.19 286 ILE A C 1
ATOM 2153 O O . ILE A 1 286 ? 6.105 -28.969 -5.578 1 98.19 286 ILE A O 1
ATOM 2157 N N . GLY A 1 287 ? 5.383 -26.891 -5.027 1 97.94 287 GLY A N 1
ATOM 2158 C CA . GLY A 1 287 ? 4.547 -27.391 -3.951 1 97.94 287 GLY A CA 1
ATOM 2159 C C . GLY A 1 287 ? 3.533 -28.422 -4.422 1 97.94 287 GLY A C 1
ATOM 2160 O O . GLY A 1 287 ? 3.354 -29.469 -3.783 1 97.94 287 GLY A O 1
ATOM 2161 N N . ALA A 1 288 ? 2.914 -28.125 -5.5 1 98.19 288 ALA A N 1
ATOM 2162 C CA . ALA A 1 288 ? 1.915 -29.047 -6.059 1 98.19 288 ALA A CA 1
ATOM 2163 C C . ALA A 1 288 ? 2.553 -30.359 -6.492 1 98.19 288 ALA A C 1
ATOM 2165 O O . ALA A 1 288 ? 2 -31.438 -6.254 1 98.19 288 ALA A O 1
ATOM 2166 N N . ALA A 1 289 ? 3.686 -30.344 -7.133 1 98.12 289 ALA A N 1
ATOM 2167 C CA . ALA A 1 289 ? 4.383 -31.547 -7.59 1 98.12 289 ALA A CA 1
ATOM 2168 C C . ALA A 1 289 ? 4.809 -32.406 -6.41 1 98.12 289 ALA A C 1
ATOM 2170 O O . ALA A 1 289 ? 4.719 -33.625 -6.469 1 98.12 289 ALA A O 1
ATOM 2171 N N . LEU A 1 290 ? 5.238 -31.75 -5.375 1 96.81 290 LEU A N 1
ATOM 2172 C CA . LEU A 1 290 ? 5.652 -32.469 -4.18 1 96.81 290 LEU A CA 1
ATOM 2173 C C . LEU A 1 290 ? 4.465 -33.188 -3.525 1 96.81 290 LEU A C 1
ATOM 2175 O O . LEU A 1 290 ? 4.59 -34.312 -3.055 1 96.81 290 LEU A O 1
ATOM 2179 N N . ARG A 1 291 ? 3.383 -32.469 -3.512 1 95.75 291 ARG A N 1
ATOM 2180 C CA . ARG A 1 291 ? 2.176 -33.094 -2.975 1 95.75 291 ARG A CA 1
ATOM 2181 C C . ARG A 1 291 ? 1.758 -34.312 -3.811 1 95.75 291 ARG A C 1
ATOM 2183 O O . ARG A 1 291 ? 1.302 -35.312 -3.271 1 95.75 291 ARG A O 1
ATOM 2190 N N . ALA A 1 292 ? 1.875 -34.188 -5.07 1 94.75 292 ALA A N 1
ATOM 2191 C CA . ALA A 1 292 ? 1.564 -35.281 -5.969 1 94.75 292 ALA A CA 1
ATOM 2192 C C . ALA A 1 292 ? 2.445 -36.5 -5.672 1 94.75 292 ALA A C 1
ATOM 2194 O O . ALA A 1 292 ? 1.994 -37.656 -5.777 1 94.75 292 ALA A O 1
ATOM 2195 N N . SER A 1 293 ? 3.613 -36.25 -5.285 1 91.19 293 SER A N 1
ATOM 2196 C CA . SER A 1 293 ? 4.555 -37.312 -4.973 1 91.19 293 SER A CA 1
ATOM 2197 C C . SER A 1 293 ? 4.199 -38 -3.658 1 91.19 293 SER A C 1
ATOM 2199 O O . SER A 1 293 ? 4.551 -39.156 -3.439 1 91.19 293 SER A O 1
ATOM 2201 N N . GLU A 1 294 ? 3.498 -37.25 -2.783 1 88.56 294 GLU A N 1
ATOM 2202 C CA . GLU A 1 294 ? 3.111 -37.812 -1.488 1 88.56 294 GLU A CA 1
ATOM 2203 C C . GLU A 1 294 ? 1.816 -38.625 -1.595 1 88.56 294 GLU A C 1
ATOM 2205 O O . GLU A 1 294 ? 1.56 -39.5 -0.777 1 88.56 294 GLU A O 1
ATOM 2210 N N . LEU A 1 295 ? 0.922 -38.156 -2.453 1 77.94 295 LEU A N 1
ATOM 2211 C CA . LEU A 1 295 ? -0.367 -38.812 -2.619 1 77.94 295 LEU A CA 1
ATOM 2212 C C . LEU A 1 295 ? -0.195 -40.188 -3.254 1 77.94 295 LEU A C 1
ATOM 2214 O O . LEU A 1 295 ? -1.139 -41 -3.295 1 77.94 295 LEU A O 1
ATOM 2218 N N . GLN A 1 296 ? 0.582 -41.219 -2.756 1 56.97 296 GLN A N 1
ATOM 2219 C CA . GLN A 1 296 ? 0.653 -42.594 -3.213 1 56.97 296 GLN A CA 1
ATOM 2220 C C . GLN A 1 296 ? -0.734 -43.219 -3.268 1 56.97 296 GLN A C 1
ATOM 2222 O O . GLN A 1 296 ? -1.559 -43 -2.379 1 56.97 296 GLN A O 1
ATOM 2227 N N . MET B 1 1 ? -4.355 31.938 21.609 1 95.62 1 MET B N 1
ATOM 2228 C CA . MET B 1 1 ? -3.328 30.938 21.312 1 95.62 1 MET B CA 1
ATOM 2229 C C . MET B 1 1 ? -3.451 30.422 19.891 1 95.62 1 MET B C 1
ATOM 2231 O O . MET B 1 1 ? -4.555 30.141 19.422 1 95.62 1 MET B O 1
ATOM 2235 N N . LEU B 1 2 ? -2.352 30.406 19.219 1 97.44 2 LEU B N 1
ATOM 2236 C CA . LEU B 1 2 ? -2.363 30.016 17.812 1 97.44 2 LEU B CA 1
ATOM 2237 C C . LEU B 1 2 ? -1.543 28.75 17.594 1 97.44 2 LEU B C 1
ATOM 2239 O O . LEU B 1 2 ? -0.388 28.672 18.016 1 97.44 2 LEU B O 1
ATOM 2243 N N . GLY B 1 3 ? -2.215 27.734 17.016 1 98.19 3 GLY B N 1
ATOM 2244 C CA . GLY B 1 3 ? -1.539 26.547 16.547 1 98.19 3 GLY B CA 1
ATOM 2245 C C . GLY B 1 3 ? -1.43 26.484 15.031 1 98.19 3 GLY B C 1
ATOM 2246 O O . GLY B 1 3 ? -2.402 26.75 14.32 1 98.19 3 GLY B O 1
ATOM 2247 N N . VAL B 1 4 ? -0.196 26.188 14.562 1 98 4 VAL B N 1
ATOM 2248 C CA . VAL B 1 4 ? 0.052 26.141 13.125 1 98 4 VAL B CA 1
ATOM 2249 C C . VAL B 1 4 ? 0.65 24.797 12.742 1 98 4 VAL B C 1
ATOM 2251 O O . VAL B 1 4 ? 1.655 24.359 13.312 1 98 4 VAL B O 1
ATOM 2254 N N . ASP B 1 5 ? 0.042 24.078 11.828 1 97.38 5 ASP B N 1
ATOM 2255 C CA . ASP B 1 5 ? 0.558 22.859 11.219 1 97.38 5 ASP B CA 1
ATOM 2256 C C . ASP B 1 5 ? 0.962 23.094 9.766 1 97.38 5 ASP B C 1
ATOM 2258 O O . ASP B 1 5 ? 0.113 23.094 8.867 1 97.38 5 ASP B O 1
ATOM 2262 N N . LEU B 1 6 ? 2.254 23.25 9.531 1 95.25 6 LEU B N 1
ATOM 2263 C CA . LEU B 1 6 ? 2.797 23.547 8.211 1 95.25 6 LEU B CA 1
ATOM 2264 C C . LEU B 1 6 ? 3.082 22.25 7.449 1 95.25 6 LEU B C 1
ATOM 2266 O O . LEU B 1 6 ? 4.223 21.781 7.422 1 95.25 6 LEU B O 1
ATOM 2270 N N . GLY B 1 7 ? 2.174 21.766 6.723 1 90.25 7 GLY B N 1
ATOM 2271 C CA . GLY B 1 7 ? 2.326 20.531 5.953 1 90.25 7 GLY B CA 1
ATOM 2272 C C . GLY B 1 7 ? 2.994 20.75 4.609 1 90.25 7 GLY B C 1
ATOM 2273 O O . GLY B 1 7 ? 3.383 21.875 4.277 1 90.25 7 GLY B O 1
ATOM 2274 N N . GLY B 1 8 ? 3.162 19.703 3.889 1 83.44 8 GLY B N 1
ATOM 2275 C CA . GLY B 1 8 ? 3.793 19.781 2.58 1 83.44 8 GLY B CA 1
ATOM 2276 C C . GLY B 1 8 ? 2.947 20.5 1.548 1 83.44 8 GLY B C 1
ATOM 2277 O O . GLY B 1 8 ? 3.477 21.234 0.705 1 83.44 8 GLY B O 1
ATOM 2278 N N . SER B 1 9 ? 1.627 20.312 1.603 1 86.56 9 SER B N 1
ATOM 2279 C CA . SER B 1 9 ? 0.735 20.875 0.597 1 86.56 9 SER B CA 1
ATOM 2280 C C . SER B 1 9 ? -0.091 22.016 1.173 1 86.56 9 SER B C 1
ATOM 2282 O O . SER B 1 9 ? -0.343 23.016 0.49 1 86.56 9 SER B O 1
ATOM 2284 N N . PHE B 1 10 ? -0.499 21.828 2.424 1 91.62 10 PHE B N 1
ATOM 2285 C CA . PHE B 1 10 ? -1.362 22.828 3.037 1 91.62 10 PHE B CA 1
ATOM 2286 C C . PHE B 1 10 ? -0.895 23.156 4.453 1 91.62 10 PHE B C 1
ATOM 2288 O O . PHE B 1 10 ? -0.3 22.312 5.125 1 91.62 10 PHE B O 1
ATOM 2295 N N . THR B 1 11 ? -1.178 24.359 4.836 1 95.81 11 THR B N 1
ATOM 2296 C CA . THR B 1 11 ? -0.96 24.844 6.191 1 95.81 11 THR B CA 1
ATOM 2297 C C . THR B 1 11 ? -2.291 25.062 6.91 1 95.81 11 THR B C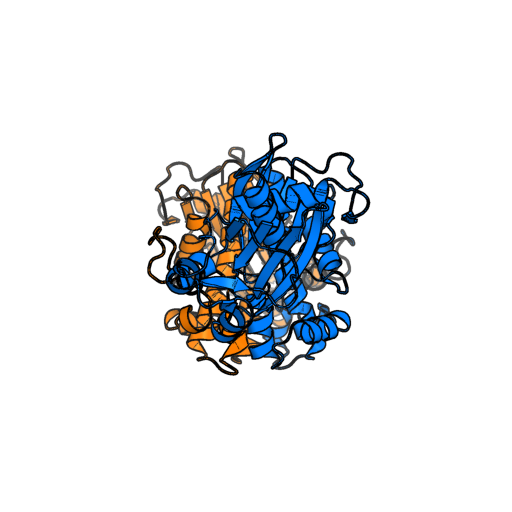 1
ATOM 2299 O O . THR B 1 11 ? -3.168 25.766 6.41 1 95.81 11 THR B O 1
ATOM 2302 N N . LYS B 1 12 ? -2.465 24.391 8.039 1 97.38 12 LYS B N 1
ATOM 2303 C CA . LYS B 1 12 ? -3.668 24.516 8.859 1 97.38 12 LYS B CA 1
ATOM 2304 C C . LYS B 1 12 ? -3.385 25.328 10.125 1 97.38 12 LYS B C 1
ATOM 2306 O O . LYS B 1 12 ? -2.32 25.172 10.734 1 97.38 12 LYS B O 1
ATOM 2311 N N . MET B 1 13 ? -4.355 26.141 10.539 1 97.94 13 MET B N 1
ATOM 2312 C CA . MET B 1 13 ? -4.223 26.938 11.75 1 97.94 13 MET B CA 1
ATOM 2313 C C . MET B 1 13 ? -5.453 26.797 12.641 1 97.94 13 MET B C 1
ATOM 2315 O O . MET B 1 13 ? -6.562 26.609 12.141 1 97.94 13 MET B O 1
ATOM 2319 N N . CYS B 1 14 ? -5.211 26.812 13.859 1 98.44 14 CYS B N 1
ATOM 2320 C CA . CYS B 1 14 ? -6.254 26.875 14.875 1 98.44 14 CYS B CA 1
ATOM 2321 C C . CYS B 1 14 ? -5.977 27.984 15.875 1 98.44 14 CYS B C 1
ATOM 2323 O O . CYS B 1 14 ? -4.934 28 16.531 1 98.44 14 CYS B O 1
ATOM 2325 N N . PHE B 1 15 ? -6.879 28.969 15.938 1 98.19 15 PHE B N 1
ATOM 2326 C CA . PHE B 1 15 ? -6.812 30 16.969 1 98.19 15 PHE B CA 1
ATOM 2327 C C . PHE B 1 15 ? -7.828 29.734 18.078 1 98.19 15 PHE B C 1
ATOM 2329 O O . PHE B 1 15 ? -9.008 29.5 17.797 1 98.19 15 PHE B O 1
ATOM 2336 N N . ILE B 1 16 ? -7.348 29.688 19.312 1 96.94 16 ILE B N 1
ATOM 2337 C CA . ILE B 1 16 ? -8.227 29.562 20.469 1 96.94 16 ILE B CA 1
ATOM 2338 C C . ILE B 1 16 ? -8.32 30.906 21.188 1 96.94 16 ILE B C 1
ATOM 2340 O O . ILE B 1 16 ? -7.348 31.375 21.781 1 96.94 16 ILE B O 1
ATOM 2344 N N . GLY B 1 17 ? -9.492 31.438 21.203 1 94.81 17 GLY B N 1
ATOM 2345 C CA . GLY B 1 17 ? -9.727 32.719 21.844 1 94.81 17 GLY B CA 1
ATOM 2346 C C . GLY B 1 17 ? -9.836 32.625 23.344 1 94.81 17 GLY B C 1
ATOM 2347 O O . GLY B 1 17 ? -9.805 31.531 23.906 1 94.81 17 GLY B O 1
ATOM 2348 N N . LYS B 1 18 ? -10 33.781 23.984 1 92.94 18 LYS B N 1
ATOM 2349 C CA . LYS B 1 18 ? -10.133 33.875 25.438 1 92.94 18 LYS B CA 1
ATOM 2350 C C . LYS B 1 18 ? -11.398 33.156 25.922 1 92.94 18 LYS B C 1
ATOM 2352 O O . LYS B 1 18 ? -11.438 32.594 27.016 1 92.94 18 LYS B O 1
ATOM 2357 N N . ASP B 1 19 ? -12.352 33.094 25.062 1 93.12 19 ASP B N 1
ATOM 2358 C CA . ASP B 1 19 ? -13.625 32.469 25.406 1 93.12 19 ASP B CA 1
ATOM 2359 C C . ASP B 1 19 ? -13.586 30.969 25.141 1 93.12 19 ASP B C 1
ATOM 2361 O O . ASP B 1 19 ? -14.555 30.266 25.391 1 93.12 19 ASP B O 1
ATOM 2365 N N . GLY B 1 20 ? -12.492 30.484 24.609 1 91.19 20 GLY B N 1
ATOM 2366 C CA . GLY B 1 20 ? -12.344 29.062 24.344 1 91.19 20 GLY B CA 1
ATOM 2367 C C . GLY B 1 20 ? -12.797 28.656 22.953 1 91.19 20 GLY B C 1
ATOM 2368 O O . GLY B 1 20 ? -12.594 27.516 22.531 1 91.19 20 GLY B O 1
ATOM 2369 N N . ASN B 1 21 ? -13.312 29.688 22.266 1 93.5 21 ASN B N 1
ATOM 2370 C CA . ASN B 1 21 ? -13.781 29.391 20.906 1 93.5 21 ASN B CA 1
ATOM 2371 C C . ASN B 1 21 ? -12.617 29.188 19.953 1 93.5 21 ASN B C 1
ATOM 2373 O O . ASN B 1 21 ? -11.594 29.859 20.047 1 93.5 21 ASN B O 1
ATOM 2377 N N . LYS B 1 22 ? -12.852 28.25 19 1 95.88 22 LYS B N 1
ATOM 2378 C CA . LYS B 1 22 ? -11.805 27.922 18.031 1 95.88 22 LYS B CA 1
ATOM 2379 C C . LYS B 1 22 ? -12.133 28.5 16.656 1 95.88 22 LYS B C 1
ATOM 2381 O O . LYS B 1 22 ? -13.289 28.469 16.219 1 95.88 22 LYS B O 1
ATOM 2386 N N . GLN B 1 23 ? -11.188 29.062 16.016 1 97.5 23 GLN B N 1
ATOM 2387 C CA . GLN B 1 23 ? -11.227 29.438 14.617 1 97.5 23 GLN B CA 1
ATOM 2388 C C . GLN B 1 23 ? -10.219 28.641 13.797 1 97.5 23 GLN B C 1
ATOM 2390 O O . GLN B 1 23 ? -9.055 28.516 14.18 1 97.5 23 GLN B O 1
ATOM 2395 N N . LEU B 1 24 ? -10.719 28.047 12.688 1 97.81 24 LEU B N 1
ATOM 2396 C CA . LEU B 1 24 ? -9.898 27.156 11.867 1 97.81 24 LEU B CA 1
ATOM 2397 C C . LEU B 1 24 ? -9.656 27.75 10.492 1 97.81 24 LEU B C 1
ATOM 2399 O O . LEU B 1 24 ? -10.578 28.297 9.875 1 97.81 24 LEU B O 1
ATOM 2403 N N . PHE B 1 25 ? -8.375 27.719 10.031 1 97.25 25 PHE B N 1
ATOM 2404 C CA . PHE B 1 25 ? -7.984 28.234 8.727 1 97.25 25 PHE B CA 1
ATOM 2405 C C . PHE B 1 25 ? -7.129 27.219 7.977 1 97.25 25 PHE B C 1
ATOM 2407 O O . PHE B 1 25 ? -6.445 26.406 8.586 1 97.25 25 PHE B O 1
ATOM 2414 N N . CYS B 1 26 ? -7.191 27.25 6.668 1 95.94 26 CYS B N 1
ATOM 2415 C CA . CYS B 1 26 ? -6.387 26.406 5.801 1 95.94 26 CYS B CA 1
ATOM 2416 C C . CYS B 1 26 ? -5.934 27.156 4.559 1 95.94 26 CYS B C 1
ATOM 2418 O O . CYS B 1 26 ? -6.75 27.75 3.854 1 95.94 26 CYS B O 1
ATOM 2420 N N . ILE B 1 27 ? -4.609 27.219 4.277 1 94.81 27 ILE B N 1
ATOM 2421 C CA . ILE B 1 27 ? -4.062 27.875 3.094 1 94.81 27 ILE B CA 1
ATOM 2422 C C . ILE B 1 27 ? -3.047 26.953 2.418 1 94.81 27 ILE B C 1
ATOM 2424 O O . ILE B 1 27 ? -2.48 26.062 3.061 1 94.81 27 ILE B O 1
ATOM 2428 N N . PRO B 1 28 ? -2.75 27.125 1.1 1 91.06 28 PRO B N 1
ATOM 2429 C CA . PRO B 1 28 ? -1.653 26.375 0.481 1 91.06 28 PRO B CA 1
ATOM 2430 C C . PRO B 1 28 ? -0.301 26.672 1.128 1 91.06 28 PRO B C 1
ATOM 2432 O O . PRO B 1 28 ? -0.053 27.797 1.567 1 91.06 28 PRO B O 1
ATOM 2435 N N . THR B 1 29 ? 0.523 25.641 1.179 1 91.69 29 THR B N 1
ATOM 2436 C CA . THR B 1 29 ? 1.866 25.844 1.712 1 91.69 29 THR B CA 1
ATOM 2437 C C . THR B 1 29 ? 2.781 26.453 0.655 1 91.69 29 THR B C 1
ATOM 2439 O O . THR B 1 29 ? 3.631 25.766 0.088 1 91.69 29 THR B O 1
ATOM 2442 N N . LEU B 1 30 ? 2.619 27.641 0.504 1 89.19 30 LEU B N 1
ATOM 2443 C CA . LEU B 1 30 ? 3.426 28.484 -0.38 1 89.19 30 LEU B CA 1
ATOM 2444 C C . LEU B 1 30 ? 3.914 29.734 0.347 1 89.19 30 LEU B C 1
ATOM 2446 O O . LEU B 1 30 ? 3.17 30.328 1.126 1 89.19 30 LEU B O 1
ATOM 2450 N N . ILE B 1 31 ? 5.113 30.062 0.05 1 89.38 31 ILE B N 1
ATOM 2451 C CA . ILE B 1 31 ? 5.738 31.141 0.791 1 89.38 31 ILE B CA 1
ATOM 2452 C C . ILE B 1 31 ? 4.898 32.406 0.649 1 89.38 31 ILE B C 1
ATOM 2454 O O . ILE B 1 31 ? 4.738 33.188 1.61 1 89.38 31 ILE B O 1
ATOM 2458 N N . GLU B 1 32 ? 4.398 32.625 -0.519 1 93.25 32 GLU B N 1
ATOM 2459 C CA . GLU B 1 32 ? 3.596 33.812 -0.756 1 93.25 32 GLU B CA 1
ATOM 2460 C C . GLU B 1 32 ? 2.32 33.812 0.082 1 93.25 32 GLU B C 1
ATOM 2462 O O . GLU B 1 32 ? 1.932 34.812 0.652 1 93.25 32 GLU B O 1
ATOM 2467 N N . GLU B 1 33 ? 1.697 32.625 0.149 1 93.38 33 GLU B N 1
ATOM 2468 C CA . GLU B 1 33 ? 0.47 32.5 0.927 1 93.38 33 GLU B CA 1
ATOM 2469 C C . GLU B 1 33 ? 0.748 32.625 2.422 1 93.38 33 GLU B C 1
ATOM 2471 O O . GLU B 1 33 ? -0.036 33.219 3.154 1 93.38 33 GLU B O 1
ATOM 2476 N N . ILE B 1 34 ? 1.835 32.062 2.83 1 92.25 34 ILE B N 1
ATOM 2477 C CA . ILE B 1 34 ? 2.234 32.125 4.23 1 92.25 34 ILE B CA 1
ATOM 2478 C C . ILE B 1 34 ? 2.504 33.562 4.641 1 92.25 34 ILE B C 1
ATOM 2480 O O . ILE B 1 34 ? 1.975 34.031 5.648 1 92.25 34 ILE B O 1
ATOM 2484 N N . LYS B 1 35 ? 3.217 34.281 3.852 1 91.56 35 LYS B N 1
ATOM 2485 C CA . LYS B 1 35 ? 3.549 35.688 4.152 1 91.56 35 LYS B CA 1
ATOM 2486 C C . LYS B 1 35 ? 2.297 36.531 4.16 1 91.56 35 LYS B C 1
ATOM 2488 O O . LYS B 1 35 ? 2.193 37.469 4.957 1 91.56 35 LYS B O 1
ATOM 2493 N N . ASN B 1 36 ? 1.45 36.219 3.242 1 93.5 36 ASN B N 1
ATOM 2494 C CA . ASN B 1 36 ? 0.214 37 3.154 1 93.5 36 ASN B CA 1
ATOM 2495 C C . ASN B 1 36 ? -0.678 36.75 4.371 1 93.5 36 ASN B C 1
ATOM 2497 O O . ASN B 1 36 ? -1.372 37.688 4.82 1 93.5 36 ASN B O 1
ATOM 2501 N N . PHE B 1 37 ? -0.674 35.594 4.871 1 94 37 PHE B N 1
ATOM 2502 C CA . PHE B 1 37 ? -1.547 35.25 5.988 1 94 37 PHE B CA 1
ATOM 2503 C C . PHE B 1 37 ? -0.949 35.719 7.309 1 94 37 PHE B C 1
ATOM 2505 O O . PHE B 1 37 ? -1.665 36.219 8.172 1 94 37 PHE B O 1
ATOM 2512 N N . PHE B 1 38 ? 0.339 35.5 7.438 1 93.56 38 PHE B N 1
ATOM 2513 C CA . PHE B 1 38 ? 1.039 35.844 8.672 1 93.56 38 PHE B CA 1
ATOM 2514 C C . PHE B 1 38 ? 1.689 37.219 8.562 1 93.56 38 PHE B C 1
ATOM 2516 O O . PHE B 1 38 ? 2.918 37.344 8.547 1 93.56 38 PHE B O 1
ATOM 2523 N N . GLN B 1 39 ? 0.927 38.188 8.68 1 92.62 39 GLN B N 1
ATOM 2524 C CA . GLN B 1 39 ? 1.44 39.562 8.609 1 92.62 39 GLN B CA 1
ATOM 2525 C C . GLN B 1 39 ? 1.89 40.062 9.984 1 92.62 39 GLN B C 1
ATOM 2527 O O . GLN B 1 39 ? 1.412 39.562 11.008 1 92.62 39 GLN B O 1
ATOM 2532 N N . THR B 1 40 ? 2.832 40.969 10 1 90.75 40 THR B N 1
ATOM 2533 C CA . THR B 1 40 ? 3.328 41.562 11.242 1 90.75 40 THR B CA 1
ATOM 2534 C C . THR B 1 40 ? 3.205 43.062 11.227 1 90.75 40 THR B C 1
ATOM 2536 O O . THR B 1 40 ? 3.168 43.688 10.164 1 90.75 40 THR B O 1
ATOM 2539 N N . ASP B 1 41 ? 3.035 43.656 12.398 1 88.88 41 ASP B N 1
ATOM 2540 C CA . ASP B 1 41 ? 3.076 45.094 12.516 1 88.88 41 ASP B CA 1
ATOM 2541 C C . ASP B 1 41 ? 4.516 45.594 12.578 1 88.88 41 ASP B C 1
ATOM 2543 O O . ASP B 1 41 ? 5.453 44.875 12.297 1 88.88 41 ASP B O 1
ATOM 2547 N N . GLU B 1 42 ? 4.609 46.906 12.836 1 88.19 42 GLU B N 1
ATOM 2548 C CA . GLU B 1 42 ? 5.91 47.562 12.82 1 88.19 42 GLU B CA 1
ATOM 2549 C C . GLU B 1 42 ? 6.84 46.969 13.883 1 88.19 42 GLU B C 1
ATOM 2551 O O . GLU B 1 42 ? 8.062 47.031 13.742 1 88.19 42 GLU B O 1
ATOM 2556 N N . ASN B 1 43 ? 6.27 46.375 14.906 1 87.94 43 ASN B N 1
ATOM 2557 C CA . ASN B 1 43 ? 7.055 45.844 16.016 1 87.94 43 ASN B CA 1
ATOM 2558 C C . ASN B 1 43 ? 7.305 44.344 15.852 1 87.94 43 ASN B C 1
ATOM 2560 O O . ASN B 1 43 ? 7.875 43.719 16.734 1 87.94 43 ASN B O 1
ATOM 2564 N N . GLY B 1 44 ? 6.773 43.75 14.797 1 87.19 44 GLY B N 1
ATOM 2565 C CA . GLY B 1 44 ? 6.965 42.312 14.547 1 87.19 44 GLY B CA 1
ATOM 2566 C C . GLY B 1 44 ? 5.867 41.469 15.141 1 87.19 44 GLY B C 1
ATOM 2567 O O . GLY B 1 44 ? 5.922 40.219 15.055 1 87.19 44 GLY B O 1
ATOM 2568 N N . GLU B 1 45 ? 4.895 42.125 15.695 1 91.5 45 GLU B N 1
ATOM 2569 C CA . GLU B 1 45 ? 3.791 41.406 16.297 1 91.5 45 GLU B CA 1
ATOM 2570 C C . GLU B 1 45 ? 2.852 40.844 15.234 1 91.5 45 GLU B C 1
ATOM 2572 O O . GLU B 1 45 ? 2.441 41.562 14.32 1 91.5 45 GLU B O 1
ATOM 2577 N N . LEU B 1 46 ? 2.609 39.594 15.375 1 93.19 46 LEU B N 1
ATOM 2578 C CA . LEU B 1 46 ? 1.771 38.906 14.391 1 93.19 46 LEU B CA 1
ATOM 2579 C C . LEU B 1 46 ? 0.364 39.5 14.383 1 93.19 46 LEU B C 1
ATOM 2581 O O . LEU B 1 46 ? -0.242 39.688 15.438 1 93.19 46 LEU B O 1
ATOM 2585 N N . LYS B 1 47 ? -0.088 39.781 13.18 1 90.44 47 LYS B N 1
ATOM 2586 C CA . LYS B 1 47 ? -1.447 40.281 12.938 1 90.44 47 LYS B CA 1
ATOM 2587 C C . LYS B 1 47 ? -2.127 39.469 11.836 1 90.44 47 LYS B C 1
ATOM 2589 O O . LYS B 1 47 ? -1.727 39.531 10.672 1 90.44 47 LYS B O 1
ATOM 2594 N N . ILE B 1 48 ? -3.088 38.656 12.234 1 92.5 48 ILE B N 1
ATOM 2595 C CA . ILE B 1 48 ? -3.91 37.906 11.273 1 92.5 48 ILE B CA 1
ATOM 2596 C C . ILE B 1 48 ? -5.262 38.594 11.125 1 92.5 48 ILE B C 1
ATOM 2598 O O . ILE B 1 48 ? -5.977 38.812 12.109 1 92.5 48 ILE B O 1
ATOM 2602 N N . GLU B 1 49 ? -5.629 39 9.906 1 91.44 49 GLU B N 1
ATOM 2603 C CA . GLU B 1 49 ? -6.797 39.812 9.602 1 91.44 49 GLU B CA 1
ATOM 2604 C C . GLU B 1 49 ? -8.07 39.188 10.18 1 91.44 49 GLU B C 1
ATOM 2606 O O . GLU B 1 49 ? -8.938 39.906 10.672 1 91.44 49 GLU B O 1
ATOM 2611 N N . GLN B 1 50 ? -8.148 37.906 10.148 1 91.62 50 GLN B N 1
ATOM 2612 C CA . GLN B 1 50 ? -9.375 37.219 10.523 1 91.62 50 GLN B CA 1
ATOM 2613 C C . GLN B 1 50 ? -9.461 37.031 12.039 1 91.62 50 GLN B C 1
ATOM 2615 O O . GLN B 1 50 ? -10.516 36.688 12.57 1 91.62 50 GLN B O 1
ATOM 2620 N N . ILE B 1 51 ? -8.344 37.281 12.703 1 93.19 51 ILE B N 1
ATOM 2621 C CA . ILE B 1 51 ? -8.289 37.125 14.148 1 93.19 51 ILE B CA 1
ATOM 2622 C C . ILE B 1 51 ? -8.234 38.5 14.82 1 93.19 51 ILE B C 1
ATOM 2624 O O . ILE B 1 51 ? -7.246 39.219 14.688 1 93.19 51 ILE B O 1
ATOM 2628 N N . HIS B 1 52 ? -9.195 38.844 15.602 1 90.25 52 HIS B N 1
ATOM 2629 C CA . HIS B 1 52 ? -9.344 40.188 16.141 1 90.25 52 HIS B CA 1
ATOM 2630 C C . HIS B 1 52 ? -8.789 40.25 17.562 1 90.25 52 HIS B C 1
ATOM 2632 O O . HIS B 1 52 ? -8.812 41.344 18.172 1 90.25 52 HIS B O 1
ATOM 2638 N N . GLU B 1 53 ? -8.32 39.188 18.078 1 92 53 GLU B N 1
ATOM 2639 C CA . GLU B 1 53 ? -7.691 39.125 19.391 1 92 53 GLU B CA 1
ATOM 2640 C C . GLU B 1 53 ? -6.172 39.062 19.281 1 92 53 GLU B C 1
ATOM 2642 O O . GLU B 1 53 ? -5.645 38.625 18.266 1 92 53 GLU B O 1
ATOM 2647 N N . LYS B 1 54 ? -5.566 39.594 20.328 1 90.62 54 LYS B N 1
ATOM 2648 C CA . LYS B 1 54 ? -4.113 39.5 20.375 1 90.62 54 LYS B CA 1
ATOM 2649 C C . LYS B 1 54 ? -3.662 38.031 20.5 1 90.62 54 LYS B C 1
ATOM 2651 O O . LYS B 1 54 ? -4.246 37.281 21.266 1 90.62 54 LYS B O 1
ATOM 2656 N N . ILE B 1 55 ? -2.662 37.656 19.703 1 93.75 55 ILE B N 1
ATOM 2657 C CA . ILE B 1 55 ? -2.082 36.312 19.797 1 93.75 55 ILE B CA 1
ATOM 2658 C C . ILE B 1 55 ? -0.966 36.312 20.828 1 93.75 55 ILE B C 1
ATOM 2660 O O . ILE B 1 55 ? 0.073 36.938 20.641 1 93.75 55 ILE B O 1
ATOM 2664 N N . GLU B 1 56 ? -1.162 35.594 21.875 1 93.94 56 GLU B N 1
ATOM 2665 C CA . GLU B 1 56 ? -0.232 35.625 23 1 93.94 56 GLU B CA 1
ATOM 2666 C C . GLU B 1 56 ? 0.852 34.562 22.859 1 93.94 56 GLU B C 1
ATOM 2668 O O . GLU B 1 56 ? 1.976 34.75 23.328 1 93.94 56 GLU B O 1
ATOM 2673 N N . LYS B 1 57 ? 0.478 33.438 22.297 1 95.62 57 LYS B N 1
ATOM 2674 C CA . LYS B 1 57 ? 1.407 32.312 22.109 1 95.62 57 LYS B CA 1
ATOM 2675 C C . LYS B 1 57 ? 1.18 31.609 20.781 1 95.62 57 LYS B C 1
ATOM 2677 O O . LYS B 1 57 ? 0.039 31.469 20.328 1 95.62 57 LYS B O 1
ATOM 2682 N N . ILE B 1 58 ? 2.279 31.172 20.203 1 96.31 58 ILE B N 1
ATOM 2683 C CA . ILE B 1 58 ? 2.23 30.469 18.922 1 96.31 58 ILE B CA 1
ATOM 2684 C C . ILE B 1 58 ? 3.006 29.156 19.031 1 96.31 58 ILE B C 1
ATOM 2686 O O . ILE B 1 58 ? 4.156 29.141 19.484 1 96.31 58 ILE B O 1
ATOM 2690 N N . CYS B 1 59 ? 2.371 28.078 18.719 1 97.62 59 CYS B N 1
ATOM 2691 C CA . CYS B 1 59 ? 3.051 26.797 18.547 1 97.62 59 CYS B CA 1
ATOM 2692 C C . CYS B 1 59 ? 2.941 26.328 17.109 1 97.62 59 CYS B C 1
ATOM 2694 O O . CYS B 1 59 ? 1.885 26.438 16.484 1 97.62 59 CYS B O 1
ATOM 2696 N N . ILE B 1 60 ? 4.047 25.844 16.531 1 96.88 60 ILE B N 1
ATOM 2697 C CA . ILE B 1 60 ? 4.059 25.391 15.148 1 96.88 60 ILE B CA 1
ATOM 2698 C C . ILE B 1 60 ? 4.57 23.969 15.062 1 96.88 60 ILE B C 1
ATOM 2700 O O . ILE B 1 60 ? 5.383 23.531 15.891 1 96.88 60 ILE B O 1
ATOM 2704 N N . THR B 1 61 ? 4.027 23.203 14.164 1 95.44 61 THR B N 1
ATOM 2705 C CA . THR B 1 61 ? 4.457 21.844 13.852 1 95.44 61 THR B CA 1
ATOM 2706 C C . THR B 1 61 ? 4.465 21.609 12.344 1 95.44 61 THR B C 1
ATOM 2708 O O . THR B 1 61 ? 4.332 22.547 11.562 1 95.44 61 THR B O 1
ATOM 2711 N N . GLY B 1 62 ? 4.879 20.406 11.938 1 92.19 62 GLY B N 1
ATOM 2712 C CA . GLY B 1 62 ? 4.934 20.078 10.523 1 92.19 62 GLY B CA 1
ATOM 2713 C C . GLY B 1 62 ? 6.301 20.312 9.906 1 92.19 62 GLY B C 1
ATOM 2714 O O . GLY B 1 62 ? 7.09 21.109 10.414 1 92.19 62 GLY B O 1
ATOM 2715 N N . GLY B 1 63 ? 6.543 19.656 8.836 1 86.19 63 GLY B N 1
ATOM 2716 C CA . GLY B 1 63 ? 7.82 19.797 8.148 1 86.19 63 GLY B CA 1
ATOM 2717 C C . GLY B 1 63 ? 8.102 21.203 7.676 1 86.19 63 GLY B C 1
ATOM 2718 O O . GLY B 1 63 ? 9.258 21.625 7.617 1 86.19 63 GLY B O 1
ATOM 2719 N N . GLY B 1 64 ? 7.098 21.938 7.34 1 84.44 64 GLY B N 1
ATOM 2720 C CA . GLY B 1 64 ? 7.242 23.312 6.914 1 84.44 64 GLY B CA 1
ATOM 2721 C C . GLY B 1 64 ? 7.816 24.219 7.988 1 84.44 64 GLY B C 1
ATOM 2722 O O . GLY B 1 64 ? 8.336 25.297 7.695 1 84.44 64 GLY B O 1
ATOM 2723 N N . SER B 1 65 ? 7.676 23.766 9.227 1 86.56 65 SER B N 1
ATOM 2724 C CA . SER B 1 65 ? 8.227 24.562 10.32 1 86.56 65 SER B CA 1
ATOM 2725 C C . SER B 1 65 ? 9.75 24.641 10.242 1 86.56 65 SER B C 1
ATOM 2727 O O . SER B 1 65 ? 10.367 25.562 10.773 1 86.56 65 SER B O 1
ATOM 2729 N N . VAL B 1 66 ? 10.281 23.625 9.609 1 84.06 66 VAL B N 1
ATOM 2730 C CA . VAL B 1 66 ? 11.727 23.609 9.383 1 84.06 66 VAL B CA 1
ATOM 2731 C C . VAL B 1 66 ? 12.055 24.328 8.078 1 84.06 66 VAL B C 1
ATOM 2733 O O . VAL B 1 66 ? 12.969 25.156 8.039 1 84.06 66 VAL B O 1
ATOM 2736 N N . LYS B 1 67 ? 11.281 24.109 7.145 1 83.62 67 LYS B N 1
ATOM 2737 C CA . LYS B 1 67 ? 11.484 24.688 5.82 1 83.62 67 LYS B CA 1
ATOM 2738 C C . LYS B 1 67 ? 11.375 26.203 5.859 1 83.62 67 LYS B C 1
ATOM 2740 O O . LYS B 1 67 ? 12.141 26.906 5.199 1 83.62 67 LYS B O 1
ATOM 2745 N N . PHE B 1 68 ? 10.445 26.75 6.676 1 88.12 68 PHE B N 1
ATOM 2746 C CA . PHE B 1 68 ? 10.164 28.188 6.723 1 88.12 68 PHE B CA 1
ATOM 2747 C C . PHE B 1 68 ? 10.656 28.781 8.031 1 88.12 68 PHE B C 1
ATOM 2749 O O . PHE B 1 68 ? 10.102 29.781 8.516 1 88.12 68 PHE B O 1
ATOM 2756 N N . ARG B 1 69 ? 11.617 28.156 8.586 1 89.06 69 ARG B N 1
ATOM 2757 C CA . ARG B 1 69 ? 12.141 28.547 9.898 1 89.06 69 ARG B CA 1
ATOM 2758 C C . ARG B 1 69 ? 12.547 30.016 9.914 1 89.06 69 ARG B C 1
ATOM 2760 O O . ARG B 1 69 ? 12.25 30.734 10.867 1 89.06 69 ARG B O 1
ATOM 2767 N N . GLU B 1 70 ? 13.219 30.484 8.891 1 88.88 70 GLU B N 1
ATOM 2768 C CA . GLU B 1 70 ? 13.719 31.844 8.836 1 88.88 70 GLU B CA 1
ATOM 2769 C C . GLU B 1 70 ? 12.57 32.844 8.938 1 88.88 70 GLU B C 1
ATOM 2771 O O . GLU B 1 70 ? 12.711 33.906 9.586 1 88.88 70 GLU B O 1
ATOM 2776 N N . PHE B 1 71 ? 11.523 32.562 8.336 1 90.12 71 PHE B N 1
ATOM 2777 C CA . PHE B 1 71 ? 10.359 33.438 8.367 1 90.12 71 PHE B CA 1
ATOM 2778 C C . PHE B 1 71 ? 9.75 33.469 9.766 1 90.12 71 PHE B C 1
ATOM 2780 O O . PHE B 1 71 ? 9.484 34.562 10.305 1 90.12 71 PHE B O 1
ATOM 2787 N N . PHE B 1 72 ? 9.555 32.344 10.406 1 91.38 72 PHE B N 1
ATOM 2788 C CA . PHE B 1 72 ? 8.828 32.25 11.664 1 91.38 72 PHE B CA 1
ATOM 2789 C C . PHE B 1 72 ? 9.695 32.719 12.828 1 91.38 72 PHE B C 1
ATOM 2791 O O . PHE B 1 72 ? 9.18 33.062 13.891 1 91.38 72 PHE B O 1
ATOM 2798 N N . GLU B 1 73 ? 10.953 32.719 12.633 1 90.94 73 GLU B N 1
ATOM 2799 C CA . GLU B 1 73 ? 11.867 33.219 13.664 1 90.94 73 GLU B CA 1
ATOM 2800 C C . GLU B 1 73 ? 11.75 34.719 13.836 1 90.94 73 GLU B C 1
ATOM 2802 O O . GLU B 1 73 ? 12.133 35.281 14.875 1 90.94 73 GLU B O 1
ATOM 2807 N N . GLN B 1 74 ? 11.148 35.406 12.875 1 90.62 74 GLN B N 1
ATOM 2808 C CA . GLN B 1 74 ? 11.078 36.875 12.883 1 90.62 74 GLN B CA 1
ATOM 2809 C C . GLN B 1 74 ? 9.75 37.344 13.453 1 90.62 74 GLN B C 1
ATOM 2811 O O . GLN B 1 74 ? 9.562 38.531 13.688 1 90.62 74 GLN B O 1
ATOM 2816 N N . ILE B 1 75 ? 8.906 36.438 13.711 1 91.88 75 ILE B N 1
ATOM 2817 C CA . ILE B 1 75 ? 7.574 36.844 14.133 1 91.88 75 ILE B CA 1
ATOM 2818 C C . ILE B 1 75 ? 7.492 36.844 15.656 1 91.88 75 ILE B C 1
ATOM 2820 O O . ILE B 1 75 ? 8.203 36.062 16.312 1 91.88 75 ILE B O 1
ATOM 2824 N N . LYS B 1 76 ? 6.68 37.781 16.172 1 93.75 76 LYS B N 1
ATOM 2825 C CA . LYS B 1 76 ? 6.352 37.844 17.594 1 93.75 76 LYS B CA 1
ATOM 2826 C C . LYS B 1 76 ? 4.867 37.562 17.828 1 93.75 76 LYS B C 1
ATOM 2828 O O . LYS B 1 76 ? 4.02 38.062 17.078 1 93.75 76 LYS B O 1
ATOM 2833 N N . PRO B 1 77 ? 4.52 36.906 18.984 1 94.75 77 PRO B N 1
ATOM 2834 C CA . PRO B 1 77 ? 5.449 36.219 19.891 1 94.75 77 PRO B CA 1
ATOM 2835 C C . PRO B 1 77 ? 6.219 35.094 19.203 1 94.75 77 PRO B C 1
ATOM 2837 O O . PRO B 1 77 ? 5.738 34.531 18.219 1 94.75 77 PRO B O 1
ATOM 2840 N N . LYS B 1 78 ? 7.367 34.75 19.688 1 94.38 78 LYS B N 1
ATOM 2841 C CA . LYS B 1 78 ? 8.211 33.719 19.078 1 94.38 78 LYS B CA 1
ATOM 2842 C C . LYS B 1 78 ? 7.52 32.344 19.094 1 94.38 78 LYS B C 1
ATOM 2844 O O . LYS B 1 78 ? 7.129 31.859 20.156 1 94.38 78 LYS B O 1
ATOM 2849 N N . PRO B 1 79 ? 7.398 31.719 17.969 1 95.56 79 PRO B N 1
ATOM 2850 C CA . PRO B 1 79 ? 6.73 30.422 17.906 1 95.56 79 PRO B CA 1
ATOM 2851 C C . PRO B 1 79 ? 7.547 29.312 18.562 1 95.56 79 PRO B C 1
ATOM 2853 O O . PRO B 1 79 ? 8.773 29.297 18.453 1 95.56 79 PRO B O 1
ATOM 2856 N N . VAL B 1 80 ? 6.887 28.469 19.25 1 95.81 80 VAL B N 1
ATOM 2857 C CA . VAL B 1 80 ? 7.492 27.266 19.812 1 95.81 80 VAL B CA 1
ATOM 2858 C C . VAL B 1 80 ? 7.27 26.094 18.859 1 95.81 80 VAL B C 1
ATOM 2860 O O . VAL B 1 80 ? 6.137 25.812 18.469 1 95.81 80 VAL B O 1
ATOM 2863 N N . LYS B 1 81 ? 8.336 25.453 18.5 1 94.5 81 LYS B N 1
ATOM 2864 C CA . LYS B 1 81 ? 8.25 24.312 17.594 1 94.5 81 LYS B CA 1
ATOM 2865 C C . LYS B 1 81 ? 7.91 23.031 18.359 1 94.5 81 LYS B C 1
ATOM 2867 O O . LYS B 1 81 ? 8.484 22.766 19.406 1 94.5 81 LYS B O 1
ATOM 2872 N N . LEU B 1 82 ? 6.957 22.297 17.812 1 94.69 82 LEU B N 1
ATOM 2873 C CA . LEU B 1 82 ? 6.527 21.047 18.406 1 94.69 82 LEU B CA 1
ATOM 2874 C C . LEU B 1 82 ? 6.809 19.875 17.469 1 94.69 82 LEU B C 1
ATOM 2876 O O . LEU B 1 82 ? 6.934 20.062 16.25 1 94.69 82 LEU B O 1
ATOM 2880 N N . ASP B 1 83 ? 6.957 18.656 18.031 1 91.94 83 ASP B N 1
ATOM 2881 C CA . ASP B 1 83 ? 7.082 17.469 17.203 1 91.94 83 ASP B CA 1
ATOM 2882 C C . ASP B 1 83 ? 5.797 17.203 16.422 1 91.94 83 ASP B C 1
ATOM 2884 O O . ASP B 1 83 ? 4.699 17.469 16.906 1 91.94 83 ASP B O 1
ATOM 2888 N N . GLU B 1 84 ? 5.938 16.75 15.273 1 90.44 84 GLU B N 1
ATOM 2889 C CA . GLU B 1 84 ? 4.82 16.625 14.344 1 90.44 84 GLU B CA 1
ATOM 2890 C C . GLU B 1 84 ? 3.879 15.5 14.742 1 90.44 84 GLU B C 1
ATOM 2892 O O . GLU B 1 84 ? 2.678 15.711 14.914 1 90.44 84 GLU B O 1
ATOM 2897 N N . LEU B 1 85 ? 4.391 14.312 14.938 1 88.31 85 LEU B N 1
ATOM 2898 C CA . LEU B 1 85 ? 3.57 13.125 15.148 1 88.31 85 LEU B CA 1
ATOM 2899 C C . LEU B 1 85 ? 2.848 13.188 16.484 1 88.31 85 LEU B C 1
ATOM 2901 O O . LEU B 1 85 ? 1.646 12.93 16.562 1 88.31 85 LEU B O 1
ATOM 2905 N N . GLY B 1 86 ? 3.578 13.602 17.469 1 92.19 86 GLY B N 1
ATOM 2906 C CA . GLY B 1 86 ? 2.969 13.734 18.781 1 92.19 86 GLY B CA 1
ATOM 2907 C C . GLY B 1 86 ? 1.893 14.805 18.844 1 92.19 86 GLY B C 1
ATOM 2908 O O . GLY B 1 86 ? 0.854 14.617 19.469 1 92.19 86 GLY B O 1
ATOM 2909 N N . THR B 1 87 ? 2.141 15.906 18.188 1 95.88 87 THR B N 1
ATOM 2910 C CA . THR B 1 87 ? 1.19 17.016 18.172 1 95.88 87 THR B CA 1
ATOM 2911 C C . THR B 1 87 ? -0.088 16.609 17.438 1 95.88 87 THR B C 1
ATOM 2913 O O . THR B 1 87 ? -1.19 16.953 17.875 1 95.88 87 THR B O 1
ATOM 2916 N N . GLN B 1 88 ? 0.075 15.945 16.328 1 95.38 88 GLN B N 1
ATOM 2917 C CA . GLN B 1 88 ? -1.08 15.477 15.578 1 95.38 88 GLN B CA 1
ATOM 2918 C C . GLN B 1 88 ? -1.912 14.5 16.406 1 95.38 88 GLN B C 1
ATOM 2920 O O . GLN B 1 88 ? -3.143 14.57 16.406 1 95.38 88 GLN B O 1
ATOM 2925 N N . ALA B 1 89 ? -1.242 13.594 17.062 1 94.81 89 ALA B N 1
ATOM 2926 C CA . ALA B 1 89 ? -1.932 12.625 17.906 1 94.81 89 ALA B CA 1
ATOM 2927 C C . ALA B 1 89 ? -2.664 13.312 19.062 1 94.81 89 ALA B C 1
ATOM 2929 O O . ALA B 1 89 ? -3.777 12.922 19.422 1 94.81 89 ALA B O 1
ATOM 2930 N N . PHE B 1 90 ? -2.027 14.297 19.625 1 95.75 90 PHE B N 1
ATOM 2931 C CA . PHE B 1 90 ? -2.635 15.062 20.703 1 95.75 90 PHE B CA 1
ATOM 2932 C C . PHE B 1 90 ? -3.908 15.75 20.234 1 95.75 90 PHE B C 1
ATOM 2934 O O . PHE B 1 90 ? -4.93 15.727 20.922 1 95.75 90 PHE B O 1
ATOM 2941 N N . GLY B 1 91 ? -3.816 16.344 19.031 1 97.62 91 GLY B N 1
ATOM 2942 C CA . GLY B 1 91 ? -4.992 16.969 18.438 1 97.62 91 GLY B CA 1
ATOM 2943 C C . GLY B 1 91 ? -6.094 15.969 18.125 1 97.62 91 GLY B C 1
ATOM 2944 O O . GLY B 1 91 ? -7.27 16.234 18.391 1 97.62 91 GLY B O 1
ATOM 2945 N N . ALA B 1 92 ? -5.723 14.859 17.625 1 97.25 92 ALA B N 1
ATOM 2946 C CA . ALA B 1 92 ? -6.695 13.812 17.312 1 97.25 92 ALA B CA 1
ATOM 2947 C C . ALA B 1 92 ? -7.395 13.32 18.578 1 97.25 92 ALA B C 1
ATOM 2949 O O . ALA B 1 92 ? -8.617 13.148 18.594 1 97.25 92 ALA B O 1
ATOM 2950 N N . ALA B 1 93 ? -6.637 13.102 19.625 1 96.25 93 ALA B N 1
ATOM 2951 C CA . ALA B 1 93 ? -7.203 12.664 20.906 1 96.25 93 ALA B CA 1
ATOM 2952 C C . ALA B 1 93 ? -8.219 13.68 21.422 1 96.25 93 ALA B C 1
ATOM 2954 O O . ALA B 1 93 ? -9.258 13.297 21.969 1 96.25 93 ALA B O 1
ATOM 2955 N N . HIS B 1 94 ? -7.891 14.867 21.297 1 96.5 94 HIS B N 1
ATOM 2956 C CA . HIS B 1 94 ? -8.805 15.922 21.719 1 96.5 94 HIS B CA 1
ATOM 2957 C C . HIS B 1 94 ? -10.117 15.867 20.953 1 96.5 94 HIS B C 1
ATOM 2959 O O . HIS B 1 94 ? -11.188 16.047 21.531 1 96.5 94 HIS B O 1
ATOM 2965 N N . LEU B 1 95 ? -10.023 15.664 19.656 1 97 95 LEU B N 1
ATOM 2966 C CA . LEU B 1 95 ? -11.211 15.617 18.797 1 97 95 LEU B CA 1
ATOM 2967 C C . LEU B 1 95 ? -12.109 14.445 19.188 1 97 95 LEU B C 1
ATOM 2969 O O . LEU B 1 95 ? -13.32 14.484 18.969 1 97 95 LEU B O 1
ATOM 2973 N N . LEU B 1 96 ? -11.539 13.438 19.781 1 96.25 96 LEU B N 1
ATOM 2974 C CA . LEU B 1 96 ? -12.273 12.227 20.109 1 96.25 96 LEU B CA 1
ATOM 2975 C C . LEU B 1 96 ? -13.047 12.406 21.406 1 96.25 96 LEU B C 1
ATOM 2977 O O . LEU B 1 96 ? -13.922 11.594 21.734 1 96.25 96 LEU B O 1
ATOM 2981 N N . LYS B 1 97 ? -12.797 13.414 22.156 1 94.25 97 LYS B N 1
ATOM 2982 C CA . LYS B 1 97 ? -13.43 13.617 23.453 1 94.25 97 LYS B CA 1
ATOM 2983 C C . LYS B 1 97 ? -14.93 13.875 23.297 1 94.25 97 LYS B C 1
ATOM 2985 O O . LYS B 1 97 ? -15.719 13.539 24.188 1 94.25 97 LYS B O 1
ATOM 2990 N N . ASP B 1 98 ? -15.281 14.492 22.25 1 92.75 98 ASP B N 1
ATOM 2991 C CA . ASP B 1 98 ? -16.703 14.719 21.984 1 92.75 98 ASP B CA 1
ATOM 2992 C C . ASP B 1 98 ? -17.25 13.656 21.031 1 92.75 98 ASP B C 1
ATOM 2994 O O . ASP B 1 98 ? -17.234 13.836 19.812 1 92.75 98 ASP B O 1
ATOM 2998 N N . ARG B 1 99 ? -17.938 12.758 21.547 1 91.5 99 ARG B N 1
ATOM 2999 C CA . ARG B 1 99 ? -18.422 11.609 20.766 1 91.5 99 ARG B CA 1
ATOM 3000 C C . ARG B 1 99 ? -19.484 12.039 19.781 1 91.5 99 ARG B C 1
ATOM 3002 O O . ARG B 1 99 ? -19.688 11.383 18.75 1 91.5 99 ARG B O 1
ATOM 3009 N N . SER B 1 100 ? -20.156 13.078 20.109 1 92.94 100 SER B N 1
ATOM 3010 C CA . SER B 1 100 ? -21.234 13.539 19.234 1 92.94 100 SER B CA 1
ATOM 3011 C C . SER B 1 100 ? -20.672 14.055 17.906 1 92.94 100 SER B C 1
ATOM 3013 O O . SER B 1 100 ? -21.422 14.188 16.938 1 92.94 100 SER B O 1
ATOM 3015 N N . ASN B 1 101 ? -19.406 14.266 17.812 1 95 101 ASN B N 1
ATOM 3016 C CA . ASN B 1 101 ? -18.766 14.82 16.625 1 95 101 ASN B CA 1
ATOM 3017 C C . ASN B 1 101 ? -17.906 13.789 15.922 1 95 101 ASN B C 1
ATOM 3019 O O . ASN B 1 101 ? -16.953 14.141 15.203 1 95 101 ASN B O 1
ATOM 3023 N N . VAL B 1 102 ? -18.266 12.539 16.188 1 95.12 102 VAL B N 1
ATOM 3024 C CA . VAL B 1 102 ? -17.469 11.461 15.633 1 95.12 102 VAL B CA 1
ATOM 3025 C C . VAL B 1 102 ? -18.344 10.523 14.812 1 95.12 102 VAL B C 1
ATOM 3027 O O . VAL B 1 102 ? -19.422 10.125 15.258 1 95.12 102 VAL B O 1
ATOM 3030 N N . LYS B 1 103 ? -18 10.305 13.547 1 95.31 103 LYS B N 1
ATOM 3031 C CA . LYS B 1 103 ? -18.641 9.281 12.734 1 95.31 103 LYS B CA 1
ATOM 3032 C C . LYS B 1 103 ? -17.891 7.961 12.812 1 95.31 103 LYS B C 1
ATOM 3034 O O . LYS B 1 103 ? -16.656 7.941 12.75 1 95.31 103 LYS B O 1
ATOM 3039 N N . ILE B 1 104 ? -18.625 6.855 13.023 1 96 104 ILE B N 1
ATOM 3040 C CA . ILE B 1 104 ? -18 5.539 13.148 1 96 104 ILE B CA 1
ATOM 3041 C C . ILE B 1 104 ? -18.547 4.613 12.062 1 96 104 ILE B C 1
ATOM 3043 O O . ILE B 1 104 ? -19.75 4.527 11.859 1 96 104 ILE B O 1
ATOM 3047 N N . LEU B 1 105 ? -17.703 4.043 11.289 1 96 105 LEU B N 1
ATOM 3048 C CA . LEU B 1 105 ? -18.031 2.957 10.375 1 96 105 LEU B CA 1
ATOM 3049 C C . LEU B 1 105 ? -17.562 1.617 10.93 1 96 105 LEU B C 1
ATOM 3051 O O . LEU B 1 105 ? -16.422 1.488 11.352 1 96 105 LEU B O 1
ATOM 3055 N N . GLY B 1 106 ? -18.438 0.597 10.922 1 95.75 106 GLY B N 1
ATOM 3056 C CA . GLY B 1 106 ? -18.125 -0.695 11.516 1 95.75 106 GLY B CA 1
ATOM 3057 C C . GLY B 1 106 ? -18.766 -0.886 12.883 1 95.75 106 GLY B C 1
ATOM 3058 O O . GLY B 1 106 ? -19.75 -0.229 13.219 1 95.75 106 GLY B O 1
ATOM 3059 N N . PRO B 1 107 ? -18.25 -1.789 13.656 1 95.38 107 PRO B N 1
ATOM 3060 C CA . PRO B 1 107 ? -18.812 -2.035 14.992 1 95.38 107 PRO B CA 1
ATOM 3061 C C . PRO B 1 107 ? -18.766 -0.798 15.883 1 95.38 107 PRO B C 1
ATOM 3063 O O . PRO B 1 107 ? -17.781 -0.048 15.859 1 95.38 107 PRO B O 1
ATOM 3066 N N . GLN B 1 108 ? -19.797 -0.676 16.641 1 92.62 108 GLN B N 1
ATOM 3067 C CA . GLN B 1 108 ? -19.812 0.428 17.594 1 92.62 108 GLN B CA 1
ATOM 3068 C C . GLN B 1 108 ? -18.969 0.117 18.828 1 92.62 108 GLN B C 1
ATOM 3070 O O . GLN B 1 108 ? -18.953 -1.019 19.297 1 92.62 108 GLN B O 1
ATOM 3075 N N . ILE B 1 109 ? -18.188 1.119 19.125 1 90.62 109 ILE B N 1
ATOM 3076 C CA . ILE B 1 109 ? -17.297 0.921 20.266 1 90.62 109 ILE B CA 1
ATOM 3077 C C . ILE B 1 109 ? -17.516 2.027 21.297 1 90.62 109 ILE B C 1
ATOM 3079 O O . ILE B 1 109 ? -17.828 3.162 20.938 1 90.62 109 ILE B O 1
ATOM 3083 N N . GLU B 1 110 ? -17.297 1.627 22.5 1 87.75 110 GLU B N 1
ATOM 3084 C CA . GLU B 1 110 ? -17.469 2.59 23.578 1 87.75 110 GLU B CA 1
ATOM 3085 C C . GLU B 1 110 ? -16.203 3.41 23.797 1 87.75 110 GLU B C 1
ATOM 3087 O O . GLU B 1 110 ? -16.25 4.641 23.844 1 87.75 110 GLU B O 1
ATOM 3092 N N . ASP B 1 111 ? -15.117 2.672 23.922 1 91.56 111 ASP B N 1
ATOM 3093 C CA . ASP B 1 111 ? -13.828 3.332 24.125 1 91.56 111 ASP B CA 1
ATOM 3094 C C . ASP B 1 111 ? -13.109 3.549 22.797 1 91.56 111 ASP B C 1
ATOM 3096 O O . ASP B 1 111 ? -12.812 2.59 22.078 1 91.56 111 ASP B O 1
ATOM 3100 N N . LEU B 1 112 ? -12.82 4.773 22.562 1 94.44 112 LEU B N 1
ATOM 3101 C CA . LEU B 1 112 ? -12.195 5.109 21.281 1 94.44 112 LEU B CA 1
ATOM 3102 C C . LEU B 1 112 ? -10.68 4.992 21.375 1 94.44 112 LEU B C 1
ATOM 3104 O O . LEU B 1 112 ? -9.992 4.949 20.359 1 94.44 112 LEU B O 1
ATOM 3108 N N . ILE B 1 113 ? -10.172 4.98 22.625 1 94.88 113 ILE B N 1
ATOM 3109 C CA . ILE B 1 113 ? -8.75 4.801 22.906 1 94.88 113 ILE B CA 1
ATOM 3110 C C . ILE B 1 113 ? -8.547 3.555 23.766 1 94.88 113 ILE B C 1
ATOM 3112 O O . ILE B 1 113 ? -9.281 3.332 24.734 1 94.88 113 ILE B O 1
ATOM 3116 N N . PRO B 1 114 ? -7.543 2.74 23.5 1 97.06 114 PRO B N 1
ATOM 3117 C CA . PRO B 1 114 ? -6.426 2.896 22.562 1 97.06 114 PRO B CA 1
ATOM 3118 C C . PRO B 1 114 ? -6.848 2.738 21.109 1 97.06 114 PRO B C 1
ATOM 3120 O O . PRO B 1 114 ? -7.875 2.111 20.828 1 97.06 114 PRO B O 1
ATOM 3123 N N . CYS B 1 115 ? -6.043 3.314 20.188 1 98.06 115 CYS B N 1
ATOM 3124 C CA . CYS B 1 115 ? -6.352 3.285 18.75 1 98.06 115 CYS B CA 1
ATOM 3125 C C . CYS B 1 115 ? -5.102 3.543 17.922 1 98.06 115 CYS B C 1
ATOM 3127 O O . CYS B 1 115 ? -4.031 3.818 18.469 1 98.06 115 CYS B O 1
ATOM 3129 N N . ILE B 1 116 ? -5.184 3.312 16.656 1 97.88 116 ILE B N 1
ATOM 3130 C CA . ILE B 1 116 ? -4.188 3.766 15.695 1 97.88 116 ILE B CA 1
ATOM 3131 C C . ILE B 1 116 ? -4.664 5.055 15.031 1 97.88 116 ILE B C 1
ATOM 3133 O O . ILE B 1 116 ? -5.777 5.109 14.5 1 97.88 116 ILE B O 1
ATOM 3137 N N . ILE B 1 117 ? -3.863 6.078 15.078 1 98.19 117 ILE B N 1
ATOM 3138 C CA . ILE B 1 117 ? -4.148 7.328 14.383 1 98.19 117 ILE B CA 1
ATOM 3139 C C . ILE B 1 117 ? -3.52 7.301 12.992 1 98.19 117 ILE B C 1
ATOM 3141 O O . ILE B 1 117 ? -2.305 7.141 12.859 1 98.19 117 ILE B O 1
ATOM 3145 N N . ILE B 1 118 ? -4.344 7.352 12.008 1 98.06 118 ILE B N 1
ATOM 3146 C CA . ILE B 1 118 ? -3.895 7.441 10.625 1 98.06 118 ILE B CA 1
ATOM 3147 C C . ILE B 1 118 ? -3.943 8.898 10.156 1 98.06 118 ILE B C 1
ATOM 3149 O O . ILE B 1 118 ? -5.027 9.453 9.961 1 98.06 118 ILE B O 1
ATOM 3153 N N . SER B 1 119 ? -2.812 9.469 9.992 1 96.06 119 SER B N 1
ATOM 3154 C CA . SER B 1 119 ? -2.725 10.82 9.445 1 96.06 119 SER B CA 1
ATOM 3155 C C . SER B 1 119 ? -2.551 10.805 7.934 1 96.06 119 SER B C 1
ATOM 3157 O O . SER B 1 119 ? -1.459 10.523 7.43 1 96.06 119 SER B O 1
ATOM 3159 N N . MET B 1 120 ? -3.625 11.133 7.273 1 95.38 120 MET B N 1
ATOM 3160 C CA . MET B 1 120 ? -3.615 11.055 5.812 1 95.38 120 MET B CA 1
ATOM 3161 C C . MET B 1 120 ? -3.533 12.445 5.195 1 95.38 120 MET B C 1
ATOM 3163 O O . MET B 1 120 ? -4.52 13.188 5.188 1 95.38 120 MET B O 1
ATOM 3167 N N . GLY B 1 121 ? -2.422 12.867 4.676 1 93.38 121 GLY B N 1
ATOM 3168 C CA . GLY B 1 121 ? -2.176 14.078 3.912 1 93.38 121 GLY B CA 1
ATOM 3169 C C . GLY B 1 121 ? -1.528 13.812 2.564 1 93.38 121 GLY B C 1
ATOM 3170 O O . GLY B 1 121 ? -2.018 13 1.784 1 93.38 121 GLY B O 1
ATOM 3171 N N . THR B 1 122 ? -0.368 14.594 2.395 1 92.62 122 THR B N 1
ATOM 3172 C CA . THR B 1 122 ? 0.409 14.289 1.198 1 92.62 122 THR B CA 1
ATOM 3173 C C . THR B 1 122 ? 0.89 12.844 1.224 1 92.62 122 THR B C 1
ATOM 3175 O O . THR B 1 122 ? 0.774 12.125 0.226 1 92.62 122 THR B O 1
ATOM 3178 N N . GLY B 1 123 ? 1.443 12.453 2.287 1 93.75 123 GLY B N 1
ATOM 3179 C CA . GLY B 1 123 ? 1.708 11.07 2.648 1 93.75 123 GLY B CA 1
ATOM 3180 C C . GLY B 1 123 ? 0.875 10.586 3.822 1 93.75 123 GLY B C 1
ATOM 3181 O O . GLY B 1 123 ? -0.056 11.273 4.25 1 93.75 123 GLY B O 1
ATOM 3182 N N . VAL B 1 124 ? 1.154 9.375 4.309 1 95.31 124 VAL B N 1
ATOM 3183 C CA . VAL B 1 124 ? 0.358 8.789 5.383 1 95.31 124 VAL B CA 1
ATOM 3184 C C . VAL B 1 124 ? 1.278 8.289 6.496 1 95.31 124 VAL B C 1
ATOM 3186 O O . VAL B 1 124 ? 2.33 7.707 6.223 1 95.31 124 VAL B O 1
ATOM 3189 N N . SER B 1 125 ? 0.902 8.539 7.711 1 93.81 125 SER B N 1
ATOM 3190 C CA . SER B 1 125 ? 1.616 8.008 8.867 1 93.81 125 SER B CA 1
ATOM 3191 C C . SER B 1 125 ? 0.668 7.277 9.812 1 93.81 125 SER B C 1
ATOM 3193 O O . SER B 1 125 ? -0.515 7.613 9.898 1 93.81 125 SER B O 1
ATOM 3195 N N . TYR B 1 126 ? 1.137 6.238 10.43 1 95.69 126 TYR B N 1
ATOM 3196 C CA . TYR B 1 126 ? 0.412 5.488 11.453 1 95.69 126 TYR B CA 1
ATOM 3197 C C . TYR B 1 126 ? 1.039 5.695 12.828 1 95.69 126 TYR B C 1
ATOM 3199 O O . TYR B 1 126 ? 2.246 5.512 13 1 95.69 126 TYR B O 1
ATOM 3207 N N . SER B 1 127 ? 0.232 6.055 13.82 1 96.69 127 SER B N 1
ATOM 3208 C CA . SER B 1 127 ? 0.686 6.207 15.195 1 96.69 127 SER B CA 1
ATOM 3209 C C . SER B 1 127 ? -0.24 5.484 16.172 1 96.69 127 SER B C 1
ATOM 3211 O O . SER B 1 127 ? -1.463 5.602 16.078 1 96.69 127 SER B O 1
ATOM 3213 N N . ALA B 1 128 ? 0.354 4.734 17.078 1 97 128 ALA B N 1
ATOM 3214 C CA . ALA B 1 128 ? -0.429 4.098 18.125 1 97 128 ALA B CA 1
ATOM 3215 C C . ALA B 1 128 ? -0.625 5.043 19.312 1 97 128 ALA B C 1
ATOM 3217 O O . ALA B 1 128 ? 0.333 5.648 19.797 1 97 128 ALA B O 1
ATOM 3218 N N . LEU B 1 129 ? -1.839 5.207 19.688 1 97.38 129 LEU B N 1
ATOM 3219 C CA . LEU B 1 129 ? -2.188 5.988 20.859 1 97.38 129 LEU B CA 1
ATOM 3220 C C . LEU B 1 129 ? -2.668 5.078 21.984 1 97.38 129 LEU B C 1
ATOM 3222 O O . LEU B 1 129 ? -3.68 4.391 21.844 1 97.38 129 LEU B O 1
ATOM 3226 N N . SER B 1 130 ? -1.955 5.121 23.078 1 96.12 130 SER B N 1
ATOM 3227 C CA . SER B 1 130 ? -2.293 4.254 24.203 1 96.12 130 SER B CA 1
ATOM 3228 C C . SER B 1 130 ? -3.299 4.926 25.141 1 96.12 130 SER B C 1
ATOM 3230 O O . SER B 1 130 ? -3.59 6.117 25 1 96.12 130 SER B O 1
ATOM 3232 N N . ILE B 1 131 ? -3.756 4.184 26.109 1 93.38 131 ILE B N 1
ATOM 3233 C CA . ILE B 1 131 ? -4.754 4.656 27.062 1 93.38 131 ILE B CA 1
ATOM 3234 C C . ILE B 1 131 ? -4.16 5.773 27.922 1 93.38 131 ILE B C 1
ATOM 3236 O O . ILE B 1 131 ? -4.875 6.684 28.344 1 93.38 131 ILE B O 1
ATOM 3240 N N . ASP B 1 132 ? -2.859 5.719 28.094 1 92.38 132 ASP B N 1
ATOM 3241 C CA . ASP B 1 132 ? -2.189 6.734 28.906 1 92.38 132 ASP B CA 1
ATOM 3242 C C . ASP B 1 132 ? -1.694 7.887 28.031 1 92.38 132 ASP B C 1
ATOM 3244 O O . ASP B 1 132 ? -0.786 8.625 28.422 1 92.38 132 ASP B O 1
ATOM 3248 N N . ASN B 1 133 ? -2.113 7.973 26.797 1 88.25 133 ASN B N 1
ATOM 3249 C CA . ASN B 1 133 ? -1.885 9.062 25.844 1 88.25 133 ASN B CA 1
ATOM 3250 C C . ASN B 1 133 ? -0.44 9.094 25.359 1 88.25 133 ASN B C 1
ATOM 3252 O O . ASN B 1 133 ? 0.109 10.156 25.094 1 88.25 133 ASN B O 1
ATOM 3256 N N . LYS B 1 134 ? 0.145 7.945 25.391 1 93.88 134 LYS B N 1
ATOM 3257 C CA . LYS B 1 134 ? 1.458 7.836 24.75 1 93.88 134 LYS B CA 1
ATOM 3258 C C . LYS B 1 134 ? 1.328 7.531 23.266 1 93.88 134 LYS B C 1
ATOM 3260 O O . LYS B 1 134 ? 0.469 6.746 22.859 1 93.88 134 LYS B O 1
ATOM 3265 N N . VAL B 1 135 ? 2.203 8.211 22.516 1 94.88 135 VAL B N 1
ATOM 3266 C CA . VAL B 1 135 ? 2.145 8.078 21.062 1 94.88 135 VAL B CA 1
ATOM 3267 C C . VAL B 1 135 ? 3.406 7.379 20.547 1 94.88 135 VAL B C 1
ATOM 3269 O O . VAL B 1 135 ? 4.516 7.703 20.984 1 94.88 135 VAL B O 1
ATOM 3272 N N . LYS B 1 136 ? 3.223 6.398 19.75 1 94.12 136 LYS B N 1
ATOM 3273 C CA . LYS B 1 136 ? 4.324 5.68 19.125 1 94.12 136 LYS B CA 1
ATOM 3274 C C . LYS B 1 136 ? 4.133 5.598 17.609 1 94.12 136 LYS B C 1
ATOM 3276 O O . LYS B 1 136 ? 3.076 5.168 17.141 1 94.12 136 LYS B O 1
ATOM 3281 N N . HIS B 1 137 ? 5.156 6.066 16.891 1 92.69 137 HIS B N 1
ATOM 3282 C CA . HIS B 1 137 ? 5.125 5.887 15.445 1 92.69 137 HIS B CA 1
ATOM 3283 C C . HIS B 1 137 ? 5.238 4.41 15.078 1 92.69 137 HIS B C 1
ATOM 3285 O O . HIS B 1 137 ? 6.164 3.725 15.516 1 92.69 137 HIS B O 1
ATOM 3291 N N . VAL B 1 138 ? 4.32 3.908 14.242 1 92.56 138 VAL B N 1
ATOM 3292 C CA . VAL B 1 138 ? 4.301 2.465 14.023 1 92.56 138 VAL B CA 1
ATOM 3293 C C . VAL B 1 138 ? 4.262 2.17 12.531 1 92.56 138 VAL B C 1
ATOM 3295 O O . VAL B 1 138 ? 4.133 1.015 12.117 1 92.56 138 VAL B O 1
ATOM 3298 N N . GLY B 1 139 ? 4.316 3.197 11.688 1 89.88 139 GLY B N 1
ATOM 3299 C CA . GLY B 1 139 ? 4.363 2.93 10.266 1 89.88 139 GLY B CA 1
ATOM 3300 C C . GLY B 1 139 ? 3.842 4.078 9.422 1 89.88 139 GLY B C 1
ATOM 3301 O O . GLY B 1 139 ? 3.734 5.207 9.906 1 89.88 139 GLY B O 1
ATOM 3302 N N . GLY B 1 140 ? 3.59 3.732 8.109 1 92.38 140 GLY B N 1
ATOM 3303 C CA . GLY B 1 140 ? 3.086 4.707 7.152 1 92.38 140 GLY B CA 1
ATOM 3304 C C . GLY B 1 140 ? 3.043 4.18 5.73 1 92.38 140 GLY B C 1
ATOM 3305 O O . GLY B 1 140 ? 3.262 2.988 5.496 1 92.38 140 GLY B O 1
ATOM 3306 N N . SER B 1 141 ? 2.67 5.09 4.844 1 93.31 141 SER B N 1
ATOM 3307 C CA . SER B 1 141 ? 2.594 4.781 3.42 1 93.31 141 SER B CA 1
ATOM 3308 C C . SER B 1 141 ? 2.916 6.008 2.574 1 93.31 141 SER B C 1
ATOM 3310 O O . SER B 1 141 ? 2.455 7.113 2.869 1 93.31 141 SER B O 1
ATOM 3312 N N . PRO B 1 142 ? 3.76 5.816 1.618 1 94.5 142 PRO B N 1
ATOM 3313 C CA . PRO B 1 142 ? 3.98 6.934 0.698 1 94.5 142 PRO B CA 1
ATOM 3314 C C . PRO B 1 142 ? 2.811 7.148 -0.259 1 94.5 142 PRO B C 1
ATOM 3316 O O . PRO B 1 142 ? 2.832 8.078 -1.066 1 94.5 142 PRO B O 1
ATOM 3319 N N . LEU B 1 143 ? 1.853 6.262 -0.22 1 97 143 LEU B N 1
ATOM 3320 C CA . LEU B 1 143 ? 0.657 6.406 -1.044 1 97 143 LEU B CA 1
ATOM 3321 C C . LEU B 1 143 ? -0.428 7.176 -0.299 1 97 143 LEU B C 1
ATOM 3323 O O . LEU B 1 143 ? -1.174 6.594 0.493 1 97 143 LEU B O 1
ATOM 3327 N N . GLY B 1 144 ? -0.519 8.445 -0.574 1 96.06 144 GLY B N 1
ATOM 3328 C CA . GLY B 1 144 ? -1.497 9.32 0.055 1 96.06 144 GLY B CA 1
ATOM 3329 C C . GLY B 1 144 ? -2.146 10.289 -0.917 1 96.06 144 GLY B C 1
ATOM 3330 O O . GLY B 1 144 ? -2.361 9.953 -2.084 1 96.06 144 GLY B O 1
ATOM 3331 N N . GLY B 1 145 ? -2.529 11.398 -0.414 1 95.31 145 GLY B N 1
ATOM 3332 C CA . GLY B 1 145 ? -3.174 12.406 -1.242 1 95.31 145 GLY B CA 1
ATOM 3333 C C . GLY B 1 145 ? -2.281 12.922 -2.355 1 95.31 145 GLY B C 1
ATOM 3334 O O . GLY B 1 145 ? -2.76 13.219 -3.453 1 95.31 145 GLY B O 1
ATOM 3335 N N . GLY B 1 146 ? -1.016 13.117 -2.023 1 95.06 146 GLY B N 1
ATOM 3336 C CA . GLY B 1 146 ? -0.081 13.539 -3.055 1 95.06 146 GLY B CA 1
ATOM 3337 C C . GLY B 1 146 ? 0.009 12.562 -4.215 1 95.06 146 GLY B C 1
ATOM 3338 O O . GLY B 1 146 ? 0.135 12.977 -5.367 1 95.06 146 GLY B O 1
ATOM 3339 N N . THR B 1 147 ? -0.019 11.312 -3.924 1 97 147 THR B N 1
ATOM 3340 C CA . THR B 1 147 ? 0.016 10.273 -4.945 1 97 147 THR B CA 1
ATOM 3341 C C . THR B 1 147 ? -1.213 10.359 -5.844 1 97 147 THR B C 1
ATOM 3343 O O . THR B 1 147 ? -1.1 10.273 -7.07 1 97 147 THR B O 1
ATOM 3346 N N . LEU B 1 148 ? -2.375 10.516 -5.168 1 96.5 148 LEU B N 1
ATOM 3347 C CA . LEU B 1 148 ? -3.619 10.617 -5.922 1 96.5 148 LEU B CA 1
ATOM 3348 C C . LEU B 1 148 ? -3.566 11.781 -6.902 1 96.5 148 LEU B C 1
ATOM 3350 O O . LEU B 1 148 ? -3.869 11.617 -8.086 1 96.5 148 LEU B O 1
ATOM 3354 N N . LEU B 1 149 ? -3.139 12.914 -6.441 1 95.19 149 LEU B N 1
ATOM 3355 C CA . LEU B 1 149 ? -3.078 14.117 -7.266 1 95.19 149 LEU B CA 1
ATOM 3356 C C . LEU B 1 149 ? -2.078 13.945 -8.406 1 95.19 149 LEU B C 1
ATOM 3358 O O . LEU B 1 149 ? -2.373 14.289 -9.555 1 95.19 149 LEU B O 1
ATOM 3362 N N . GLY B 1 150 ? -0.924 13.438 -8.078 1 95.94 150 GLY B N 1
ATOM 3363 C CA . GLY B 1 150 ? 0.119 13.266 -9.078 1 95.94 150 GLY B CA 1
ATOM 3364 C C . GLY B 1 150 ? -0.264 12.297 -10.18 1 95.94 150 GLY B C 1
ATOM 3365 O O . GLY B 1 150 ? -0.126 12.609 -11.367 1 95.94 150 GLY B O 1
ATOM 3366 N N . LEU B 1 151 ? -0.78 11.141 -9.828 1 97 151 LEU B N 1
ATOM 3367 C CA . LEU B 1 151 ? -1.14 10.125 -10.812 1 97 151 LEU B CA 1
ATOM 3368 C C . LEU B 1 151 ? -2.357 10.555 -11.625 1 97 151 LEU B C 1
ATOM 3370 O O . LEU B 1 151 ? -2.436 10.297 -12.828 1 97 151 LEU B O 1
ATOM 3374 N N . ALA B 1 152 ? -3.334 11.188 -10.93 1 96.56 152 ALA B N 1
ATOM 3375 C CA . ALA B 1 152 ? -4.492 11.695 -11.664 1 96.56 152 ALA B CA 1
ATOM 3376 C C . ALA B 1 152 ? -4.074 12.719 -12.719 1 96.56 152 ALA B C 1
ATOM 3378 O O . ALA B 1 152 ? -4.578 12.703 -13.844 1 96.56 152 ALA B O 1
ATOM 3379 N N . ASN B 1 153 ? -3.16 13.57 -12.328 1 96.06 153 ASN B N 1
ATOM 3380 C CA . ASN B 1 153 ? -2.67 14.57 -13.273 1 96.06 153 ASN B CA 1
ATOM 3381 C C . ASN B 1 153 ? -2 13.914 -14.477 1 96.06 153 ASN B C 1
ATOM 3383 O O . ASN B 1 153 ? -2.246 14.305 -15.617 1 96.06 153 ASN B O 1
ATOM 3387 N N . LEU B 1 154 ? -1.183 12.945 -14.258 1 95.25 154 LEU B N 1
ATOM 3388 C CA . LEU B 1 154 ? -0.432 12.281 -15.32 1 95.25 154 LEU B CA 1
ATOM 3389 C C . LEU B 1 154 ? -1.357 11.453 -16.203 1 95.25 154 LEU B C 1
ATOM 3391 O O . LEU B 1 154 ? -1.167 11.391 -17.422 1 95.25 154 LEU B O 1
ATOM 3395 N N . LEU B 1 155 ? -2.395 10.852 -15.586 1 95.19 155 LEU B N 1
ATOM 3396 C CA . LEU B 1 155 ? -3.211 9.867 -16.297 1 95.19 155 LEU B CA 1
ATOM 3397 C C . LEU B 1 155 ? -4.371 10.547 -17.016 1 95.19 155 LEU B C 1
ATOM 3399 O O . LEU B 1 155 ? -4.715 10.164 -18.141 1 95.19 155 LEU B O 1
ATOM 3403 N N . ILE B 1 156 ? -5 11.555 -16.328 1 94.69 156 ILE B N 1
ATOM 3404 C CA . ILE B 1 156 ? -6.242 12.078 -16.891 1 94.69 156 ILE B CA 1
ATOM 3405 C C . ILE B 1 156 ? -6.207 13.602 -16.891 1 94.69 156 ILE B C 1
ATOM 3407 O O . ILE B 1 156 ? -7.215 14.258 -17.156 1 94.69 156 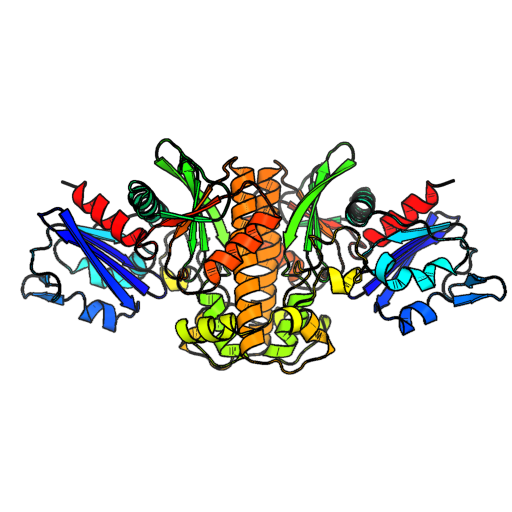ILE B O 1
ATOM 3411 N N . GLN B 1 157 ? -5.109 14.234 -16.484 1 93.5 157 GLN B N 1
ATOM 3412 C CA . GLN B 1 157 ? -4.859 15.672 -16.547 1 93.5 157 GLN B CA 1
ATOM 3413 C C . GLN B 1 157 ? -5.828 16.422 -15.641 1 93.5 157 GLN B C 1
ATOM 3415 O O . GLN B 1 157 ? -6.418 17.422 -16.062 1 93.5 157 GLN B O 1
ATOM 3420 N N . VAL B 1 158 ? -6.09 15.875 -14.531 1 93.44 158 VAL B N 1
ATOM 3421 C CA . VAL B 1 158 ? -6.859 16.516 -13.477 1 93.44 158 VAL B CA 1
ATOM 3422 C C . VAL B 1 158 ? -6.016 16.625 -12.203 1 93.44 158 VAL B C 1
ATOM 3424 O O . VAL B 1 158 ? -5.508 15.617 -11.703 1 93.44 158 VAL B O 1
ATOM 3427 N N . ASN B 1 159 ? -5.828 17.812 -11.68 1 88.75 159 ASN B N 1
ATOM 3428 C CA . ASN B 1 159 ? -4.934 17.984 -10.539 1 88.75 159 ASN B CA 1
ATOM 3429 C C . ASN B 1 159 ? -5.637 18.672 -9.375 1 88.75 159 ASN B C 1
ATOM 3431 O O . ASN B 1 159 ? -5 19.391 -8.594 1 88.75 159 ASN B O 1
ATOM 3435 N N . ASN B 1 160 ? -6.91 18.547 -9.336 1 89.56 160 ASN B N 1
ATOM 3436 C CA . ASN B 1 160 ? -7.648 19.062 -8.188 1 89.56 160 ASN B CA 1
ATOM 3437 C C . ASN B 1 160 ? -8.469 17.969 -7.508 1 89.56 160 ASN B C 1
ATOM 3439 O O . ASN B 1 160 ? -9.125 17.172 -8.18 1 89.56 160 ASN B O 1
ATOM 3443 N N . PHE B 1 161 ? -8.438 18.062 -6.254 1 89.38 161 PHE B N 1
ATOM 3444 C CA . PHE B 1 161 ? -8.953 16.984 -5.406 1 89.38 161 PHE B CA 1
ATOM 3445 C C . PHE B 1 161 ? -10.461 16.828 -5.605 1 89.38 161 PHE B C 1
ATOM 3447 O O . PHE B 1 161 ? -10.945 15.703 -5.77 1 89.38 161 PHE B O 1
ATOM 3454 N N . ASP B 1 162 ? -11.172 17.891 -5.582 1 90.69 162 ASP B N 1
ATOM 3455 C CA . ASP B 1 162 ? -12.625 17.859 -5.691 1 90.69 162 ASP B CA 1
ATOM 3456 C C . ASP B 1 162 ? -13.062 17.203 -7 1 90.69 162 ASP B C 1
ATOM 3458 O O . ASP B 1 162 ? -13.977 16.375 -7.012 1 90.69 162 ASP B O 1
ATOM 3462 N N . GLU B 1 163 ? -12.406 17.516 -8.062 1 93.81 163 GLU B N 1
ATOM 3463 C CA . GLU B 1 163 ? -12.758 16.953 -9.367 1 93.81 163 GLU B CA 1
ATOM 3464 C C . GLU B 1 163 ? -12.406 15.469 -9.445 1 93.81 163 GLU B C 1
ATOM 3466 O O . GLU B 1 163 ? -13.156 14.68 -10.023 1 93.81 163 GLU B O 1
ATOM 3471 N N . ILE B 1 164 ? -11.242 15.109 -8.914 1 95.38 164 ILE B N 1
ATOM 3472 C CA . ILE B 1 164 ? -10.852 13.711 -8.898 1 95.38 164 ILE B CA 1
ATOM 3473 C C . ILE B 1 164 ? -11.891 12.883 -8.148 1 95.38 164 ILE B C 1
ATOM 3475 O O . ILE B 1 164 ? -12.305 11.82 -8.609 1 95.38 164 ILE B O 1
ATOM 3479 N N . LEU B 1 165 ? -12.312 13.398 -7 1 94.5 165 LEU B N 1
ATOM 3480 C CA . LEU B 1 165 ? -13.289 12.688 -6.18 1 94.5 165 LEU B CA 1
ATOM 3481 C C . LEU B 1 165 ? -14.633 12.602 -6.891 1 94.5 165 LEU B C 1
ATOM 3483 O O . LEU B 1 165 ? -15.32 11.586 -6.805 1 94.5 165 LEU B O 1
ATOM 3487 N N . ARG B 1 166 ? -15.016 13.672 -7.535 1 95.38 166 ARG B N 1
ATOM 3488 C CA . ARG B 1 166 ? -16.25 13.656 -8.312 1 95.38 166 ARG B CA 1
ATOM 3489 C C . ARG B 1 166 ? -16.219 12.547 -9.367 1 95.38 166 ARG B C 1
ATOM 3491 O O . ARG B 1 166 ? -17.172 11.781 -9.5 1 95.38 166 ARG B O 1
ATOM 3498 N N . LEU B 1 167 ? -15.148 12.477 -10.102 1 96.69 167 LEU B N 1
ATOM 3499 C CA . LEU B 1 167 ? -14.977 11.445 -11.125 1 96.69 167 LEU B CA 1
ATOM 3500 C C . LEU B 1 167 ? -14.984 10.055 -10.508 1 96.69 167 LEU B C 1
ATOM 3502 O O . LEU B 1 167 ? -15.672 9.156 -10.992 1 96.69 167 LEU B O 1
ATOM 3506 N N . ALA B 1 168 ? -14.219 9.914 -9.406 1 96.12 168 ALA B N 1
ATOM 3507 C CA . ALA B 1 168 ? -14.117 8.617 -8.734 1 96.12 168 ALA B CA 1
ATOM 3508 C C . ALA B 1 168 ? -15.492 8.133 -8.281 1 96.12 168 ALA B C 1
ATOM 3510 O O . ALA B 1 168 ? -15.766 6.93 -8.312 1 96.12 168 ALA B O 1
ATOM 3511 N N . ASN B 1 169 ? -16.344 9.016 -7.871 1 94.88 169 ASN B N 1
ATOM 3512 C CA . ASN B 1 169 ? -17.656 8.68 -7.328 1 94.88 169 ASN B CA 1
ATOM 3513 C C . ASN B 1 169 ? -18.578 8.133 -8.406 1 94.88 169 ASN B C 1
ATOM 3515 O O . ASN B 1 169 ? -19.531 7.398 -8.109 1 94.88 169 ASN B O 1
ATOM 3519 N N . ILE B 1 170 ? -18.328 8.422 -9.641 1 96 170 ILE B N 1
ATOM 3520 C CA . ILE B 1 170 ? -19.219 7.969 -10.695 1 96 170 ILE B CA 1
ATOM 3521 C C . ILE B 1 170 ? -18.547 6.883 -11.531 1 96 170 ILE B C 1
ATOM 3523 O O . ILE B 1 170 ? -19.156 6.328 -12.453 1 96 170 ILE B O 1
ATOM 3527 N N . GLY B 1 171 ? -17.281 6.566 -11.25 1 96.25 171 GLY B N 1
ATOM 3528 C CA . GLY B 1 171 ? -16.531 5.57 -12.008 1 96.25 171 GLY B CA 1
ATOM 3529 C C . GLY B 1 171 ? -16.719 4.16 -11.477 1 96.25 171 GLY B C 1
ATOM 3530 O O . GLY B 1 171 ? -17.266 3.967 -10.383 1 96.25 171 GLY B O 1
ATOM 3531 N N . LYS B 1 172 ? -16.297 3.215 -12.289 1 94.56 172 LYS B N 1
ATOM 3532 C CA . LYS B 1 172 ? -16.312 1.801 -11.93 1 94.56 172 LYS B CA 1
ATOM 3533 C C . LYS B 1 172 ? -14.898 1.217 -11.93 1 94.56 172 LYS B C 1
ATOM 3535 O O . LYS B 1 172 ? -14.172 1.332 -12.922 1 94.56 172 LYS B O 1
ATOM 3540 N N . THR B 1 173 ? -14.539 0.535 -10.797 1 94.25 173 THR B N 1
ATOM 3541 C CA . THR B 1 173 ? -13.195 -0.026 -10.68 1 94.25 173 THR B CA 1
ATOM 3542 C C . THR B 1 173 ? -13.07 -1.305 -11.508 1 94.25 173 THR B C 1
ATOM 3544 O O . THR B 1 173 ? -11.977 -1.672 -11.93 1 94.25 173 THR B O 1
ATOM 3547 N N . SER B 1 174 ? -14.188 -2.018 -11.805 1 92.25 174 SER B N 1
ATOM 3548 C CA . SER B 1 174 ? -14.195 -3.328 -12.438 1 92.25 174 SER B CA 1
ATOM 3549 C C . SER B 1 174 ? -13.68 -3.246 -13.875 1 92.25 174 SER B C 1
ATOM 3551 O O . SER B 1 174 ? -13.32 -4.262 -14.469 1 92.25 174 SER B O 1
ATOM 3553 N N . THR B 1 175 ? -13.633 -2.041 -14.43 1 93.31 175 THR B N 1
ATOM 3554 C CA . THR B 1 175 ? -13.125 -1.842 -15.781 1 93.31 175 THR B CA 1
ATOM 3555 C C . THR B 1 175 ? -11.617 -2.043 -15.828 1 93.31 175 THR B C 1
ATOM 3557 O O . THR B 1 175 ? -11.078 -2.521 -16.828 1 93.31 175 THR B O 1
ATOM 3560 N N . LEU B 1 176 ? -10.992 -1.688 -14.719 1 95.88 176 LEU B N 1
ATOM 3561 C CA . LEU B 1 176 ? -9.531 -1.642 -14.75 1 95.88 176 LEU B CA 1
ATOM 3562 C C . LEU B 1 176 ? -8.938 -2.658 -13.781 1 95.88 176 LEU B C 1
ATOM 3564 O O . LEU B 1 176 ? -7.832 -3.158 -14.008 1 95.88 176 LEU B O 1
ATOM 3568 N N . ASP B 1 177 ? -9.641 -2.924 -12.719 1 95.31 177 ASP B N 1
ATOM 3569 C CA . ASP B 1 177 ? -9.125 -3.797 -11.664 1 95.31 177 ASP B CA 1
ATOM 3570 C C . ASP B 1 177 ? -9.477 -5.258 -11.945 1 95.31 177 ASP B C 1
ATOM 3572 O O . ASP B 1 177 ? -10.586 -5.559 -12.406 1 95.31 177 ASP B O 1
ATOM 3576 N N . LEU B 1 178 ? -8.539 -6.102 -11.711 1 93.31 178 LEU B N 1
ATOM 3577 C CA . LEU B 1 178 ? -8.797 -7.535 -11.75 1 93.31 178 LEU B CA 1
ATOM 3578 C C . LEU B 1 178 ? -9.43 -8.008 -10.445 1 93.31 178 LEU B C 1
ATOM 3580 O O . LEU B 1 178 ? -8.836 -7.863 -9.375 1 93.31 178 LEU B O 1
ATOM 3584 N N . LEU B 1 179 ? -10.594 -8.531 -10.547 1 91.38 179 LEU B N 1
ATOM 3585 C CA . LEU B 1 179 ? -11.312 -9.016 -9.375 1 91.38 179 LEU B CA 1
ATOM 3586 C C . LEU B 1 179 ? -11.062 -10.5 -9.156 1 91.38 179 LEU B C 1
ATOM 3588 O O . LEU B 1 179 ? -10.68 -11.211 -10.094 1 91.38 179 LEU B O 1
ATOM 3592 N N . ILE B 1 180 ? -11.188 -10.953 -7.914 1 86.81 180 ILE B N 1
ATOM 3593 C CA . ILE B 1 180 ? -11.023 -12.367 -7.586 1 86.81 180 ILE B CA 1
ATOM 3594 C C . ILE B 1 180 ? -11.93 -13.211 -8.477 1 86.81 180 ILE B C 1
ATOM 3596 O O . ILE B 1 180 ? -11.516 -14.273 -8.969 1 86.81 180 ILE B O 1
ATOM 3600 N N . SER B 1 181 ? -13.125 -12.727 -8.797 1 86.5 181 SER B N 1
ATOM 3601 C CA . SER B 1 181 ? -14.062 -13.445 -9.648 1 86.5 181 SER B CA 1
ATOM 3602 C C . SER B 1 181 ? -13.523 -13.594 -11.07 1 86.5 181 SER B C 1
ATOM 3604 O O . SER B 1 181 ? -13.859 -14.547 -11.773 1 86.5 181 SER B O 1
ATOM 3606 N N . ASP B 1 182 ? -12.719 -12.68 -11.477 1 85.5 182 ASP B N 1
ATOM 3607 C CA . ASP B 1 182 ? -12.102 -12.766 -12.797 1 85.5 182 ASP B CA 1
ATOM 3608 C C . ASP B 1 182 ? -11.102 -13.914 -12.867 1 85.5 182 ASP B C 1
ATOM 3610 O O . ASP B 1 182 ? -10.891 -14.5 -13.93 1 85.5 182 ASP B O 1
ATOM 3614 N N . ILE B 1 183 ? -10.469 -14.219 -11.75 1 82.69 183 ILE B N 1
ATOM 3615 C CA . ILE B 1 183 ? -9.414 -15.227 -11.695 1 82.69 183 ILE B CA 1
ATOM 3616 C C . ILE B 1 183 ? -10.031 -16.594 -11.438 1 82.69 183 ILE B C 1
ATOM 3618 O O . ILE B 1 183 ? -9.688 -17.578 -12.102 1 82.69 183 ILE B O 1
ATOM 3622 N N . TYR B 1 184 ? -10.969 -16.641 -10.508 1 80.94 184 TYR B N 1
ATOM 3623 C CA . TYR B 1 184 ? -11.5 -17.922 -10.047 1 80.94 184 TYR B CA 1
ATOM 3624 C C . TYR B 1 184 ? -12.789 -18.281 -10.773 1 80.94 184 TYR B C 1
ATOM 3626 O O . TYR B 1 184 ? -13.227 -19.438 -10.758 1 80.94 184 TYR B O 1
ATOM 3634 N N . GLY B 1 185 ? -13.297 -17.359 -11.469 1 76.06 185 GLY B N 1
ATOM 3635 C CA . GLY B 1 185 ? -14.594 -17.562 -12.102 1 76.06 185 GLY B CA 1
ATOM 3636 C C . GLY B 1 185 ? -15.758 -17.219 -11.188 1 76.06 185 GLY B C 1
ATOM 3637 O O . GLY B 1 185 ? -15.555 -16.891 -10.016 1 76.06 185 GLY B O 1
ATOM 3638 N N . GLN B 1 186 ? -16.906 -17.109 -11.773 1 65.31 186 GLN B N 1
ATOM 3639 C CA . GLN B 1 186 ? -18.109 -16.703 -11.07 1 65.31 186 GLN B CA 1
ATOM 3640 C C . GLN B 1 186 ? -18.531 -17.734 -10.039 1 65.31 186 GLN B C 1
ATOM 3642 O O . GLN B 1 186 ? -19.25 -17.422 -9.086 1 65.31 186 GLN B O 1
ATOM 3647 N N . ASN B 1 187 ? -18.094 -18.891 -10.172 1 58.84 187 ASN B N 1
ATOM 3648 C CA . ASN B 1 187 ? -18.516 -19.984 -9.281 1 58.84 187 ASN B CA 1
ATOM 3649 C C . ASN B 1 187 ? -17.578 -20.125 -8.094 1 58.84 187 ASN B C 1
ATOM 3651 O O . ASN B 1 187 ? -17.516 -21.203 -7.484 1 58.84 187 ASN B O 1
ATOM 3655 N N . TYR B 1 188 ? -16.906 -19.141 -7.871 1 57 188 TYR B N 1
ATOM 3656 C CA . TYR B 1 188 ? -16.031 -19.172 -6.711 1 57 188 TYR B CA 1
ATOM 3657 C C . TYR B 1 188 ? -16.828 -19.312 -5.418 1 57 188 TYR B C 1
ATOM 3659 O O . TYR B 1 188 ? -17.859 -18.656 -5.246 1 57 188 TYR B O 1
ATOM 3667 N N . GLY B 1 189 ? -16.797 -20.438 -4.73 1 52.31 189 GLY B N 1
ATOM 3668 C CA . GLY B 1 189 ? -17.594 -20.828 -3.584 1 52.31 189 GLY B CA 1
ATOM 3669 C C . GLY B 1 189 ? -17.719 -19.75 -2.531 1 52.31 189 GLY B C 1
ATOM 3670 O O . GLY B 1 189 ? -18.594 -19.797 -1.674 1 52.31 189 GLY B O 1
ATOM 3671 N N . ASN B 1 190 ? -16.656 -18.938 -2.389 1 54.94 190 ASN B N 1
ATOM 3672 C CA . ASN B 1 190 ? -16.859 -17.891 -1.388 1 54.94 190 ASN B CA 1
ATOM 3673 C C . ASN B 1 190 ? -17.281 -16.578 -2.027 1 54.94 190 ASN B C 1
ATOM 3675 O O . ASN B 1 190 ? -16.438 -15.758 -2.406 1 54.94 190 ASN B O 1
ATOM 3679 N N . THR B 1 191 ? -18.547 -16.422 -2.291 1 49.28 191 THR B N 1
ATOM 3680 C CA . THR B 1 191 ? -19.203 -15.336 -2.984 1 49.28 191 THR B CA 1
ATOM 3681 C C . THR B 1 191 ? -18.812 -13.992 -2.387 1 49.28 191 THR B C 1
ATOM 3683 O O . THR B 1 191 ? -18.734 -12.984 -3.098 1 49.28 191 THR B O 1
ATOM 3686 N N . LEU B 1 192 ? -18.391 -14 -1.097 1 48.97 192 LEU B N 1
ATOM 3687 C CA . LEU B 1 192 ? -18.156 -12.758 -0.382 1 48.97 192 LEU B CA 1
ATOM 3688 C C . LEU B 1 192 ? -16.859 -12.109 -0.846 1 48.97 192 LEU B C 1
ATOM 3690 O O . LEU B 1 192 ? -16.672 -10.898 -0.699 1 48.97 192 LEU B O 1
ATOM 3694 N N . LEU B 1 193 ? -16.141 -12.891 -1.577 1 65.62 193 LEU B N 1
ATOM 3695 C CA . LEU B 1 193 ? -14.844 -12.352 -1.957 1 65.62 193 LEU B CA 1
ATOM 3696 C C . LEU B 1 193 ? -14.781 -12.094 -3.459 1 65.62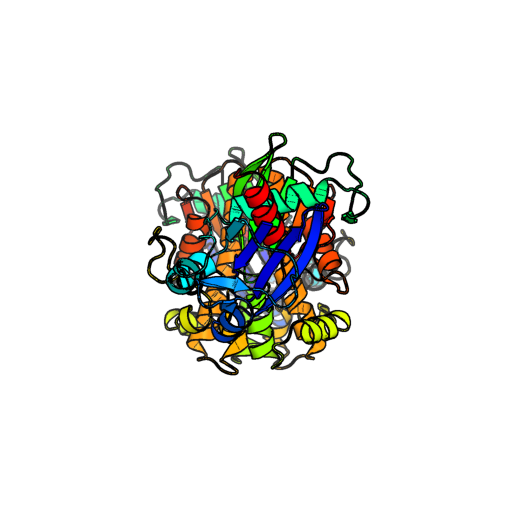 193 LEU B C 1
ATOM 3698 O O . LEU B 1 193 ? -13.766 -11.609 -3.967 1 65.62 193 LEU B O 1
ATOM 3702 N N . SER B 1 194 ? -15.883 -12.336 -4.09 1 69.88 194 SER B N 1
ATOM 3703 C CA . SER B 1 194 ? -15.875 -12.266 -5.547 1 69.88 194 SER B CA 1
ATOM 3704 C C . SER B 1 194 ? -15.539 -10.852 -6.027 1 69.88 194 SER B C 1
ATOM 3706 O O . SER B 1 194 ? -14.797 -10.68 -6.996 1 69.88 194 SER B O 1
ATOM 3708 N N . ASP B 1 195 ? -16 -9.844 -5.27 1 80.56 195 ASP B N 1
ATOM 3709 C CA . ASP B 1 195 ? -15.852 -8.469 -5.738 1 80.56 195 ASP B CA 1
ATOM 3710 C C . ASP B 1 195 ? -14.594 -7.828 -5.16 1 80.56 195 ASP B C 1
ATOM 3712 O O . ASP B 1 195 ? -14.312 -6.656 -5.43 1 80.56 195 ASP B O 1
ATOM 3716 N N . VAL B 1 196 ? -13.891 -8.672 -4.52 1 85.94 196 VAL B N 1
ATOM 3717 C CA . VAL B 1 196 ? -12.672 -8.148 -3.926 1 85.94 196 VAL B CA 1
ATOM 3718 C C . VAL B 1 196 ? -11.609 -7.953 -5.008 1 85.94 196 VAL B C 1
ATOM 3720 O O . VAL B 1 196 ? -11.461 -8.797 -5.895 1 85.94 196 VAL B O 1
ATOM 3723 N N . CYS B 1 197 ? -10.945 -6.855 -4.984 1 91.44 197 CYS B N 1
ATOM 3724 C CA . CYS B 1 197 ? -9.898 -6.543 -5.945 1 91.44 197 CYS B CA 1
ATOM 3725 C C . CYS B 1 197 ? -8.68 -7.438 -5.734 1 91.44 197 CYS B C 1
ATOM 3727 O O . CYS B 1 197 ? -8.07 -7.418 -4.664 1 91.44 197 CYS B O 1
ATOM 3729 N N . ALA B 1 198 ? -8.375 -8.227 -6.754 1 91.44 198 ALA B N 1
ATOM 3730 C CA . ALA B 1 198 ? -7.172 -9.055 -6.723 1 91.44 198 ALA B CA 1
ATOM 3731 C C . ALA B 1 198 ? -5.93 -8.242 -7.074 1 91.44 198 ALA B C 1
ATOM 3733 O O . ALA B 1 198 ? -4.863 -8.445 -6.488 1 91.44 198 ALA B O 1
ATOM 3734 N N . SER B 1 199 ? -6.113 -7.422 -8.023 1 95.38 199 SER B N 1
ATOM 3735 C CA . SER B 1 199 ? -5.004 -6.578 -8.445 1 95.38 199 SER B CA 1
ATOM 3736 C C . SER B 1 199 ? -5.512 -5.301 -9.117 1 95.38 199 SER B C 1
ATOM 3738 O O . SER B 1 199 ? -6.223 -5.359 -10.117 1 95.38 199 SER B O 1
ATOM 3740 N N . SER B 1 200 ? -5.047 -4.164 -8.602 1 97 200 SER B N 1
ATOM 3741 C CA . SER B 1 200 ? -5.457 -2.867 -9.125 1 97 200 SER B CA 1
ATOM 3742 C C . SER B 1 200 ? -4.848 -2.605 -10.5 1 97 200 SER B C 1
ATOM 3744 O O . SER B 1 200 ? -3.668 -2.879 -10.719 1 97 200 SER B O 1
ATOM 3746 N N . PHE B 1 201 ? -5.699 -2.184 -11.5 1 96.88 201 PHE B N 1
ATOM 3747 C CA . PHE B 1 201 ? -5.32 -1.722 -12.828 1 96.88 201 PHE B CA 1
ATOM 3748 C C . PHE B 1 201 ? -4.828 -2.881 -13.688 1 96.88 201 PHE B C 1
ATOM 3750 O O . PHE B 1 201 ? -4.379 -2.678 -14.82 1 96.88 201 PHE B O 1
ATOM 3757 N N . ALA B 1 202 ? -4.914 -4.078 -13.188 1 94.75 202 ALA B N 1
ATOM 3758 C CA . ALA B 1 202 ? -4.301 -5.215 -13.875 1 94.75 202 ALA B CA 1
ATOM 3759 C C . ALA B 1 202 ? -4.941 -5.441 -15.242 1 94.75 202 ALA B C 1
ATOM 3761 O O . ALA B 1 202 ? -4.273 -5.875 -16.188 1 94.75 202 ALA B O 1
ATOM 3762 N N . LYS B 1 203 ? -6.203 -5.129 -15.398 1 92.5 203 LYS B N 1
ATOM 3763 C CA . LYS B 1 203 ? -6.895 -5.348 -16.672 1 92.5 203 LYS B CA 1
ATOM 3764 C C . LYS B 1 203 ? -6.406 -4.375 -17.734 1 92.5 203 LYS B C 1
ATOM 3766 O O . LYS B 1 203 ? -6.617 -4.598 -18.938 1 92.5 203 LYS B O 1
ATOM 3771 N N . ALA B 1 204 ? -5.789 -3.314 -17.344 1 92.31 204 ALA B N 1
ATOM 3772 C CA . ALA B 1 204 ? -5.293 -2.32 -18.281 1 92.31 204 ALA B CA 1
ATOM 3773 C C . ALA B 1 204 ? -4.023 -2.805 -18.984 1 92.31 204 ALA B C 1
ATOM 3775 O O . ALA B 1 204 ? -3.559 -2.188 -19.938 1 92.31 204 ALA B O 1
ATOM 3776 N N . SER B 1 205 ? -3.441 -3.92 -18.547 1 86 205 SER B N 1
ATOM 3777 C CA . SER B 1 205 ? -2.223 -4.449 -19.156 1 86 205 SER B CA 1
ATOM 3778 C C . SER B 1 205 ? -2.5 -5.023 -20.531 1 86 205 SER B C 1
ATOM 3780 O O . SER B 1 205 ? -1.594 -5.117 -21.359 1 86 205 SER B O 1
ATOM 3782 N N . ILE B 1 206 ? -3.584 -5.68 -20.766 1 73.25 206 ILE B N 1
ATOM 3783 C CA . ILE B 1 206 ? -3.898 -6.406 -22 1 73.25 206 ILE B CA 1
ATOM 3784 C C . ILE B 1 206 ? -4.621 -5.484 -22.969 1 73.25 206 ILE B C 1
ATOM 3786 O O . ILE B 1 206 ? -4.27 -5.426 -24.156 1 73.25 206 ILE B O 1
ATOM 3790 N N . GLU B 1 207 ? -5.809 -5.086 -22.562 1 61.66 207 GLU B N 1
ATOM 3791 C CA . GLU B 1 207 ? -6.832 -4.629 -23.484 1 61.66 207 GLU B CA 1
ATOM 3792 C C . GLU B 1 207 ? -6.664 -3.148 -23.812 1 61.66 207 GLU B C 1
ATOM 3794 O O . GLU B 1 207 ? -6.93 -2.721 -24.938 1 61.66 207 GLU B O 1
ATOM 3799 N N . HIS B 1 208 ? -6.246 -2.291 -22.75 1 62.84 208 HIS B N 1
ATOM 3800 C CA . HIS B 1 208 ? -6.75 -0.932 -22.906 1 62.84 208 HIS B CA 1
ATOM 3801 C C . HIS B 1 208 ? -5.621 0.089 -22.844 1 62.84 208 HIS B C 1
ATOM 3803 O O . HIS B 1 208 ? -4.883 0.142 -21.859 1 62.84 208 HIS B O 1
ATOM 3809 N N . LYS B 1 209 ? -5.48 0.629 -23.984 1 67.94 209 LYS B N 1
ATOM 3810 C CA . LYS B 1 209 ? -4.605 1.799 -23.984 1 67.94 209 LYS B CA 1
ATOM 3811 C C . LYS B 1 209 ? -5.316 3.02 -23.406 1 67.94 209 LYS B C 1
ATOM 3813 O O . LYS B 1 209 ? -4.672 4.008 -23.047 1 67.94 209 LYS B O 1
ATOM 3818 N N . THR B 1 210 ? -6.621 2.793 -23.312 1 79.69 210 THR B N 1
ATOM 3819 C CA . THR B 1 210 ? -7.367 3.926 -22.781 1 79.69 210 THR B CA 1
ATOM 3820 C C . THR B 1 210 ? -8.523 3.445 -21.906 1 79.69 210 THR B C 1
ATOM 3822 O O . THR B 1 210 ? -8.953 2.295 -22.016 1 79.69 210 THR B O 1
ATOM 3825 N N . ALA B 1 211 ? -8.836 4.184 -20.938 1 90.25 211 ALA B N 1
ATOM 3826 C CA . ALA B 1 211 ? -9.969 3.951 -20.031 1 90.25 211 ALA B CA 1
ATOM 3827 C C . ALA B 1 211 ? -10.664 5.262 -19.688 1 90.25 211 ALA B C 1
ATOM 3829 O O . ALA B 1 211 ? -10.062 6.332 -19.75 1 90.25 211 ALA B O 1
ATOM 3830 N N . PRO B 1 212 ? -11.992 5.145 -19.438 1 95.12 212 PRO B N 1
ATOM 3831 C CA . PRO B 1 212 ? -12.68 6.367 -19 1 95.12 212 PRO B CA 1
ATOM 3832 C C . PRO B 1 212 ? -12.016 7.039 -17.812 1 95.12 212 PRO B C 1
ATOM 3834 O O . PRO B 1 212 ? -11.547 6.352 -16.891 1 95.12 212 PRO B O 1
ATOM 3837 N N . LYS B 1 213 ? -12 8.383 -17.875 1 96.69 213 LYS B N 1
ATOM 3838 C CA . LYS B 1 213 ? -11.367 9.148 -16.797 1 96.69 213 LYS B CA 1
ATOM 3839 C C . LYS B 1 213 ? -11.984 8.812 -15.445 1 96.69 213 LYS B C 1
ATOM 3841 O O . LYS B 1 213 ? -11.273 8.758 -14.438 1 96.69 213 LYS B O 1
ATOM 3846 N N . GLU B 1 214 ? -13.328 8.625 -15.469 1 97.88 214 GLU B N 1
ATOM 3847 C CA . GLU B 1 214 ? -14.023 8.328 -14.219 1 97.88 214 GLU B CA 1
ATOM 3848 C C . GLU B 1 214 ? -13.594 6.98 -13.648 1 97.88 214 GLU B C 1
ATOM 3850 O O . GLU B 1 214 ? -13.461 6.828 -12.438 1 97.88 214 GLU B O 1
ATOM 3855 N N . ASP B 1 215 ? -13.336 5.992 -14.508 1 97.62 215 ASP B N 1
ATOM 3856 C CA . ASP B 1 215 ? -12.891 4.676 -14.062 1 97.62 215 ASP B CA 1
ATOM 3857 C C . ASP B 1 215 ? -11.453 4.719 -13.555 1 97.62 215 ASP B C 1
ATOM 3859 O O . ASP B 1 215 ? -11.102 4.02 -12.609 1 97.62 215 ASP B O 1
ATOM 3863 N N . ILE B 1 216 ? -10.602 5.543 -14.211 1 97.56 216 ILE B N 1
ATOM 3864 C CA . ILE B 1 216 ? -9.227 5.73 -13.781 1 97.56 216 ILE B CA 1
ATOM 3865 C C . ILE B 1 216 ? -9.203 6.363 -12.391 1 97.56 216 ILE B C 1
ATOM 3867 O O . ILE B 1 216 ? -8.5 5.895 -11.492 1 97.56 216 ILE B O 1
ATOM 3871 N N . ALA B 1 217 ? -10.016 7.391 -12.203 1 97.19 217 ALA B N 1
ATOM 3872 C CA . ALA B 1 217 ? -10.094 8.07 -10.906 1 97.19 217 ALA B CA 1
ATOM 3873 C C . ALA B 1 217 ? -10.586 7.117 -9.82 1 97.19 217 ALA B C 1
ATOM 3875 O O . ALA B 1 217 ? -10.047 7.105 -8.711 1 97.19 217 ALA B O 1
ATOM 3876 N N . ALA B 1 218 ? -11.57 6.316 -10.164 1 96.88 218 ALA B N 1
ATOM 3877 C CA . ALA B 1 218 ? -12.141 5.375 -9.203 1 96.88 218 ALA B CA 1
ATOM 3878 C C . ALA B 1 218 ? -11.109 4.328 -8.789 1 96.88 218 ALA B C 1
ATOM 3880 O O . ALA B 1 218 ? -10.969 4.023 -7.602 1 96.88 218 ALA B O 1
ATOM 3881 N N . SER B 1 219 ? -10.414 3.773 -9.75 1 97.25 219 SER B N 1
ATOM 3882 C CA . SER B 1 219 ? -9.422 2.742 -9.461 1 97.25 219 SER B CA 1
ATOM 3883 C C . SER B 1 219 ? -8.234 3.312 -8.695 1 97.25 219 SER B C 1
ATOM 3885 O O . SER B 1 219 ? -7.672 2.645 -7.828 1 97.25 219 SER B O 1
ATOM 3887 N N . LEU B 1 220 ? -7.84 4.555 -9.016 1 97.56 220 LEU B N 1
ATOM 3888 C CA . LEU B 1 220 ? -6.77 5.219 -8.273 1 97.56 220 LEU B CA 1
ATOM 3889 C C . LEU B 1 220 ? -7.141 5.383 -6.809 1 97.56 220 LEU B C 1
ATOM 3891 O O . LEU B 1 220 ? -6.355 5.039 -5.922 1 97.56 220 LEU B O 1
ATOM 3895 N N . LEU B 1 221 ? -8.312 5.898 -6.605 1 96.81 221 LEU B N 1
ATOM 3896 C CA . LEU B 1 221 ? -8.773 6.117 -5.238 1 96.81 221 LEU B CA 1
ATOM 3897 C C . LEU B 1 221 ? -8.844 4.801 -4.473 1 96.81 221 LEU B C 1
ATOM 3899 O O . LEU B 1 221 ? -8.398 4.719 -3.326 1 96.81 221 LEU B O 1
ATOM 3903 N N . SER B 1 222 ? -9.375 3.795 -5.102 1 96.38 222 SER B N 1
ATOM 3904 C CA . SER B 1 222 ? -9.508 2.484 -4.477 1 96.38 222 SER B CA 1
ATOM 3905 C C . SER B 1 222 ? -8.148 1.899 -4.113 1 96.38 222 SER B C 1
ATOM 3907 O O . SER B 1 222 ? -7.969 1.37 -3.014 1 96.38 222 SER B O 1
ATOM 3909 N N . ALA B 1 223 ? -7.238 1.984 -5.031 1 97.38 223 ALA B N 1
ATOM 3910 C CA . ALA B 1 223 ? -5.898 1.438 -4.812 1 97.38 223 ALA B CA 1
ATOM 3911 C C . ALA B 1 223 ? -5.219 2.109 -3.623 1 97.38 223 ALA B C 1
ATOM 3913 O O . ALA B 1 223 ? -4.617 1.435 -2.783 1 97.38 223 ALA B O 1
ATOM 3914 N N . ILE B 1 224 ? -5.281 3.398 -3.551 1 97.06 224 ILE B N 1
ATOM 3915 C CA . ILE B 1 224 ? -4.633 4.164 -2.494 1 97.06 224 ILE B CA 1
ATOM 3916 C C . ILE B 1 224 ? -5.316 3.887 -1.157 1 97.06 224 ILE B C 1
ATOM 3918 O O . ILE B 1 224 ? -4.648 3.662 -0.145 1 97.06 224 ILE B O 1
ATOM 3922 N N . CYS B 1 225 ? -6.66 3.822 -1.132 1 96.31 225 CYS B N 1
ATOM 3923 C CA . CYS B 1 225 ? -7.391 3.531 0.096 1 96.31 225 CYS B CA 1
ATOM 3924 C C . CYS B 1 225 ? -7.09 2.123 0.59 1 96.31 225 CYS B C 1
ATOM 3926 O O . CYS B 1 225 ? -6.977 1.893 1.796 1 96.31 225 CYS B O 1
ATOM 3928 N N . TYR B 1 226 ? -6.938 1.219 -0.336 1 94.31 226 TYR B N 1
ATOM 3929 C CA . TYR B 1 226 ? -6.574 -0.139 0.053 1 94.31 226 TYR B CA 1
ATOM 3930 C C . TYR B 1 226 ? -5.211 -0.163 0.732 1 94.31 226 TYR B C 1
ATOM 3932 O O . TYR B 1 226 ? -5.023 -0.845 1.742 1 94.31 226 TYR B O 1
ATOM 3940 N N . SER B 1 227 ? -4.324 0.51 0.175 1 94.94 227 SER B N 1
ATOM 3941 C CA . SER B 1 227 ? -2.98 0.545 0.742 1 94.94 227 SER B CA 1
ATOM 3942 C C . SER B 1 227 ? -2.988 1.147 2.143 1 94.94 227 SER B C 1
ATOM 3944 O O . SER B 1 227 ? -2.387 0.594 3.064 1 94.94 227 SER B O 1
ATOM 3946 N N . ILE B 1 228 ? -3.65 2.227 2.271 1 96.62 228 ILE B N 1
ATOM 3947 C CA . ILE B 1 228 ? -3.678 2.939 3.545 1 96.62 228 ILE B CA 1
ATOM 3948 C C . ILE B 1 228 ? -4.391 2.092 4.598 1 96.62 228 ILE B C 1
ATOM 3950 O O . ILE B 1 228 ? -3.83 1.81 5.656 1 96.62 228 ILE B O 1
ATOM 3954 N N . ALA B 1 229 ? -5.629 1.649 4.281 1 96.25 229 ALA B N 1
ATOM 3955 C CA . ALA B 1 229 ? -6.469 0.975 5.266 1 96.25 229 ALA B CA 1
ATOM 3956 C C . ALA B 1 229 ? -5.973 -0.444 5.531 1 96.25 229 ALA B C 1
ATOM 3958 O O . ALA B 1 229 ? -6.078 -0.946 6.652 1 96.25 229 ALA B O 1
ATOM 3959 N N . GLY B 1 230 ? -5.52 -1.058 4.465 1 92.69 230 GLY B N 1
ATOM 3960 C CA . GLY B 1 230 ? -4.918 -2.365 4.672 1 92.69 230 GLY B CA 1
ATOM 3961 C C . GLY B 1 230 ? -3.711 -2.328 5.59 1 92.69 230 GLY B C 1
ATOM 3962 O O . GLY B 1 230 ? -3.59 -3.152 6.5 1 92.69 230 GLY B O 1
ATOM 3963 N N . GLY B 1 231 ? -2.814 -1.404 5.348 1 93.19 231 GLY B N 1
ATOM 3964 C CA . GLY B 1 231 ? -1.681 -1.208 6.234 1 93.19 231 GLY B CA 1
ATOM 3965 C C . GLY B 1 231 ? -2.086 -0.889 7.664 1 93.19 231 GLY B C 1
ATOM 3966 O O . GLY B 1 231 ? -1.54 -1.456 8.609 1 93.19 231 GLY B O 1
ATOM 3967 N N . ALA B 1 232 ? -3.041 -0.026 7.777 1 96.44 232 ALA B N 1
ATOM 3968 C CA . ALA B 1 232 ? -3.514 0.379 9.102 1 96.44 232 ALA B CA 1
ATOM 3969 C C . ALA B 1 232 ? -4.105 -0.806 9.859 1 96.44 232 ALA B C 1
ATOM 3971 O O . ALA B 1 232 ? -3.891 -0.951 11.062 1 96.44 232 ALA B O 1
ATOM 3972 N N . ALA B 1 233 ? -4.863 -1.604 9.18 1 95 233 ALA B N 1
ATOM 3973 C CA . ALA B 1 233 ? -5.469 -2.775 9.805 1 95 233 ALA B CA 1
ATOM 3974 C C . ALA B 1 233 ? -4.402 -3.75 10.297 1 95 233 ALA B C 1
ATOM 3976 O O . ALA B 1 233 ? -4.547 -4.363 11.359 1 95 233 ALA B O 1
ATOM 3977 N N . THR B 1 234 ? -3.42 -3.883 9.531 1 92.12 234 THR B N 1
ATOM 3978 C CA . THR B 1 234 ? -2.324 -4.77 9.906 1 92.12 234 THR B CA 1
ATOM 3979 C C . THR B 1 234 ? -1.598 -4.23 11.141 1 92.12 234 THR B C 1
ATOM 3981 O O . THR B 1 234 ? -1.24 -4.996 12.039 1 92.12 234 THR B O 1
ATOM 3984 N N . VAL B 1 235 ? -1.37 -2.939 11.172 1 94.44 235 VAL B N 1
ATOM 3985 C CA . VAL B 1 235 ? -0.746 -2.297 12.32 1 94.44 235 VAL B CA 1
ATOM 3986 C C . VAL B 1 235 ? -1.624 -2.482 13.562 1 94.44 235 VAL B C 1
ATOM 3988 O O . VAL B 1 235 ? -1.12 -2.76 14.648 1 94.44 235 VAL B O 1
ATOM 3991 N N . ALA B 1 236 ? -2.887 -2.279 13.352 1 96.06 236 ALA B N 1
ATOM 3992 C CA . ALA B 1 236 ? -3.832 -2.445 14.453 1 96.06 236 ALA B CA 1
ATOM 3993 C C . ALA B 1 236 ? -3.742 -3.85 15.047 1 96.06 236 ALA B C 1
ATOM 3995 O O . ALA B 1 236 ? -3.797 -4.02 16.266 1 96.06 236 ALA B O 1
ATOM 3996 N N . ARG B 1 237 ? -3.639 -4.82 14.195 1 92.06 237 ARG B N 1
ATOM 3997 C CA . ARG B 1 237 ? -3.477 -6.199 14.656 1 92.06 237 ARG B CA 1
ATOM 3998 C C . ARG B 1 237 ? -2.193 -6.359 15.461 1 92.06 237 ARG B C 1
ATOM 4000 O O . ARG B 1 237 ? -2.193 -7.008 16.516 1 92.06 237 ARG B O 1
ATOM 4007 N N . ALA B 1 238 ? -1.144 -5.762 15 1 90.94 238 ALA B N 1
ATOM 4008 C CA . ALA B 1 238 ? 0.148 -5.844 15.68 1 90.94 238 ALA B CA 1
ATOM 4009 C C . ALA B 1 238 ? 0.09 -5.18 17.047 1 90.94 238 ALA B C 1
ATOM 4011 O O . ALA B 1 238 ? 0.717 -5.652 18 1 90.94 238 ALA B O 1
ATOM 4012 N N . GLU B 1 239 ? -0.684 -4.133 17.125 1 94.25 239 GLU B N 1
ATOM 4013 C CA . GLU B 1 239 ? -0.777 -3.354 18.359 1 94.25 239 GLU B CA 1
ATOM 4014 C C . GLU B 1 239 ? -1.936 -3.834 19.219 1 94.25 239 GLU B C 1
ATOM 4016 O O . GLU B 1 239 ? -2.145 -3.322 20.328 1 94.25 239 GLU B O 1
ATOM 4021 N N . LYS B 1 240 ? -2.721 -4.777 18.766 1 92.88 240 LYS B N 1
ATOM 4022 C CA . LYS B 1 240 ? -3.846 -5.383 19.469 1 92.88 240 LYS B CA 1
ATOM 4023 C C . LYS B 1 240 ? -4.914 -4.34 19.781 1 92.88 240 LYS B C 1
ATOM 4025 O O . LYS B 1 240 ? -5.375 -4.246 20.922 1 92.88 240 LYS B O 1
ATOM 4030 N N . VAL B 1 241 ? -5.25 -3.549 18.812 1 95.56 241 VAL B N 1
ATOM 4031 C CA . VAL B 1 241 ? -6.367 -2.619 18.922 1 95.56 241 VAL B CA 1
ATOM 4032 C C . VAL B 1 241 ? -7.316 -2.816 17.734 1 95.56 241 VAL B C 1
ATOM 4034 O O . VAL B 1 241 ? -6.965 -3.459 16.75 1 95.56 241 VAL B O 1
ATOM 4037 N N . THR B 1 242 ? -8.562 -2.291 17.844 1 95.5 242 THR B N 1
ATOM 4038 C CA . THR B 1 242 ? -9.547 -2.514 16.797 1 95.5 242 THR B CA 1
ATOM 4039 C C . THR B 1 242 ? -10.133 -1.188 16.312 1 95.5 242 THR B C 1
ATOM 4041 O O . THR B 1 242 ? -11.133 -1.169 15.586 1 95.5 242 THR B O 1
ATOM 4044 N N . SER B 1 243 ? -9.477 -0.069 16.75 1 97 243 SER B N 1
ATOM 4045 C CA . SER B 1 243 ? -9.969 1.254 16.375 1 97 243 SER B CA 1
ATOM 4046 C C . SER B 1 243 ? -8.945 2.018 15.547 1 97 243 SER B C 1
ATOM 4048 O O . SER B 1 243 ? -7.789 2.158 15.953 1 97 243 SER B O 1
ATOM 4050 N N . LEU B 1 244 ? -9.398 2.451 14.398 1 98.25 244 LEU B N 1
ATOM 4051 C CA . LEU B 1 244 ? -8.602 3.299 13.516 1 98.25 244 LEU B CA 1
ATOM 4052 C C . LEU B 1 244 ? -9.18 4.707 13.453 1 98.25 244 LEU B C 1
ATOM 4054 O O . LEU B 1 244 ? -10.336 4.891 13.07 1 98.25 244 LEU B O 1
ATOM 4058 N N . VAL B 1 245 ? -8.43 5.68 13.797 1 98.38 245 VAL B N 1
ATOM 4059 C CA . VAL B 1 245 ? -8.859 7.074 13.742 1 98.38 245 VAL B CA 1
ATOM 4060 C C . VAL B 1 245 ? -8.188 7.777 12.562 1 98.38 245 VAL B C 1
ATOM 4062 O O . VAL B 1 245 ? -6.957 7.852 12.492 1 98.38 245 VAL B O 1
ATOM 4065 N N . PHE B 1 246 ? -9 8.289 11.68 1 98.31 246 PHE B N 1
ATOM 4066 C CA . PHE B 1 246 ? -8.477 8.922 10.477 1 98.31 246 PHE B CA 1
ATOM 4067 C C . PHE B 1 246 ? -8.547 10.445 10.594 1 98.31 246 PHE B C 1
ATOM 4069 O O . PHE B 1 246 ? -9.609 11 10.867 1 98.31 246 PHE B O 1
ATOM 4076 N N . VAL B 1 247 ? -7.387 11.062 10.359 1 97.44 247 VAL B N 1
ATOM 4077 C CA . VAL B 1 247 ? -7.293 12.516 10.336 1 97.44 247 VAL B CA 1
ATOM 4078 C C . VAL B 1 247 ? -6.441 12.961 9.148 1 97.44 247 VAL B C 1
ATOM 4080 O O . VAL B 1 247 ? -5.844 12.133 8.461 1 97.44 247 VAL B O 1
ATOM 4083 N N . GLY B 1 248 ? -6.461 14.266 8.883 1 95.19 248 GLY B N 1
ATOM 4084 C CA . GLY B 1 248 ? -5.625 14.805 7.816 1 95.19 248 GLY B CA 1
ATOM 4085 C C . GLY B 1 248 ? -6.426 15.375 6.66 1 95.19 248 GLY B C 1
ATOM 4086 O O . GLY B 1 248 ? -7.645 15.195 6.594 1 95.19 248 GLY B O 1
ATOM 4087 N N . GLY B 1 249 ? -5.711 15.945 5.75 1 91.75 249 GLY B N 1
ATOM 4088 C CA . GLY B 1 249 ? -6.324 16.719 4.68 1 91.75 249 GLY B CA 1
ATOM 4089 C C . GLY B 1 249 ? -6.812 15.859 3.527 1 91.75 249 GLY B C 1
ATOM 4090 O O . GLY B 1 249 ? -7.656 16.281 2.74 1 91.75 249 GLY B O 1
ATOM 4091 N N . PHE B 1 250 ? -6.281 14.695 3.316 1 92.38 250 PHE B N 1
ATOM 4092 C CA . PHE B 1 250 ? -6.707 13.812 2.24 1 92.38 250 PHE B CA 1
ATOM 4093 C C . PHE B 1 250 ? -8.078 13.211 2.539 1 92.38 250 PHE B C 1
ATOM 4095 O O . PHE B 1 250 ? -8.789 12.797 1.625 1 92.38 250 PHE B O 1
ATOM 4102 N N . LEU B 1 251 ? -8.469 13.289 3.76 1 90.88 251 LEU B N 1
ATOM 4103 C CA . LEU B 1 251 ? -9.781 12.781 4.137 1 90.88 251 LEU B CA 1
ATOM 4104 C C . LEU B 1 251 ? -10.883 13.758 3.711 1 90.88 251 LEU B C 1
ATOM 4106 O O . LEU B 1 251 ? -10.742 14.969 3.885 1 90.88 251 LEU B O 1
ATOM 4110 N N . SER B 1 252 ? -11.773 13.328 2.902 1 83.38 252 SER B N 1
ATOM 4111 C CA . SER B 1 252 ? -12.992 14.047 2.549 1 83.38 252 SER B CA 1
ATOM 4112 C C . SER B 1 252 ? -14.242 13.242 2.904 1 83.38 252 SER B C 1
ATOM 4114 O O . SER B 1 252 ? -14.398 12.102 2.453 1 83.38 252 SER B O 1
ATOM 4116 N N . MET B 1 253 ? -15.109 13.812 3.586 1 79.75 253 MET B N 1
ATOM 4117 C CA . MET B 1 253 ? -16.266 13.086 4.094 1 79.75 253 MET B CA 1
ATOM 4118 C C . MET B 1 253 ? -17.391 13.07 3.061 1 79.75 253 MET B C 1
ATOM 4120 O O . MET B 1 253 ? -18.328 12.273 3.168 1 79.75 253 MET B O 1
ATOM 4124 N N . GLU B 1 254 ? -17.391 13.922 2.148 1 76.62 254 GLU B N 1
ATOM 4125 C CA . GLU B 1 254 ? -18.438 14.023 1.15 1 76.62 254 GLU B CA 1
ATOM 4126 C C . GLU B 1 254 ? -18.203 13.062 -0.011 1 76.62 254 GLU B C 1
ATOM 4128 O O . GLU B 1 254 ? -19.078 12.852 -0.846 1 76.62 254 GLU B O 1
ATOM 4133 N N . GLY B 1 255 ? -17.203 12.234 0.114 1 76.56 255 GLY B N 1
ATOM 4134 C CA . GLY B 1 255 ? -16.906 11.312 -0.967 1 76.56 255 GLY B CA 1
ATOM 4135 C C . GLY B 1 255 ? -16.797 9.867 -0.506 1 76.56 255 GLY B C 1
ATOM 4136 O O . GLY B 1 255 ? -17.312 9.508 0.549 1 76.56 255 GLY B O 1
ATOM 4137 N N . SER B 1 256 ? -16.297 9.125 -1.384 1 87.81 256 SER B N 1
ATOM 4138 C CA . SER B 1 256 ? -16.297 7.672 -1.21 1 87.81 256 SER B CA 1
ATOM 4139 C C . SER B 1 256 ? -15.117 7.223 -0.365 1 87.81 256 SER B C 1
ATOM 4141 O O . SER B 1 256 ? -14.945 6.027 -0.115 1 87.81 256 SER B O 1
ATOM 4143 N N . ILE B 1 257 ? -14.328 8.258 0.155 1 95 257 ILE B N 1
ATOM 4144 C CA . ILE B 1 257 ? -13.07 7.887 0.802 1 95 257 ILE B CA 1
ATOM 4145 C C . ILE B 1 257 ? -13.359 7.051 2.047 1 95 257 ILE B C 1
ATOM 4147 O O . ILE B 1 257 ? -12.836 5.941 2.193 1 95 257 ILE B O 1
ATOM 4151 N N . PRO B 1 258 ? -14.305 7.449 2.947 1 95.69 258 PRO B N 1
ATOM 4152 C CA . PRO B 1 258 ? -14.57 6.633 4.133 1 95.69 258 PRO B CA 1
ATOM 4153 C C . PRO B 1 258 ? -15.062 5.23 3.781 1 95.69 258 PRO B C 1
ATOM 4155 O O . PRO B 1 258 ? -14.625 4.246 4.383 1 95.69 258 PRO B O 1
ATOM 4158 N N . ASP B 1 259 ? -15.891 5.164 2.789 1 93.75 259 ASP B N 1
ATOM 4159 C CA . ASP B 1 259 ? -16.422 3.867 2.381 1 93.75 259 ASP B CA 1
ATOM 4160 C C . ASP B 1 259 ? -15.336 2.979 1.796 1 93.75 259 ASP B C 1
ATOM 4162 O O . ASP B 1 259 ? -15.297 1.774 2.057 1 93.75 259 ASP B O 1
ATOM 4166 N N . SER B 1 260 ? -14.5 3.572 1.014 1 93.94 260 SER B N 1
ATOM 4167 C CA . SER B 1 260 ? -13.398 2.83 0.408 1 93.94 260 SER B CA 1
ATOM 4168 C C . SER B 1 260 ? -12.414 2.332 1.467 1 93.94 260 SER B C 1
ATOM 4170 O O . SER B 1 260 ? -11.93 1.204 1.382 1 93.94 260 SER B O 1
ATOM 4172 N N . LEU B 1 261 ? -12.148 3.178 2.434 1 96.81 261 LEU B N 1
ATOM 4173 C CA . LEU B 1 261 ? -11.281 2.789 3.539 1 96.81 261 LEU B CA 1
ATOM 4174 C C . LEU B 1 261 ? -11.875 1.624 4.316 1 96.81 261 LEU B C 1
ATOM 4176 O O . LEU B 1 261 ? -11.18 0.659 4.633 1 96.81 261 LEU B O 1
ATOM 4180 N N . TYR B 1 262 ? -13.125 1.695 4.582 1 95.75 262 TYR B N 1
ATOM 4181 C CA . TYR B 1 262 ? -13.773 0.653 5.371 1 95.75 262 TYR B CA 1
ATOM 4182 C C . TYR B 1 262 ? -13.805 -0.667 4.609 1 95.75 262 TYR B C 1
ATOM 4184 O O . TYR B 1 262 ? -13.547 -1.728 5.184 1 95.75 262 TYR B O 1
ATOM 4192 N N . LYS B 1 263 ? -14.156 -0.577 3.309 1 91 263 LYS B N 1
ATOM 4193 C CA . LYS B 1 263 ? -14.156 -1.769 2.465 1 91 263 LYS B CA 1
ATOM 4194 C C . LYS B 1 263 ? -12.797 -2.463 2.49 1 91 263 LYS B C 1
ATOM 4196 O O . LYS B 1 263 ? -12.727 -3.693 2.518 1 91 263 LYS B O 1
ATOM 4201 N N . SER B 1 264 ? -11.805 -1.729 2.537 1 91.62 264 SER B N 1
ATOM 4202 C CA . SER B 1 264 ? -10.445 -2.254 2.535 1 91.62 264 SER B CA 1
ATOM 4203 C C . SER B 1 264 ? -10.07 -2.828 3.898 1 91.62 264 SER B C 1
ATOM 4205 O O . SER B 1 264 ? -9.633 -3.975 3.996 1 91.62 264 SER B O 1
ATOM 4207 N N . ALA B 1 265 ? -10.258 -2.092 4.938 1 93.81 265 ALA B N 1
ATOM 4208 C CA . ALA B 1 265 ? -9.844 -2.492 6.281 1 93.81 265 ALA B CA 1
ATOM 4209 C C . ALA B 1 265 ? -10.617 -3.729 6.742 1 93.81 265 ALA B C 1
ATOM 4211 O O . ALA B 1 265 ? -10.055 -4.594 7.418 1 93.81 265 ALA B O 1
ATOM 4212 N N . SER B 1 266 ? -11.867 -3.812 6.383 1 91.44 266 SER B N 1
ATOM 4213 C CA . SER B 1 266 ? -12.734 -4.887 6.867 1 91.44 266 SER B CA 1
ATOM 4214 C C . SER B 1 266 ? -12.359 -6.223 6.238 1 91.44 266 SER B C 1
ATOM 4216 O O . SER B 1 266 ? -12.742 -7.281 6.742 1 91.44 266 SER B O 1
ATOM 4218 N N . LEU B 1 267 ? -11.648 -6.18 5.129 1 86 267 LEU B N 1
ATOM 4219 C CA . LEU B 1 267 ? -11.148 -7.402 4.512 1 86 267 LEU B CA 1
ATOM 4220 C C . LEU B 1 267 ? -10.109 -8.078 5.406 1 86 267 LEU B C 1
ATOM 4222 O O . LEU B 1 267 ? -9.992 -9.305 5.402 1 86 267 LEU B O 1
ATOM 4226 N N . PHE B 1 268 ? -9.445 -7.242 6.176 1 83.44 268 PHE B N 1
ATOM 4227 C CA . PHE B 1 268 ? -8.359 -7.758 6.996 1 83.44 268 PHE B CA 1
ATOM 4228 C C . PHE B 1 268 ? -8.844 -8.062 8.406 1 83.44 268 PHE B C 1
ATOM 4230 O O . PHE B 1 268 ? -8.281 -8.93 9.086 1 83.44 268 PHE B O 1
ATOM 4237 N N . ASN B 1 269 ? -9.734 -7.32 8.836 1 87.88 269 ASN B N 1
ATOM 4238 C CA . ASN B 1 269 ? -10.289 -7.5 10.172 1 87.88 269 ASN B CA 1
ATOM 4239 C C . ASN B 1 269 ? -11.742 -7.035 10.25 1 87.88 269 ASN B C 1
ATOM 4241 O O . ASN B 1 269 ? -12.016 -5.836 10.281 1 87.88 269 ASN B O 1
ATOM 4245 N N . LYS B 1 270 ? -12.633 -7.922 10.461 1 88.94 270 LYS B N 1
ATOM 4246 C CA . LYS B 1 270 ? -14.055 -7.617 10.461 1 88.94 270 LYS B CA 1
ATOM 4247 C C . LYS B 1 270 ? -14.453 -6.859 11.727 1 88.94 270 LYS B C 1
ATOM 4249 O O . LYS B 1 270 ? -15.508 -6.215 11.766 1 88.94 270 LYS B O 1
ATOM 4254 N N . GLU B 1 271 ? -13.609 -6.887 12.727 1 93.19 271 GLU B N 1
ATOM 4255 C CA . GLU B 1 271 ? -13.93 -6.258 14.008 1 93.19 271 GLU B CA 1
ATOM 4256 C C . GLU B 1 271 ? -13.391 -4.832 14.07 1 93.19 271 GLU B C 1
ATOM 4258 O O . GLU B 1 271 ? -13.562 -4.145 15.078 1 93.19 271 GLU B O 1
ATOM 4263 N N . ILE B 1 272 ? -12.852 -4.367 13 1 95.69 272 ILE B N 1
ATOM 4264 C CA . ILE B 1 272 ? -12.18 -3.074 13.016 1 95.69 272 ILE B CA 1
ATOM 4265 C C . ILE B 1 272 ? -13.211 -1.955 12.891 1 95.69 272 ILE B C 1
ATOM 4267 O O . ILE B 1 272 ? -14.203 -2.092 12.172 1 95.69 272 ILE B O 1
ATOM 4271 N N . SER B 1 273 ? -13.109 -0.887 13.648 1 97.62 273 SER B N 1
ATOM 4272 C CA . SER B 1 273 ? -13.93 0.318 13.555 1 97.62 273 SER B CA 1
ATOM 4273 C C . SER B 1 273 ? -13.117 1.497 13.023 1 97.62 273 SER B C 1
ATOM 4275 O O . SER B 1 273 ? -12.008 1.749 13.484 1 97.62 273 SER B O 1
ATOM 4277 N N . LEU B 1 274 ? -13.648 2.15 12.016 1 98 274 LEU B N 1
ATOM 4278 C CA . LEU B 1 274 ? -13.039 3.383 11.523 1 98 274 LEU B CA 1
ATOM 4279 C C . LEU B 1 274 ? -13.711 4.605 12.141 1 98 274 LEU B C 1
ATOM 4281 O O . LEU B 1 274 ? -14.938 4.707 12.148 1 98 274 LEU B O 1
ATOM 4285 N N . ILE B 1 275 ? -12.953 5.461 12.641 1 97.94 275 ILE B N 1
ATOM 4286 C CA . ILE B 1 275 ? -13.43 6.629 13.375 1 97.94 275 ILE B CA 1
ATOM 4287 C C . ILE B 1 275 ? -13 7.902 12.648 1 97.94 275 ILE B C 1
ATOM 4289 O O . ILE B 1 275 ? -11.82 8.086 12.352 1 97.94 275 ILE B O 1
ATOM 4293 N N . PHE B 1 276 ? -13.977 8.805 12.406 1 97.81 276 PHE B N 1
ATOM 4294 C CA . PHE B 1 276 ? -13.75 10.062 11.695 1 97.81 276 PHE B CA 1
ATOM 4295 C C . PHE B 1 276 ? -14.242 11.242 12.523 1 97.81 276 PHE B C 1
ATOM 4297 O O . PHE B 1 276 ? -15.422 11.594 12.477 1 97.81 276 PHE B O 1
ATOM 4304 N N . PRO B 1 277 ? -13.383 11.906 13.203 1 97.44 277 PRO B N 1
ATOM 4305 C CA . PRO B 1 277 ? -13.82 13.07 13.977 1 97.44 277 PRO B CA 1
ATOM 4306 C C . PRO B 1 277 ? -14.094 14.289 13.102 1 97.44 277 PRO B C 1
ATOM 4308 O O . PRO B 1 277 ? -13.43 14.484 12.078 1 97.44 277 PRO B O 1
ATOM 4311 N N . GLU B 1 278 ? -15.016 15.078 13.547 1 96.19 278 GLU B N 1
ATOM 4312 C CA . GLU B 1 278 ? -15.164 16.391 12.93 1 96.19 278 GLU B CA 1
ATOM 4313 C C . GLU B 1 278 ? -13.875 17.203 13.039 1 96.19 278 GLU B C 1
ATOM 4315 O O . GLU B 1 278 ? -13.117 17.047 13.992 1 96.19 278 GLU B O 1
ATOM 4320 N N . ASN B 1 279 ? -13.547 17.969 12.031 1 96.56 279 ASN B N 1
ATOM 4321 C CA . ASN B 1 279 ? -12.359 18.828 11.969 1 96.56 279 ASN B CA 1
ATOM 4322 C C . ASN B 1 279 ? -11.078 17.984 11.867 1 96.56 279 ASN B C 1
ATOM 4324 O O . ASN B 1 279 ? -10.016 18.422 12.305 1 96.56 279 ASN B O 1
ATOM 4328 N N . HIS B 1 280 ? -11.227 16.766 11.344 1 96.31 280 HIS B N 1
ATOM 4329 C CA . HIS B 1 280 ? -10.117 15.828 11.172 1 96.31 280 HIS B CA 1
ATOM 4330 C C . HIS B 1 280 ? -8.953 16.484 10.438 1 96.31 280 HIS B C 1
ATOM 4332 O O . HIS B 1 280 ? -7.793 16.188 10.727 1 96.31 280 HIS B O 1
ATOM 4338 N N . ARG B 1 281 ? -9.172 17.422 9.602 1 95.81 281 ARG B N 1
ATOM 4339 C CA . ARG B 1 281 ? -8.156 18.094 8.797 1 95.81 281 ARG B CA 1
ATOM 4340 C C . ARG B 1 281 ? -7.25 18.969 9.664 1 95.81 281 ARG B C 1
ATOM 4342 O O . ARG B 1 281 ? -6.121 19.266 9.273 1 95.81 281 ARG B O 1
ATOM 4349 N N . TYR B 1 282 ? -7.738 19.312 10.82 1 97.94 282 TYR B N 1
ATOM 4350 C CA . TYR B 1 282 ? -7.059 20.328 11.617 1 97.94 282 TYR B CA 1
ATOM 4351 C C . TYR B 1 282 ? -6.449 19.719 12.875 1 97.94 282 TYR B C 1
ATOM 4353 O O . TYR B 1 282 ? -6.07 20.453 13.797 1 97.94 282 TYR B O 1
ATOM 4361 N N . ALA B 1 283 ? -6.332 18.422 12.938 1 97.75 283 ALA B N 1
ATOM 4362 C CA . ALA B 1 283 ? -5.848 17.734 14.141 1 97.75 283 ALA B CA 1
ATOM 4363 C C . ALA B 1 283 ? -4.492 18.281 14.562 1 97.75 283 ALA B C 1
ATOM 4365 O O . ALA B 1 283 ? -4.273 18.578 15.742 1 97.75 283 ALA B O 1
ATOM 4366 N N . GLY B 1 284 ? -3.596 18.453 13.641 1 97.56 284 GLY B N 1
ATOM 4367 C CA . GLY B 1 284 ? -2.281 18.984 13.969 1 97.56 284 GLY B CA 1
ATOM 4368 C C . GLY B 1 284 ? -2.326 20.406 14.492 1 97.56 284 GLY B C 1
ATOM 4369 O O . GLY B 1 284 ? -1.686 20.719 15.5 1 97.56 284 GLY B O 1
ATOM 4370 N N . ALA B 1 285 ? -3.086 21.25 13.867 1 98.38 285 ALA B N 1
ATOM 4371 C CA . ALA B 1 285 ? -3.219 22.641 14.273 1 98.38 285 ALA B CA 1
ATOM 4372 C C . ALA B 1 285 ? -3.893 22.766 15.633 1 98.38 285 ALA B C 1
ATOM 4374 O O . ALA B 1 285 ? -3.486 23.562 16.469 1 98.38 285 ALA B O 1
ATOM 4375 N N . ILE B 1 286 ? -4.898 21.984 15.844 1 98.19 286 ILE B N 1
ATOM 4376 C CA . ILE B 1 286 ? -5.609 21.984 17.109 1 98.19 286 ILE B CA 1
ATOM 4377 C C . ILE B 1 286 ? -4.672 21.516 18.219 1 98.19 286 ILE B C 1
ATOM 4379 O O . ILE B 1 286 ? -4.609 22.125 19.297 1 98.19 286 ILE B O 1
ATOM 4383 N N . GLY B 1 287 ? -3.941 20.422 17.953 1 97.94 287 GLY B N 1
ATOM 4384 C CA . GLY B 1 287 ? -2.953 19.969 18.922 1 97.94 287 GLY B CA 1
ATOM 4385 C C . GLY B 1 287 ? -1.946 21.047 19.281 1 97.94 287 GLY B C 1
ATOM 4386 O O . GLY B 1 287 ? -1.628 21.234 20.469 1 97.94 287 GLY B O 1
ATOM 4387 N N . ALA B 1 288 ? -1.479 21.719 18.312 1 98.19 288 ALA B N 1
ATOM 4388 C CA . ALA B 1 288 ? -0.507 22.781 18.531 1 98.19 288 ALA B CA 1
ATOM 4389 C C . ALA B 1 288 ? -1.117 23.922 19.344 1 98.19 288 ALA B C 1
ATOM 4391 O O . ALA B 1 288 ? -0.479 24.453 20.266 1 98.19 288 ALA B O 1
ATOM 4392 N N . ALA B 1 289 ? -2.318 24.344 19.062 1 98.06 289 ALA B N 1
ATOM 4393 C CA . ALA B 1 289 ? -2.998 25.406 19.781 1 98.06 289 ALA B CA 1
ATOM 4394 C C . ALA B 1 289 ? -3.225 25.031 21.25 1 98.06 289 ALA B C 1
ATOM 4396 O O . ALA B 1 289 ? -3.07 25.875 22.141 1 98.06 289 ALA B O 1
ATOM 4397 N N . LEU B 1 290 ? -3.557 23.797 21.453 1 96.75 290 LEU B N 1
ATOM 4398 C CA . LEU B 1 290 ? -3.781 23.328 22.812 1 96.75 290 LEU B CA 1
ATOM 4399 C C . LEU B 1 290 ? -2.484 23.344 23.625 1 96.75 290 LEU B C 1
ATOM 4401 O O . LEU B 1 290 ? -2.482 23.688 24.797 1 96.75 290 LEU B O 1
ATOM 4405 N N . ARG B 1 291 ? -1.452 22.953 22.953 1 95.69 291 ARG B N 1
ATOM 4406 C CA . ARG B 1 291 ? -0.154 23 23.625 1 95.69 291 ARG B CA 1
ATOM 4407 C C . ARG B 1 291 ? 0.225 24.438 23.969 1 95.69 291 ARG B C 1
ATOM 4409 O O . ARG B 1 291 ? 0.804 24.688 25.031 1 95.69 291 ARG B O 1
ATOM 4416 N N . ALA B 1 292 ? -0.05 25.312 23.109 1 94.69 292 ALA B N 1
ATOM 4417 C CA . ALA B 1 292 ? 0.212 26.734 23.344 1 94.69 292 ALA B CA 1
ATOM 4418 C C . ALA B 1 292 ? -0.554 27.234 24.562 1 94.69 292 ALA B C 1
ATOM 4420 O O . ALA B 1 292 ? -0.055 28.062 25.328 1 94.69 292 ALA B O 1
ATOM 4421 N N . SER B 1 293 ? -1.672 26.688 24.766 1 90.88 293 SER B N 1
ATOM 4422 C CA . SER B 1 293 ? -2.504 27.078 25.891 1 90.88 293 SER B CA 1
ATOM 4423 C C . SER B 1 293 ? -1.954 26.531 27.203 1 90.88 293 SER B C 1
ATOM 4425 O O . SER B 1 293 ? -2.211 27.094 28.266 1 90.88 293 SER B O 1
ATOM 4427 N N . GLU B 1 294 ? -1.205 25.438 27.094 1 88.31 294 GLU B N 1
ATOM 4428 C CA . GLU B 1 294 ? -0.63 24.812 28.281 1 88.31 294 GLU B CA 1
ATOM 4429 C C . GLU B 1 294 ? 0.688 25.484 28.672 1 88.31 294 GLU B C 1
ATOM 4431 O O . GLU B 1 294 ? 1.098 25.438 29.828 1 88.31 294 GLU B O 1
ATOM 4436 N N . LEU B 1 295 ? 1.437 25.891 27.672 1 77.38 295 LEU B N 1
ATOM 4437 C CA . LEU B 1 295 ? 2.734 26.516 27.906 1 77.38 295 LEU B CA 1
ATOM 4438 C C . LEU B 1 295 ? 2.568 27.875 28.578 1 77.38 295 LEU B C 1
ATOM 4440 O O . LEU B 1 295 ? 3.543 28.453 29.078 1 77.38 295 LEU B O 1
ATOM 4444 N N . GLN B 1 296 ? 2.014 28.062 29.828 1 57.09 296 GLN B N 1
ATOM 4445 C CA . GLN B 1 296 ? 1.972 29.297 30.609 1 57.09 296 GLN B CA 1
ATOM 4446 C C . GLN B 1 296 ? 3.361 29.906 30.734 1 57.09 296 GLN B C 1
ATOM 4448 O O . GLN B 1 296 ? 4.344 29.203 30.969 1 57.09 296 GLN B O 1
#

Foldseek 3Di:
DKFWEQEPFKIKMWDQDPVRDIDIDMDTNDPVGVPVQFDADPVQETDGPVDPDGDQAYEYEYPVCVVCVVVQCSHPPRYHYDYQQLLLLLLLVVLVVDVVQKDKDADDDDDQPQAWEWAAECWIWIWTQHPVGDIDTQGTGNQGPVVLQVVLCVAVNDRDLVVLQVLLQVADQVQFFDAPCNVPNPPPVPNVRRRPTPGQRNNCPPDDPDDDSSNVSNSSLLVSLLVRLVVRLVSCVVVVHQEYEYAADRDDPVGCSVVSNCVNNCVSPNRHMYMYGPVSHCSSNSSRNVVRVVPD/DKFWEQEPFKIKMWDQDPVRDIDIDMDTNDPVGVPVQFDADPVQETDGPVDPDGDQAYEYEYPVCVVCVVVQCSHPPRYHYDYQQLLLLLLLVVLVVDVVQKDKDADDDDDQPQAWEWAAECWIWIWTQHPVGDIDTQGTGNQGPVVLQVVLCVAVNDRDLVVLQVLLQVADQVQFFDAPCNVVNCPPVPNVRRRPTPGQRNNCVPDDPDDDSSNVSNSSLLVSLLVRLVVRLVSCVVVVHQEYEYAADRDDPVGCSVVSNCVNNCVSPNRHMYMYGPVSHCSSNSSRNVVRVVPD

Nearest PDB structures (foldseek):
  6awh-assembly2_D  TM=9.091E-01  e=5.467E-21  Staphylococcus aureus
  6awg-assembly2_D  TM=9.059E-01  e=4.292E-21  Staphylococcus aureus
  4m7x-assembly1_A  TM=8.817E-01  e=3.172E-21  Staphylococcus aureus subsp. aureus MW2
  6awj-assembly1_B  TM=9.048E-01  e=1.439E-20  Staphylococcus aureus
  6avp-assembly2_D  TM=8.600E-01  e=2.622E-19  Staphylococcus aureus